Protein 7CU9 (pdb70)

Sequence (384 aa):
RPSDPGVVSYYAVMPKGSVSNIVGAPIRWESEFTAPFQAFSVDNPVCNNWADIGLPEVFNDPDLASFGGATAQTAAGDATHLVKQAVGVFATVVDAADRAYHRVVDRTVGCAGQTTAMHLDNFHTEVWTFTGGPAGPADADWVKQEAGTDRRCFNTTRKRENVLLQAKVCQSGNGGPAVNVLAGAMQNTLGQLLRPSDPGVVSYYAVMPKGSVSNIVGAPIRWESEFTAPFQAFSVDNPVCNNWADIGLPEVFNDPDLASFGGATAQTAAGDATHLVKQAVGVFATVDAADRAYHRVVDRTVGCAGQTTAMHLDNFHTEVWTFTGGPAGPADADWVKQEAGTDRRCFNTTRKRENVLLQAKVCQSGNGGPAVNNVLAGAMQNTLGQLLEH

InterPro domains:
  IPR026954 PknH-like extracellular domain [PF14032] (31-213)
  IPR038232 PknH-like extracellular domain superfamily [G3DSA:3.40.1000.70] (31-214)

Foldseek 3Di:
DAFDQCLQVPLEDDQVVLCVLQVAAWPDKDKDWAQDDQWDKPDQLCRLVVDPSHCLLQPDPFFPTKMKMWIDNDVVGRLKIKIKIKTFGNFLVSLQVSVCSNQVSNVVLAQDWIWIQGNVRDIWIWHKHFDHADSFKGWIKIDTPPDQKIKIKMWGRDGRMIMMMIIIHRDDCNSSRVVSNVSSVVSRPPD/DAFDQCLLVPLEDDQVVLCVLQVAAWPDKDKDWAQDDFKDKPDQLCRLVVDPSHCLLAPDPFFPTKMKMWIANDDPGRQKIKIKIKTFGNFLVSLQVSVCSNQVSNVVLAQDWIWIQGNVRDIWIWHKHFDHADSFKGWIKIDTPPDQKIKIKIWGRDGRMIMIMIIIHHDDCNSSRVVSNVSSVVSRPVPPD

Secondary structure (DSSP, 8-state):
-PPPGGGHHHHSPPHHHHHHHHTS---EEEEESS----EEESSGGGHHHH-SS-HHHH-STTEEEEEEEEEEEETTEEEEEEEEEEEEESSHHHHHHHHHHHHHTTTT-TT-EEEEEETTS-EEEEEEE-----SSEEEEEEEETTSS-EEEEEEEEETTEEEEEEEEESS--HHHHHHHHHHHHTTS---/-PPPGGGHHHHS--HHHHHHHHTS---EEEEESS----EEESSGGGHHHH-SS-HHHH-STTEEEEEEEEEEEETTEEEEEEEEEEEEESSHHHHHHHHHHHHTTTTT-TT-EEEEEETTS-EEEEEEE-----SSEEEEEEEETTSS-EEEEEEEEETTEEEEEEEEESS--HHHHHHHHHHHHTTS-----

B-factor: mean 17.73, std 10.04, range [8.21, 75.29]

Solvent-accessible surface area: 16251 Å² total; per-residue (Å²): 166,81,8,84,2,8,22,6,64,132,0,28,24,72,82,42,38,1,27,132,39,22,70,16,70,9,168,86,45,52,134,30,71,57,17,76,55,46,10,70,21,93,36,103,49,0,23,2,18,0,21,0,0,2,40,73,1,0,75,30,91,32,13,2,6,10,8,3,2,24,2,26,26,34,78,91,54,36,85,41,26,1,8,1,0,0,0,0,1,33,62,58,97,1,0,55,118,0,0,65,36,0,16,86,120,4,120,50,0,49,61,71,75,9,17,9,77,42,93,95,196,117,82,50,59,10,47,0,71,30,52,140,45,28,124,28,60,5,83,3,26,6,67,41,54,93,61,95,50,73,2,28,2,0,0,29,25,66,66,6,0,0,0,2,0,15,0,3,24,60,47,82,0,10,87,11,5,76,89,1,0,22,29,0,44,134,45,4,51,26,194,136,68,7,90,68,44,8,22,102,129,0,27,24,70,84,44,37,1,24,79,19,1,4,7,43,9,170,82,45,53,131,31,119,57,18,76,63,40,16,59,19,94,41,103,50,0,21,2,17,0,21,0,0,2,40,72,1,0,79,38,136,47,40,56,22,17,8,3,2,24,2,28,26,35,80,86,55,36,83,23,27,2,8,2,0,0,0,1,1,71,63,57,91,0,0,52,115,0,0,67,36,0,15,88,117,5,119,48,0,48,61,71,74,10,17,7,73,40,98,93,194,118,81,49,60,10,46,0,70,29,51,142,46,29,128,28,59,4,78,3,24,8,66,40,54,92,61,96,48,49,2,29,2,0,0,34,34,48,58,6,0,0,0,2,0,15,0,4,6,58,9,15,0,9,36,1,5,74,48,1,0,25,26,0,60,130,32,1,56,25,164,112,209

CATH classification: 3.40.1000.70

Radius of gyration: 23.78 Å; Cα contacts (8 Å, |Δi|>4): 963; chains: 2; bounding box: 47×76×44 Å

Structure (mmCIF, N/CA/C/O backbone):
data_7CU9
#
_entry.id   7CU9
#
_cell.length_a   137.495
_cell.length_b   137.495
_cell.length_c   66.249
_cell.angle_alpha   90.000
_cell.angle_beta   90.000
_cell.angle_gamma   90.000
#
_symmetry.space_group_name_H-M   'I 4'
#
loop_
_entity.id
_entity.type
_entity.pdbx_description
1 polymer 'Tube-forming protein in Mycobacterial Envelpe, TiME'
2 non-polymer 'MAGNESIUM ION'
3 non-polymer GLYCEROL
4 water water
#
loop_
_atom_site.group_PDB
_atom_site.id
_atom_site.type_symbol
_atom_site.label_atom_id
_atom_site.label_alt_id
_atom_site.label_comp_id
_atom_site.label_asym_id
_atom_site.label_entity_id
_atom_site.label_seq_id
_atom_site.pdbx_PDB_ins_code
_atom_site.Cartn_x
_atom_site.Cartn_y
_atom_site.Cartn_z
_atom_site.occupancy
_atom_site.B_iso_or_equiv
_atom_site.auth_seq_id
_atom_site.auth_comp_id
_atom_site.auth_asym_id
_atom_site.auth_atom_id
_atom_site.pdbx_PDB_model_num
ATOM 1 N N . ARG A 1 1 ? 37.930 -14.275 -14.551 1.00 26.44 28 ARG A N 1
ATOM 2 C CA . ARG A 1 1 ? 38.747 -13.228 -13.883 1.00 25.93 28 ARG A CA 1
ATOM 3 C C . ARG A 1 1 ? 38.976 -13.630 -12.428 1.00 23.22 28 ARG A C 1
ATOM 4 O O . ARG A 1 1 ? 38.196 -14.396 -11.868 1.00 22.16 28 ARG A O 1
ATOM 12 N N . PRO A 1 2 ? 40.038 -13.118 -11.766 1.00 21.33 29 PRO A N 1
ATOM 13 C CA . PRO A 1 2 ? 40.282 -13.432 -10.360 1.00 19.50 29 PRO A CA 1
ATOM 14 C C . PRO A 1 2 ? 39.213 -12.834 -9.435 1.00 17.91 29 PRO A C 1
ATOM 15 O O . PRO A 1 2 ? 38.572 -11.862 -9.794 1.00 17.19 29 PRO A O 1
ATOM 19 N N . SER A 1 3 ? 39.046 -13.446 -8.264 1.00 15.27 30 SER A N 1
ATOM 20 C CA . SER A 1 3 ? 38.115 -13.002 -7.199 1.00 14.54 30 SER A CA 1
ATOM 21 C C . SER A 1 3 ? 38.759 -11.886 -6.378 1.00 13.82 30 SER A C 1
ATOM 22 O O . SER A 1 3 ? 39.973 -11.958 -6.095 1.00 13.47 30 SER A O 1
ATOM 25 N N . ASP A 1 4 ? 37.945 -10.922 -5.960 1.00 13.93 31 ASP A N 1
ATOM 26 C CA . ASP A 1 4 ? 38.337 -9.917 -4.942 1.00 14.08 31 ASP A CA 1
ATOM 27 C C . ASP A 1 4 ? 38.322 -10.602 -3.579 1.00 13.23 31 ASP A C 1
ATOM 28 O O . ASP A 1 4 ? 37.605 -11.584 -3.380 1.00 13.00 31 ASP A O 1
ATOM 33 N N . PRO A 1 5 ? 39.105 -10.115 -2.591 1.00 12.75 32 PRO A N 1
ATOM 34 C CA . PRO A 1 5 ? 39.143 -10.743 -1.270 1.00 12.49 32 PRO A CA 1
ATOM 35 C C . PRO A 1 5 ? 37.774 -10.815 -0.576 1.00 12.67 32 PRO A C 1
ATOM 36 O O . PRO A 1 5 ? 37.551 -11.721 0.230 1.00 11.75 32 PRO A O 1
ATOM 40 N N . GLY A 1 6 ? 36.876 -9.882 -0.898 1.00 12.79 33 GLY A N 1
ATOM 41 C CA . GLY A 1 6 ? 35.546 -9.791 -0.273 1.00 13.31 33 GLY A CA 1
ATOM 42 C C . GLY A 1 6 ? 34.690 -11.027 -0.507 1.00 13.76 33 GLY A C 1
ATOM 43 O O . GLY A 1 6 ? 33.707 -11.196 0.235 1.00 14.58 33 GLY A O 1
ATOM 44 N N . VAL A 1 7 ? 35.002 -11.861 -1.501 1.00 13.86 34 VAL A N 1
ATOM 45 C CA . VAL A 1 7 ? 34.086 -12.985 -1.871 1.00 14.12 34 VAL A CA 1
ATOM 46 C C . VAL A 1 7 ? 33.959 -13.960 -0.696 1.00 14.72 34 VAL A C 1
ATOM 47 O O . VAL A 1 7 ? 32.948 -14.673 -0.653 1.00 14.42 34 VAL A O 1
ATOM 51 N N . VAL A 1 8 ? 34.927 -14.011 0.225 1.00 14.85 35 VAL A N 1
ATOM 52 C CA . VAL A 1 8 ? 34.889 -15.001 1.346 1.00 16.41 35 VAL A CA 1
ATOM 53 C C . VAL A 1 8 ? 33.653 -14.749 2.221 1.00 17.65 35 VAL A C 1
ATOM 54 O O . VAL A 1 8 ? 33.166 -15.723 2.829 1.00 20.47 35 VAL A O 1
ATOM 58 N N . SER A 1 9 ? 33.157 -13.510 2.272 1.00 18.68 36 SER A N 1
ATOM 59 C CA . SER A 1 9 ? 31.981 -13.105 3.089 1.00 20.14 36 SER A CA 1
ATOM 60 C C . SER A 1 9 ? 30.678 -13.692 2.531 1.00 20.10 36 SER A C 1
ATOM 61 O O . SER A 1 9 ? 29.664 -13.649 3.269 1.00 22.83 36 SER A O 1
ATOM 64 N N A TYR A 1 10 ? 30.716 -14.180 1.280 0.50 18.73 37 TYR A N 1
ATOM 65 N N B TYR A 1 10 ? 30.654 -14.209 1.300 0.50 19.30 37 TYR A N 1
ATOM 66 C CA A TYR A 1 10 ? 29.557 -14.669 0.479 0.50 18.13 37 TYR A CA 1
ATOM 67 C CA B TYR A 1 10 ? 29.418 -14.827 0.750 0.50 18.99 37 TYR A CA 1
ATOM 68 C C A TYR A 1 10 ? 29.691 -16.157 0.124 0.50 17.03 37 TYR A C 1
ATOM 69 C C B TYR A 1 10 ? 29.703 -16.122 -0.023 0.50 17.60 37 TYR A C 1
ATOM 70 O O A TYR A 1 10 ? 28.649 -16.814 -0.067 0.50 16.18 37 TYR A O 1
ATOM 71 O O B TYR A 1 10 ? 28.745 -16.638 -0.624 0.50 17.41 37 TYR A O 1
ATOM 88 N N . ALA A 1 11 ? 30.920 -16.678 0.042 1.00 16.17 38 ALA A N 1
ATOM 89 C CA . ALA A 1 11 ? 31.226 -18.016 -0.518 1.00 15.31 38 ALA A CA 1
ATOM 90 C C . ALA A 1 11 ? 30.956 -19.112 0.521 1.00 14.31 38 ALA A C 1
ATOM 91 O O . ALA A 1 11 ? 30.858 -20.282 0.125 1.00 14.63 38 ALA A O 1
ATOM 93 N N . VAL A 1 12 ? 30.846 -18.752 1.802 1.00 13.44 39 VAL A N 1
ATOM 94 C CA . VAL A 1 12 ? 30.568 -19.720 2.902 1.00 13.25 39 VAL A CA 1
ATOM 95 C C . VAL A 1 12 ? 29.052 -19.791 3.095 1.00 13.23 39 VAL A C 1
ATOM 96 O O . VAL A 1 12 ? 28.441 -18.763 3.443 1.00 14.24 39 VAL A O 1
ATOM 100 N N . MET A 1 13 ? 28.461 -20.959 2.848 1.00 12.93 40 MET A N 1
ATOM 101 C CA . MET A 1 13 ? 26.996 -21.160 2.926 1.00 13.20 40 MET A CA 1
ATOM 102 C C . MET A 1 13 ? 26.590 -21.202 4.396 1.00 12.89 40 MET A C 1
ATOM 103 O O . MET A 1 13 ? 27.223 -21.884 5.203 1.00 12.83 40 MET A O 1
ATOM 108 N N . PRO A 1 14 ? 25.523 -20.470 4.783 1.00 12.92 41 PRO A N 1
ATOM 109 C CA . PRO A 1 14 ? 25.041 -20.476 6.163 1.00 13.06 41 PRO A CA 1
ATOM 110 C C . PRO A 1 14 ? 24.296 -21.777 6.490 1.00 13.19 41 PRO A C 1
ATOM 111 O O . PRO A 1 14 ? 23.955 -22.501 5.579 1.00 12.73 41 PRO A O 1
ATOM 115 N N . LYS A 1 15 ? 24.044 -22.036 7.773 1.00 13.55 42 LYS A N 1
ATOM 116 C CA . LYS A 1 15 ? 23.502 -23.344 8.231 1.00 13.93 42 LYS A CA 1
ATOM 117 C C . LYS A 1 15 ? 22.180 -23.666 7.520 1.00 13.39 42 LYS A C 1
ATOM 118 O O . LYS A 1 15 ? 21.946 -24.855 7.240 1.00 13.22 42 LYS A O 1
ATOM 124 N N . GLY A 1 16 ? 21.336 -22.667 7.244 1.00 13.31 43 GLY A N 1
ATOM 125 C CA . GLY A 1 16 ? 20.057 -22.886 6.546 1.00 13.36 43 GLY A CA 1
ATOM 126 C C . GLY A 1 16 ? 20.279 -23.492 5.171 1.00 13.24 43 GLY A C 1
ATOM 127 O O . GLY A 1 16 ? 19.552 -24.439 4.784 1.00 13.27 43 GLY A O 1
ATOM 128 N N . SER A 1 17 ? 21.242 -22.947 4.431 1.00 12.86 44 SER A N 1
ATOM 129 C CA . SER A 1 17 ? 21.611 -23.428 3.080 1.00 13.01 44 SER A CA 1
ATOM 130 C C . SER A 1 17 ? 22.221 -24.823 3.205 1.00 12.22 44 SER A C 1
ATOM 131 O O . SER A 1 17 ? 21.901 -25.685 2.382 1.00 12.63 44 SER A O 1
ATOM 134 N N . VAL A 1 18 ? 23.059 -25.034 4.216 1.00 11.62 45 VAL A N 1
ATOM 135 C CA . VAL A 1 18 ? 23.715 -26.352 4.446 1.00 11.09 45 VAL A CA 1
ATOM 136 C C . VAL A 1 18 ? 22.624 -27.397 4.719 1.00 11.34 45 VAL A C 1
ATOM 137 O O . VAL A 1 18 ? 22.695 -28.483 4.120 1.00 11.10 45 VAL A O 1
ATOM 141 N N . SER A 1 19 ? 21.643 -27.082 5.568 1.00 11.30 46 SER A N 1
ATOM 142 C CA . SER A 1 19 ? 20.483 -27.974 5.844 1.00 11.83 46 SER A CA 1
ATOM 143 C C . SER A 1 19 ? 19.792 -28.352 4.527 1.00 12.14 46 SER A C 1
ATOM 144 O O . SER A 1 19 ? 19.467 -29.537 4.329 1.00 11.83 46 SER A O 1
ATOM 147 N N . ASN A 1 20 ? 19.571 -27.374 3.650 1.00 12.88 47 ASN A N 1
ATOM 148 C CA . ASN A 1 20 ? 18.865 -27.580 2.359 1.00 13.90 47 ASN A CA 1
ATOM 149 C C . ASN A 1 20 ? 19.700 -28.474 1.443 1.00 13.73 47 ASN A C 1
ATOM 150 O O . ASN A 1 20 ? 19.111 -29.158 0.606 1.00 14.64 47 ASN A O 1
ATOM 155 N N . ILE A 1 21 ? 21.023 -28.466 1.591 1.00 12.80 48 ILE A N 1
ATOM 156 C CA . ILE A 1 21 ? 21.937 -29.280 0.738 1.00 12.71 48 ILE A CA 1
ATOM 157 C C . ILE A 1 21 ? 22.031 -30.715 1.277 1.00 12.87 48 ILE A C 1
ATOM 158 O O . ILE A 1 21 ? 21.969 -31.642 0.456 1.00 12.81 48 ILE A O 1
ATOM 163 N N . VAL A 1 22 ? 22.204 -30.914 2.586 1.00 13.02 49 VAL A N 1
ATOM 164 C CA . VAL A 1 22 ? 22.412 -32.284 3.152 1.00 13.69 49 VAL A CA 1
ATOM 165 C C . VAL A 1 22 ? 21.073 -33.008 3.323 1.00 13.90 49 VAL A C 1
ATOM 166 O O . VAL A 1 22 ? 21.106 -34.245 3.428 1.00 14.56 49 VAL A O 1
ATOM 170 N N . GLY A 1 23 ? 19.945 -32.294 3.357 1.00 13.09 50 GLY A N 1
ATOM 171 C CA . GLY A 1 23 ? 18.616 -32.905 3.569 1.00 13.15 50 GLY A CA 1
ATOM 172 C C . GLY A 1 23 ? 18.432 -33.364 5.007 1.00 13.35 50 GLY A C 1
ATOM 173 O O . GLY A 1 23 ? 17.878 -34.450 5.234 1.00 13.51 50 GLY A O 1
ATOM 174 N N . ALA A 1 24 ? 18.905 -32.574 5.964 1.00 13.26 51 ALA A N 1
ATOM 175 C CA . ALA A 1 24 ? 18.793 -32.875 7.405 1.00 13.33 51 ALA A CA 1
ATOM 176 C C . ALA A 1 24 ? 18.824 -31.567 8.180 1.00 13.48 51 ALA A C 1
ATOM 177 O O . ALA A 1 24 ? 19.365 -30.572 7.699 1.00 12.84 51 ALA A O 1
ATOM 179 N N . PRO A 1 25 ? 18.247 -31.535 9.398 1.00 13.85 52 PRO A N 1
ATOM 180 C CA . PRO A 1 25 ? 18.329 -30.349 10.244 1.00 14.10 52 PRO A CA 1
ATOM 181 C C . PRO A 1 25 ? 19.788 -29.991 10.564 1.00 13.45 52 PRO A C 1
ATOM 182 O O . PRO A 1 25 ? 20.572 -30.861 10.890 1.00 13.28 52 PRO A O 1
ATOM 186 N N . ILE A 1 26 ? 20.126 -28.712 10.420 1.00 13.33 53 ILE A N 1
ATOM 187 C CA . ILE A 1 26 ? 21.462 -28.154 10.769 1.00 13.31 53 ILE A CA 1
ATOM 188 C C . ILE A 1 26 ? 21.199 -26.879 11.569 1.00 14.15 53 ILE A C 1
ATOM 189 O O . ILE A 1 26 ? 20.965 -25.834 10.949 1.00 14.58 53 ILE A O 1
ATOM 194 N N . ARG A 1 27 ? 21.160 -26.987 12.897 1.00 15.11 54 ARG A N 1
ATOM 195 C CA . ARG A 1 27 ? 20.645 -25.903 13.773 1.00 16.78 54 ARG A CA 1
ATOM 196 C C . ARG A 1 27 ? 21.796 -25.120 14.407 1.00 16.12 54 ARG A C 1
ATOM 197 O O . ARG A 1 27 ? 21.509 -24.091 15.044 1.00 16.81 54 ARG A O 1
ATOM 205 N N . TRP A 1 28 ? 23.043 -25.558 14.235 1.00 15.23 55 TRP A N 1
ATOM 206 C CA . TRP A 1 28 ? 24.221 -24.952 14.907 1.00 15.31 55 TRP A CA 1
ATOM 207 C C . TRP A 1 28 ? 25.299 -24.647 13.872 1.00 14.93 55 TRP A C 1
ATOM 208 O O . TRP A 1 28 ? 25.551 -25.500 13.009 1.00 13.26 55 TRP A O 1
ATOM 219 N N . GLU A 1 29 ? 25.932 -23.483 13.972 1.00 14.85 56 GLU A N 1
ATOM 220 C CA . GLU A 1 29 ? 27.179 -23.236 13.216 1.00 15.68 56 GLU A CA 1
ATOM 221 C C . GLU A 1 29 ? 28.099 -22.303 14.004 1.00 15.24 56 GLU A C 1
ATOM 222 O O . GLU A 1 29 ? 27.626 -21.569 14.903 1.00 15.04 56 GLU A O 1
ATOM 228 N N . SER A 1 30 ? 29.382 -22.390 13.673 1.00 14.99 57 SER A N 1
ATOM 229 C CA . SER A 1 30 ? 30.467 -21.527 14.189 1.00 15.51 57 SER A CA 1
ATOM 230 C C . SER A 1 30 ? 31.310 -21.065 13.002 1.00 15.41 57 SER A C 1
ATOM 231 O O . SER A 1 30 ? 31.893 -21.925 12.322 1.00 14.65 57 SER A O 1
ATOM 234 N N . GLU A 1 31 ? 31.350 -19.758 12.758 1.00 15.30 58 GLU A N 1
ATOM 235 C CA . GLU A 1 31 ? 32.174 -19.160 11.681 1.00 15.89 58 GLU A CA 1
ATOM 236 C C . GLU A 1 31 ? 33.599 -18.956 12.195 1.00 15.07 58 GLU A C 1
ATOM 237 O O . GLU A 1 31 ? 33.787 -18.742 13.412 1.00 15.27 58 GLU A O 1
ATOM 243 N N . PHE A 1 32 ? 34.575 -19.021 11.296 1.00 13.62 59 PHE A N 1
ATOM 244 C CA . PHE A 1 32 ? 35.986 -18.697 11.607 1.00 13.21 59 PHE A CA 1
ATOM 245 C C . PHE A 1 32 ? 36.571 -17.861 10.467 1.00 13.63 59 PHE A C 1
ATOM 246 O O . PHE A 1 32 ? 36.100 -17.945 9.318 1.00 13.38 59 PHE A O 1
ATOM 254 N N . THR A 1 33 ? 37.551 -17.029 10.809 1.00 13.96 60 THR A N 1
ATOM 255 C CA . THR A 1 33 ? 38.116 -15.996 9.906 1.00 14.56 60 THR A CA 1
ATOM 256 C C . THR A 1 33 ? 39.617 -16.221 9.709 1.00 13.81 60 THR A C 1
ATOM 257 O O . THR A 1 33 ? 40.256 -15.379 9.070 1.00 14.80 60 THR A O 1
ATOM 261 N N . ALA A 1 34 ? 40.172 -17.308 10.242 1.00 13.39 61 ALA A N 1
ATOM 262 C CA . ALA A 1 34 ? 41.599 -17.651 10.086 1.00 13.04 61 ALA A CA 1
ATOM 263 C C . ALA A 1 34 ? 41.743 -19.164 9.998 1.00 12.40 61 ALA A C 1
ATOM 264 O O . ALA A 1 34 ? 41.000 -19.906 10.642 1.00 11.99 61 ALA A O 1
ATOM 266 N N . PRO A 1 35 ? 42.697 -19.655 9.182 1.00 12.09 62 PRO A N 1
ATOM 267 C CA . PRO A 1 35 ? 42.985 -21.083 9.135 1.00 12.06 62 PRO A CA 1
ATOM 268 C C . PRO A 1 35 ? 43.321 -21.556 10.553 1.00 11.91 62 PRO A C 1
ATOM 269 O O . PRO A 1 35 ? 43.889 -20.801 11.335 1.00 12.21 62 PRO A O 1
ATOM 273 N N . PHE A 1 36 ? 42.970 -22.795 10.866 1.00 11.61 63 PHE A N 1
ATOM 274 C CA . PHE A 1 36 ? 43.324 -23.405 12.168 1.00 11.26 63 PHE A CA 1
ATOM 275 C C . PHE A 1 36 ? 43.443 -24.915 12.005 1.00 11.21 63 PHE A C 1
ATOM 276 O O . PHE A 1 36 ? 42.794 -25.510 11.129 1.00 11.13 63 PHE A O 1
ATOM 284 N N . GLN A 1 37 ? 44.278 -25.505 12.852 1.00 11.14 64 GLN A N 1
ATOM 285 C CA . GLN A 1 37 ? 44.432 -26.970 12.959 1.00 11.18 64 GLN A CA 1
ATOM 286 C C . GLN A 1 37 ? 44.314 -27.325 14.436 1.00 11.32 64 GLN A C 1
ATOM 287 O O . GLN A 1 37 ? 45.155 -26.849 15.225 1.00 11.83 64 GLN A O 1
ATOM 293 N N . ALA A 1 38 ? 43.287 -28.091 14.790 1.00 11.38 65 ALA A N 1
ATOM 294 C CA . ALA A 1 38 ? 42.922 -28.383 16.193 1.00 11.31 65 ALA A CA 1
ATOM 295 C C . ALA A 1 38 ? 43.258 -29.840 16.537 1.00 11.31 65 ALA A C 1
ATOM 296 O O . ALA A 1 38 ? 42.583 -30.429 17.407 1.00 11.71 65 ALA A O 1
ATOM 298 N N . PHE A 1 39 ? 44.285 -30.403 15.909 1.00 11.17 66 PHE A N 1
ATOM 299 C CA . PHE A 1 39 ? 44.669 -31.821 16.100 1.00 11.21 66 PHE A CA 1
ATOM 300 C C . PHE A 1 39 ? 46.121 -32.019 15.670 1.00 11.05 66 PHE A C 1
ATOM 301 O O . PHE A 1 39 ? 46.678 -31.163 14.971 1.00 10.75 66 PHE A O 1
ATOM 309 N N . SER A 1 40 ? 46.688 -33.153 16.069 1.00 11.48 67 SER A N 1
ATOM 310 C CA . SER A 1 40 ? 47.941 -33.727 15.526 1.00 12.14 67 SER A CA 1
ATOM 311 C C . SER A 1 40 ? 47.631 -35.147 15.059 1.00 12.55 67 SER A C 1
ATOM 312 O O . SER A 1 40 ? 46.834 -35.814 15.724 1.00 12.83 67 SER A O 1
ATOM 315 N N . VAL A 1 41 ? 48.196 -35.574 13.937 1.00 12.99 68 VAL A N 1
ATOM 316 C CA . VAL A 1 41 ? 47.996 -36.952 13.417 1.00 13.97 68 VAL A CA 1
ATOM 317 C C . VAL A 1 41 ? 49.323 -37.705 13.526 1.00 14.08 68 VAL A C 1
ATOM 318 O O . VAL A 1 41 ? 50.388 -37.075 13.390 1.00 14.02 68 VAL A O 1
ATOM 322 N N . ASP A 1 42 ? 49.264 -39.008 13.792 1.00 14.32 69 ASP A N 1
ATOM 323 C CA . ASP A 1 42 ? 50.484 -39.836 13.984 1.00 15.20 69 ASP A CA 1
ATOM 324 C C . ASP A 1 42 ? 51.227 -39.970 12.656 1.00 15.30 69 ASP A C 1
ATOM 325 O O . ASP A 1 42 ? 52.462 -39.827 12.653 1.00 16.22 69 ASP A O 1
ATOM 330 N N . ASN A 1 43 ? 50.511 -40.251 11.567 1.00 14.76 70 ASN A N 1
ATOM 331 C CA . ASN A 1 43 ? 51.122 -40.417 10.227 1.00 14.85 70 ASN A CA 1
ATOM 332 C C . ASN A 1 43 ? 51.150 -39.061 9.530 1.00 14.74 70 ASN A C 1
ATOM 333 O O . ASN A 1 43 ? 50.105 -38.559 9.123 1.00 14.26 70 ASN A O 1
ATOM 338 N N . PRO A 1 44 ? 52.334 -38.433 9.350 1.00 14.80 71 PRO A N 1
ATOM 339 C CA . PRO A 1 44 ? 52.404 -37.069 8.826 1.00 14.95 71 PRO A CA 1
ATOM 340 C C . PRO A 1 44 ? 51.819 -36.892 7.417 1.00 14.74 71 PRO A C 1
ATOM 341 O O . PRO A 1 44 ? 51.356 -35.810 7.115 1.00 14.33 71 PRO A O 1
ATOM 345 N N . VAL A 1 45 ? 51.859 -37.935 6.587 1.00 14.32 72 VAL A N 1
ATOM 346 C CA . VAL A 1 45 ? 51.381 -37.854 5.178 1.00 14.53 72 VAL A CA 1
ATOM 347 C C . VAL A 1 45 ? 49.867 -37.613 5.167 1.00 13.91 72 VAL A C 1
ATOM 348 O O . VAL A 1 45 ? 49.358 -37.172 4.133 1.00 14.13 72 VAL A O 1
ATOM 352 N N . CYS A 1 46 ? 49.158 -37.877 6.265 1.00 13.21 73 CYS A N 1
ATOM 353 C CA . CYS A 1 46 ? 47.683 -37.716 6.307 1.00 12.90 73 CYS A CA 1
ATOM 354 C C . CYS A 1 46 ? 47.273 -36.358 6.884 1.00 12.05 73 CYS A C 1
ATOM 355 O O . CYS A 1 46 ? 46.067 -36.096 6.920 1.00 11.61 73 CYS A O 1
ATOM 358 N N . ASN A 1 47 ? 48.218 -35.503 7.283 1.00 11.26 74 ASN A N 1
ATOM 359 C CA . ASN A 1 47 ? 47.884 -34.207 7.929 1.00 10.86 74 ASN A CA 1
ATOM 360 C C . ASN A 1 47 ? 46.871 -33.438 7.071 1.00 10.18 74 ASN A C 1
ATOM 361 O O . ASN A 1 47 ? 45.843 -32.999 7.610 1.00 9.68 74 ASN A O 1
ATOM 366 N N . ASN A 1 48 ? 47.143 -33.282 5.775 1.00 10.05 75 ASN A N 1
ATOM 367 C CA . ASN A 1 48 ? 46.379 -32.324 4.933 1.00 9.82 75 ASN A CA 1
ATOM 368 C C . ASN A 1 48 ? 45.149 -33.014 4.328 1.00 9.65 75 ASN A C 1
ATOM 369 O O . ASN A 1 48 ? 44.447 -32.357 3.550 1.00 9.99 75 ASN A O 1
ATOM 374 N N . TRP A 1 49 ? 44.867 -34.263 4.718 1.00 9.45 76 TRP A N 1
ATOM 375 C CA . TRP A 1 49 ? 43.566 -34.937 4.461 1.00 9.36 76 TRP A CA 1
ATOM 376 C C . TRP A 1 49 ? 42.727 -35.001 5.746 1.00 9.16 76 TRP A C 1
ATOM 377 O O . TRP A 1 49 ? 41.509 -35.228 5.644 1.00 9.11 76 TRP A O 1
ATOM 388 N N . ALA A 1 50 ? 43.332 -34.832 6.923 1.00 9.42 77 ALA A N 1
ATOM 389 C CA . ALA A 1 50 ? 42.665 -35.101 8.220 1.00 9.48 77 ALA A CA 1
ATOM 390 C C . ALA A 1 50 ? 41.619 -34.023 8.542 1.00 9.71 77 ALA A C 1
ATOM 391 O O . ALA A 1 50 ? 40.683 -34.300 9.310 1.00 9.54 77 ALA A O 1
ATOM 393 N N . ASP A 1 51 ? 41.746 -32.836 7.958 1.00 9.88 78 ASP A N 1
ATOM 394 C CA . ASP A 1 51 ? 40.709 -31.780 8.050 1.00 10.33 78 ASP A CA 1
ATOM 395 C C . ASP A 1 51 ? 40.978 -30.771 6.938 1.00 9.98 78 ASP A C 1
ATOM 396 O O . ASP A 1 51 ? 41.938 -30.963 6.171 1.00 10.02 78 ASP A O 1
ATOM 401 N N . ILE A 1 52 ? 40.125 -29.762 6.851 1.00 9.54 79 ILE A N 1
ATOM 402 C CA . ILE A 1 52 ? 40.222 -28.669 5.846 1.00 9.36 79 ILE A CA 1
ATOM 403 C C . ILE A 1 52 ? 40.440 -27.340 6.578 1.00 9.36 79 ILE A C 1
ATOM 404 O O . ILE A 1 52 ? 40.273 -27.289 7.817 1.00 9.20 79 ILE A O 1
ATOM 409 N N . GLY A 1 53 ? 40.788 -26.296 5.828 1.00 9.40 80 GLY A N 1
ATOM 410 C CA . GLY A 1 53 ? 41.035 -24.951 6.377 1.00 9.46 80 GLY A CA 1
ATOM 411 C C . GLY A 1 53 ? 42.299 -24.908 7.220 1.00 9.42 80 GLY A C 1
ATOM 412 O O . GLY A 1 53 ? 42.321 -24.130 8.179 1.00 9.68 80 GLY A O 1
ATOM 413 N N . LEU A 1 54 ? 43.328 -25.680 6.859 1.00 9.56 81 LEU A N 1
ATOM 414 C CA . LEU 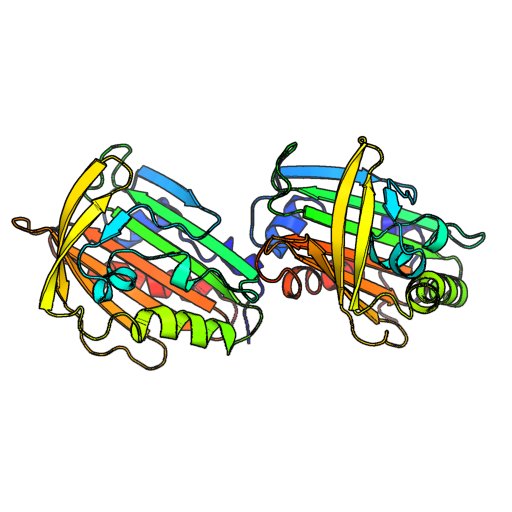A 1 54 ? 44.544 -25.847 7.703 1.00 9.71 81 LEU A CA 1
ATOM 415 C C . LEU A 1 54 ? 45.531 -24.710 7.463 1.00 9.88 81 LEU A C 1
ATOM 416 O O . LEU A 1 54 ? 45.736 -24.279 6.329 1.00 9.97 81 LEU A O 1
ATOM 421 N N . PRO A 1 55 ? 46.220 -24.234 8.522 1.00 10.15 82 PRO A N 1
ATOM 422 C CA . PRO A 1 55 ? 47.263 -23.218 8.374 1.00 10.46 82 PRO A CA 1
ATOM 423 C C . PRO A 1 55 ? 48.377 -23.583 7.381 1.00 10.83 82 PRO A C 1
ATOM 424 O O . PRO A 1 55 ? 48.750 -22.735 6.591 1.00 10.95 82 PRO A O 1
ATOM 428 N N . GLU A 1 56 ? 48.882 -24.819 7.387 1.00 11.65 83 GLU A N 1
ATOM 429 C CA . GLU A 1 56 ? 50.033 -25.147 6.504 1.00 12.52 83 GLU A CA 1
ATOM 430 C C . GLU A 1 56 ? 49.574 -25.076 5.043 1.00 11.77 83 GLU A C 1
ATOM 431 O O . GLU A 1 56 ? 50.429 -24.824 4.181 1.00 12.22 83 GLU A O 1
ATOM 437 N N . VAL A 1 57 ? 48.281 -25.262 4.771 1.00 11.18 84 VAL A N 1
ATOM 438 C CA . VAL A 1 57 ? 47.737 -25.137 3.388 1.00 10.92 84 VAL A CA 1
ATOM 439 C C . VAL A 1 57 ? 47.536 -23.655 3.056 1.00 11.15 84 VAL A C 1
ATOM 440 O O . VAL A 1 57 ? 48.078 -23.204 2.029 1.00 11.40 84 VAL A O 1
ATOM 444 N N . PHE A 1 58 ? 46.783 -22.927 3.880 1.00 10.82 85 PHE A N 1
ATOM 445 C CA . PHE A 1 58 ? 46.269 -21.577 3.529 1.00 10.95 85 PHE A CA 1
ATOM 446 C C . PHE A 1 58 ? 47.227 -20.457 3.938 1.00 11.87 85 PHE A C 1
ATOM 447 O O . PHE A 1 58 ? 47.341 -19.502 3.158 1.00 12.10 85 PHE A O 1
ATOM 455 N N . ASN A 1 59 ? 47.843 -20.519 5.116 1.00 12.87 86 ASN A N 1
ATOM 456 C CA . ASN A 1 59 ? 48.670 -19.380 5.589 1.00 13.69 86 ASN A CA 1
ATOM 457 C C . ASN A 1 59 ? 49.837 -19.206 4.621 1.00 13.41 86 ASN A C 1
ATOM 458 O O . ASN A 1 59 ? 50.487 -20.201 4.258 1.00 13.91 86 ASN A O 1
ATOM 463 N N . ASP A 1 60 ? 50.057 -17.970 4.183 1.00 12.79 87 ASP A N 1
ATOM 464 C CA . ASP A 1 60 ? 50.973 -17.677 3.060 1.00 12.96 87 ASP A CA 1
ATOM 465 C C . ASP A 1 60 ? 51.121 -16.169 2.947 1.00 12.69 87 ASP A C 1
ATOM 466 O O . ASP A 1 60 ? 50.171 -15.443 3.222 1.00 11.68 87 ASP A O 1
ATOM 471 N N . PRO A 1 61 ? 52.296 -15.648 2.535 1.00 12.56 88 PRO A N 1
ATOM 472 C CA . PRO A 1 61 ? 52.422 -14.211 2.293 1.00 12.57 88 PRO A CA 1
ATOM 473 C C . PRO A 1 61 ? 51.327 -13.662 1.371 1.00 12.49 88 PRO A C 1
ATOM 474 O O . PRO A 1 61 ? 50.968 -12.509 1.528 1.00 12.66 88 PRO A O 1
ATOM 478 N N . ASP A 1 62 ? 50.807 -14.483 0.452 1.00 11.99 89 ASP A N 1
ATOM 479 C CA . ASP A 1 62 ? 49.849 -14.032 -0.591 1.00 11.99 89 ASP A CA 1
ATOM 480 C C . ASP A 1 62 ? 48.408 -14.425 -0.242 1.00 11.38 89 ASP A C 1
ATOM 481 O O . ASP A 1 62 ? 47.538 -14.224 -1.105 1.00 11.59 89 ASP A O 1
ATOM 486 N N . LEU A 1 63 ? 48.131 -14.908 0.973 1.00 10.91 90 LEU A N 1
ATOM 487 C CA . LEU A 1 63 ? 46.723 -15.114 1.409 1.00 10.67 90 LEU A CA 1
ATOM 488 C C . LEU A 1 63 ? 46.098 -13.739 1.675 1.00 10.58 90 LEU A C 1
ATOM 489 O O . LEU A 1 63 ? 46.514 -13.057 2.628 1.00 10.61 90 LEU A O 1
ATOM 494 N N . ALA A 1 64 ? 45.143 -13.335 0.839 1.00 10.10 91 ALA A N 1
ATOM 495 C CA . ALA A 1 64 ? 44.486 -12.009 0.934 1.00 10.14 91 ALA A CA 1
ATOM 496 C C . ALA A 1 64 ? 43.350 -12.060 1.954 1.00 10.23 91 ALA A C 1
ATOM 497 O O . ALA A 1 64 ? 43.186 -11.113 2.752 1.00 10.74 91 ALA A O 1
ATOM 499 N N . SER A 1 65 ? 42.534 -13.111 1.907 1.00 9.85 92 SER A N 1
ATOM 500 C CA . SER A 1 65 ? 41.355 -13.237 2.792 1.00 9.89 92 SER A CA 1
ATOM 501 C C . SER A 1 65 ? 41.026 -14.708 2.990 1.00 9.90 92 SER A C 1
ATOM 502 O O . SER A 1 65 ? 41.449 -15.552 2.193 1.00 9.54 92 SER A O 1
ATOM 505 N N . PHE A 1 66 ? 40.294 -14.984 4.050 1.00 10.02 93 PHE A N 1
ATOM 506 C CA . PHE A 1 66 ? 39.961 -16.366 4.434 1.00 10.14 93 PHE A CA 1
ATOM 507 C C . PHE A 1 66 ? 38.707 -16.343 5.288 1.00 10.17 93 PHE A C 1
ATOM 508 O O . PHE A 1 66 ? 38.597 -15.495 6.188 1.00 10.65 93 PHE A O 1
ATOM 516 N N . GLY A 1 67 ? 37.802 -17.275 5.014 1.00 10.00 94 GLY A N 1
ATOM 517 C CA . GLY A 1 67 ? 36.615 -17.496 5.848 1.00 10.28 94 GLY A CA 1
ATOM 518 C C . GLY A 1 67 ? 36.199 -18.945 5.803 1.00 10.28 94 GLY A C 1
ATOM 519 O O . GLY A 1 67 ? 36.468 -19.626 4.802 1.00 10.13 94 GLY A O 1
ATOM 520 N N . GLY A 1 68 ? 35.545 -19.402 6.860 1.00 10.32 95 GLY A N 1
ATOM 521 C CA . GLY A 1 68 ? 35.013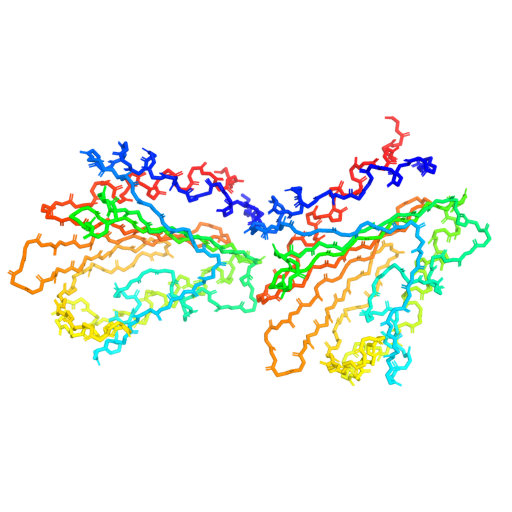 -20.768 6.891 1.00 10.26 95 GLY A CA 1
ATOM 522 C C . GLY A 1 68 ? 33.907 -20.876 7.905 1.00 9.92 95 GLY A C 1
ATOM 523 O O . GLY A 1 68 ? 33.601 -19.877 8.589 1.00 9.94 95 GLY A O 1
ATOM 524 N N . ALA A 1 69 ? 33.299 -22.046 7.988 1.00 10.05 96 ALA A N 1
ATOM 525 C CA . ALA A 1 69 ? 32.281 -22.342 9.012 1.00 10.16 96 ALA A CA 1
ATOM 526 C C . ALA A 1 69 ? 32.268 -23.844 9.255 1.00 10.52 96 ALA A C 1
ATOM 527 O O . ALA A 1 69 ? 32.588 -24.617 8.337 1.00 10.31 96 ALA A O 1
ATOM 529 N N . THR A 1 70 ? 31.914 -24.221 10.476 1.00 10.90 97 THR A N 1
ATOM 530 C CA . THR A 1 70 ? 31.520 -25.598 10.843 1.00 11.12 97 THR A CA 1
ATOM 531 C C . THR A 1 70 ? 30.051 -25.556 11.248 1.00 11.31 97 THR A C 1
ATOM 532 O O . THR A 1 70 ? 29.691 -24.671 12.046 1.00 11.86 97 THR A O 1
ATOM 536 N N . ALA A 1 71 ? 29.232 -26.439 10.682 1.00 11.31 98 ALA A N 1
ATOM 537 C CA . ALA A 1 71 ? 27.786 -26.521 10.965 1.00 11.62 98 ALA A CA 1
ATOM 538 C C . ALA A 1 71 ? 27.453 -27.955 11.371 1.00 11.85 98 ALA A C 1
ATOM 539 O O . ALA A 1 71 ? 28.107 -28.891 10.882 1.00 11.62 98 ALA A O 1
ATOM 541 N N . GLN A 1 72 ? 26.490 -28.106 12.273 1.00 12.28 99 GLN A N 1
ATOM 542 C CA . GLN A 1 72 ? 26.144 -29.409 12.882 1.00 13.08 99 GLN A CA 1
ATOM 543 C C . GLN A 1 72 ? 24.636 -29.507 13.078 1.00 12.38 99 GLN A C 1
ATOM 544 O O . GLN A 1 72 ? 23.959 -28.472 13.153 1.00 11.63 99 GLN A O 1
ATOM 550 N N . THR A 1 73 ? 24.154 -30.734 13.218 1.00 11.96 100 THR A N 1
ATOM 551 C CA . THR A 1 73 ? 22.768 -31.050 13.630 1.00 11.90 100 THR A CA 1
ATOM 552 C C . THR A 1 73 ? 22.317 -30.061 14.709 1.00 12.18 100 THR A C 1
ATOM 553 O O . THR A 1 73 ? 21.260 -29.439 14.548 1.00 12.30 100 THR A O 1
ATOM 557 N N . ALA A 1 74 ? 23.085 -29.957 15.787 1.00 12.75 101 ALA A N 1
ATOM 558 C CA . ALA A 1 74 ? 22.773 -29.064 16.922 1.00 13.15 101 ALA A CA 1
ATOM 559 C C . ALA A 1 74 ? 24.036 -28.837 17.744 1.00 13.59 101 ALA A C 1
ATOM 560 O O . ALA A 1 74 ? 25.022 -29.558 17.541 1.00 12.85 101 ALA A O 1
ATOM 562 N N . ALA A 1 75 ? 23.991 -27.891 18.683 1.00 14.89 102 ALA A N 1
ATOM 563 C CA . ALA A 1 75 ? 25.040 -27.758 19.712 1.00 15.73 102 ALA A CA 1
ATOM 564 C C . ALA A 1 75 ? 25.182 -29.124 20.393 1.00 15.45 102 ALA A C 1
ATOM 565 O O . ALA A 1 75 ? 24.143 -29.690 20.785 1.00 17.43 102 ALA A O 1
ATOM 567 N N . GLY A 1 76 ? 26.402 -29.654 20.446 1.00 15.49 103 GLY A N 1
ATOM 568 C CA . GLY A 1 76 ? 26.724 -30.941 21.088 1.00 15.13 103 GLY A CA 1
ATOM 569 C C . GLY A 1 76 ? 26.387 -32.152 20.226 1.00 14.43 103 GLY A C 1
ATOM 570 O O . GLY A 1 76 ? 26.641 -33.274 20.694 1.00 14.74 103 GLY A O 1
ATOM 571 N N . ASP A 1 77 ? 25.859 -31.964 19.009 1.00 13.43 104 ASP A N 1
ATOM 572 C CA . ASP A 1 77 ? 25.387 -33.083 18.145 1.00 12.93 104 ASP A CA 1
ATOM 573 C C . ASP A 1 77 ? 25.964 -32.928 16.735 1.00 12.32 104 ASP A C 1
ATOM 574 O O . ASP A 1 77 ? 25.449 -32.088 15.990 1.00 12.29 104 ASP A O 1
ATOM 579 N N . ALA A 1 78 ? 26.963 -33.739 16.386 1.00 12.03 105 ALA A N 1
ATOM 580 C CA . ALA A 1 78 ? 27.619 -33.717 15.056 1.00 11.74 105 ALA A CA 1
ATOM 581 C C . ALA A 1 78 ? 27.120 -34.874 14.181 1.00 11.64 105 ALA A C 1
ATOM 582 O O . ALA A 1 78 ? 27.852 -35.267 13.261 1.00 11.27 105 ALA A O 1
ATOM 584 N N . THR A 1 79 ? 25.919 -35.410 14.431 1.00 11.78 106 THR A N 1
ATOM 585 C CA . THR A 1 79 ? 25.367 -36.540 13.634 1.00 12.37 106 THR A CA 1
ATOM 586 C C . THR A 1 79 ? 25.572 -36.217 12.150 1.00 12.27 106 THR A C 1
ATOM 587 O O . THR A 1 79 ? 26.093 -37.076 11.407 1.00 11.87 106 THR A O 1
ATOM 591 N N . HIS A 1 80 ? 25.171 -35.012 11.749 1.00 12.43 107 HIS A N 1
ATOM 592 C CA . HIS A 1 80 ? 25.610 -34.366 10.489 1.00 13.21 107 HIS A CA 1
ATOM 593 C C . HIS A 1 80 ? 26.587 -33.253 10.861 1.00 12.97 107 HIS A C 1
ATOM 594 O O . HIS A 1 80 ? 26.278 -32.478 11.781 1.00 12.72 107 HIS A O 1
ATOM 601 N N . LEU A 1 81 ? 27.750 -33.215 10.214 1.00 12.36 108 LEU A N 1
ATOM 602 C CA . LEU A 1 81 ? 28.731 -32.116 10.388 1.00 12.48 108 LEU A CA 1
ATOM 603 C C . LEU A 1 81 ? 29.216 -31.704 9.003 1.00 11.73 108 LEU A C 1
ATOM 604 O O . LEU A 1 81 ? 29.536 -32.585 8.179 1.00 11.96 108 LEU A O 1
ATOM 609 N N . VAL A 1 82 ? 29.237 -30.403 8.758 1.00 10.65 109 VAL A N 1
ATOM 610 C CA . VAL A 1 82 ? 29.622 -29.831 7.443 1.00 10.19 109 VAL A CA 1
ATOM 611 C C . VAL A 1 82 ? 30.618 -28.712 7.710 1.00 9.73 109 VAL A C 1
ATOM 612 O O . VAL A 1 82 ? 30.335 -27.860 8.563 1.00 10.37 109 VAL A O 1
ATOM 616 N N . LYS A 1 83 ? 31.730 -28.710 6.992 1.00 9.39 110 LYS A N 1
ATOM 617 C CA . LYS A 1 83 ? 32.765 -27.666 7.155 1.00 9.27 110 LYS A CA 1
ATOM 618 C C . LYS A 1 83 ? 33.089 -27.089 5.780 1.00 9.05 110 LYS A C 1
ATOM 619 O O . LYS A 1 83 ? 33.050 -27.832 4.778 1.00 8.85 110 LYS A O 1
ATOM 625 N N . GLN A 1 84 ? 33.390 -25.795 5.764 1.00 8.82 111 GLN A N 1
ATOM 626 C CA . GLN A 1 84 ? 33.749 -25.023 4.556 1.00 8.70 111 GLN A CA 1
ATOM 627 C C . GLN A 1 84 ? 34.964 -24.162 4.882 1.00 8.66 111 GLN A C 1
ATOM 628 O O . GLN A 1 84 ? 35.041 -23.647 6.006 1.00 8.84 111 GLN A O 1
ATOM 634 N N . ALA A 1 85 ? 35.852 -23.991 3.910 1.00 8.57 112 ALA A N 1
ATOM 635 C CA . ALA A 1 85 ? 37.015 -23.091 4.019 1.00 8.53 112 ALA A CA 1
ATOM 636 C C . ALA A 1 85 ? 37.241 -22.472 2.650 1.00 8.73 112 ALA A C 1
ATOM 637 O O . ALA A 1 85 ? 37.250 -23.216 1.660 1.00 8.77 112 ALA A O 1
ATOM 639 N N . VAL A 1 86 ? 37.376 -21.152 2.601 1.00 8.78 113 VAL A N 1
ATOM 640 C CA . VAL A 1 86 ? 37.606 -20.419 1.328 1.00 9.12 113 VAL A CA 1
ATOM 641 C C . VAL A 1 86 ? 38.757 -19.448 1.551 1.00 9.04 113 VAL A C 1
ATOM 642 O O . VAL A 1 86 ? 38.665 -18.634 2.480 1.00 9.06 113 VAL A O 1
ATOM 646 N N . GLY A 1 87 ? 39.791 -19.552 0.721 1.00 9.02 114 GLY A N 1
ATOM 647 C CA . GLY A 1 87 ? 40.940 -18.634 0.735 1.00 9.12 114 GLY A CA 1
ATOM 648 C C . GLY A 1 87 ? 41.055 -17.912 -0.587 1.00 9.30 114 GLY A C 1
ATOM 649 O O . GLY A 1 87 ? 41.008 -18.574 -1.644 1.00 9.16 114 GLY A O 1
ATOM 650 N N . VAL A 1 88 ? 41.186 -16.587 -0.539 1.00 9.53 115 VAL A N 1
ATOM 651 C CA . VAL A 1 88 ? 41.470 -15.765 -1.743 1.00 9.72 115 VAL A CA 1
ATOM 652 C C . VAL A 1 88 ? 42.938 -15.359 -1.676 1.00 9.61 115 VAL A C 1
ATOM 653 O O . VAL A 1 88 ? 43.344 -14.784 -0.655 1.00 9.39 115 VAL A O 1
ATOM 657 N N . PHE A 1 89 ? 43.697 -15.679 -2.719 1.00 10.12 116 PHE A N 1
ATOM 658 C CA . PHE A 1 89 ? 45.139 -15.355 -2.814 1.00 10.48 116 PHE A CA 1
ATOM 659 C C . PHE A 1 89 ? 45.346 -14.155 -3.743 1.00 11.16 116 PHE A C 1
ATOM 660 O O . PHE A 1 89 ? 44.525 -13.891 -4.628 1.00 11.45 116 PHE A O 1
ATOM 668 N N . ALA A 1 90 ? 46.447 -13.438 -3.530 1.00 11.85 117 ALA A N 1
ATOM 669 C CA . ALA A 1 90 ? 46.800 -12.227 -4.306 1.00 12.37 117 ALA A CA 1
ATOM 670 C C . ALA A 1 90 ? 47.106 -12.604 -5.758 1.00 13.23 117 ALA A C 1
ATOM 671 O O . ALA A 1 90 ? 46.926 -11.749 -6.642 1.00 14.05 117 ALA A O 1
ATOM 673 N N . THR A 1 91 ? 47.548 -13.836 -6.004 1.00 13.58 118 THR A N 1
ATOM 674 C CA . THR A 1 91 ? 47.912 -14.314 -7.359 1.00 13.82 118 THR A CA 1
ATOM 675 C C . THR A 1 91 ? 47.349 -15.710 -7.596 1.00 14.09 118 THR A C 1
ATOM 676 O O . THR A 1 91 ? 47.122 -16.454 -6.625 1.00 13.99 118 THR A O 1
ATOM 680 N N . VAL A 1 92 ? 47.156 -16.051 -8.861 1.00 14.32 119 VAL A N 1
ATOM 681 C CA A VAL A 1 92 ? 46.711 -17.406 -9.292 0.50 14.70 119 VAL A CA 1
ATOM 682 C CA B VAL A 1 92 ? 46.694 -17.414 -9.256 0.50 14.57 119 VAL A CA 1
ATOM 683 C C . VAL A 1 92 ? 47.788 -18.422 -8.885 1.00 14.99 119 VAL A C 1
ATOM 684 O O . VAL A 1 92 ? 47.425 -19.511 -8.402 1.00 14.58 119 VAL A O 1
ATOM 691 N N . ASP A 1 93 ? 49.067 -18.066 -9.062 1.00 15.65 120 ASP A N 1
ATOM 692 C CA . ASP A 1 93 ? 50.218 -18.944 -8.713 1.00 16.61 120 ASP A CA 1
ATOM 693 C C . ASP A 1 93 ? 50.177 -19.304 -7.220 1.00 14.82 120 ASP A C 1
ATOM 694 O O . ASP A 1 93 ? 50.466 -20.462 -6.884 1.00 14.43 120 ASP A O 1
ATOM 699 N N . ALA A 1 94 ? 49.872 -18.346 -6.341 1.00 13.51 121 ALA A N 1
ATOM 700 C CA . ALA A 1 94 ? 49.830 -18.582 -4.880 1.00 12.44 121 ALA A CA 1
ATOM 701 C C . ALA A 1 94 ? 48.699 -19.568 -4.559 1.00 11.87 121 ALA A C 1
ATOM 702 O O . ALA A 1 94 ? 48.911 -20.453 -3.707 1.00 11.55 121 ALA A O 1
ATOM 704 N N . ALA A 1 95 ? 47.541 -19.432 -5.204 1.00 11.71 122 ALA A N 1
ATOM 705 C CA . ALA A 1 95 ? 46.422 -20.387 -5.013 1.00 11.46 122 ALA A CA 1
ATOM 706 C C . ALA A 1 95 ? 46.866 -21.778 -5.489 1.00 11.41 122 ALA A C 1
ATOM 707 O O . ALA A 1 95 ? 46.521 -22.770 -4.826 1.00 10.95 122 ALA A O 1
ATOM 709 N N . ASP A 1 96 ? 47.609 -21.861 -6.595 1.00 11.78 123 ASP A N 1
ATOM 710 C CA . ASP A 1 96 ? 48.125 -23.156 -7.113 1.00 12.49 123 ASP A CA 1
ATOM 711 C C . ASP A 1 96 ? 49.093 -23.769 -6.095 1.00 11.95 123 ASP A C 1
ATOM 712 O O . ASP A 1 96 ? 49.009 -24.979 -5.844 1.00 11.51 123 ASP A O 1
ATOM 717 N N . ARG A 1 97 ? 49.994 -22.974 -5.514 1.00 11.56 124 ARG A N 1
ATOM 718 C CA . ARG A 1 97 ? 50.938 -23.496 -4.494 1.00 11.60 124 ARG A CA 1
ATOM 719 C C . ARG A 1 97 ? 50.146 -24.025 -3.291 1.00 10.96 124 ARG A C 1
ATOM 720 O O . ARG A 1 97 ? 50.508 -25.092 -2.767 1.00 10.94 124 ARG A O 1
ATOM 728 N N . ALA A 1 98 ? 49.102 -23.316 -2.859 1.00 10.56 125 ALA A N 1
ATOM 729 C CA . ALA A 1 98 ? 48.269 -23.755 -1.717 1.00 10.27 125 ALA A CA 1
ATOM 730 C C . ALA A 1 98 ? 47.602 -25.091 -2.065 1.00 10.04 125 ALA A C 1
ATOM 731 O O . ALA A 1 98 ? 47.631 -26.032 -1.244 1.00 10.18 125 ALA A O 1
ATOM 733 N N . TYR A 1 99 ? 47.045 -25.192 -3.267 1.00 10.08 126 TYR A N 1
ATOM 734 C CA . TYR A 1 99 ? 46.422 -26.444 -3.762 1.00 10.09 126 TYR A CA 1
ATOM 735 C C . TYR A 1 99 ? 47.441 -27.589 -3.673 1.00 10.29 126 TYR A C 1
ATOM 736 O O . TYR A 1 99 ? 47.118 -28.685 -3.177 1.00 9.93 126 TYR A O 1
ATOM 745 N N . HIS A 1 100 ? 48.674 -27.340 -4.110 1.00 10.84 127 HIS A N 1
ATOM 746 C CA . HIS A 1 100 ? 49.748 -28.362 -4.125 1.00 11.16 127 HIS A CA 1
ATOM 747 C C . HIS A 1 100 ? 50.216 -28.690 -2.706 1.00 11.05 127 HIS A C 1
ATOM 748 O O . HIS A 1 100 ? 50.673 -29.818 -2.502 1.00 11.54 127 HIS A O 1
ATOM 755 N N . ARG A 1 101 ? 50.062 -27.784 -1.740 1.00 10.91 128 ARG A N 1
ATOM 756 C CA . ARG A 1 101 ? 50.362 -28.138 -0.327 1.00 10.94 128 ARG A CA 1
ATOM 757 C C . ARG A 1 101 ? 49.340 -29.176 0.156 1.00 11.03 128 ARG A C 1
ATOM 758 O O . ARG A 1 101 ? 49.720 -30.021 0.980 1.00 11.75 128 ARG A O 1
ATOM 766 N N . VAL A 1 102 ? 48.109 -29.161 -0.358 1.00 11.06 129 VAL A N 1
ATOM 767 C CA . VAL A 1 102 ? 47.119 -30.236 -0.044 1.00 11.11 129 VAL A CA 1
ATOM 768 C C . VAL A 1 102 ? 47.570 -31.527 -0.730 1.00 11.76 129 VAL A C 1
ATOM 769 O O . VAL A 1 102 ? 47.725 -32.549 -0.040 1.00 12.48 129 VAL A O 1
ATOM 773 N N . VAL A 1 103 ? 47.746 -31.491 -2.050 1.00 12.16 130 VAL A N 1
ATOM 774 C CA . VAL A 1 103 ? 47.754 -32.739 -2.865 1.00 12.45 130 VAL A CA 1
ATOM 775 C C . VAL A 1 103 ? 49.163 -33.337 -2.926 1.00 13.08 130 VAL A C 1
ATOM 776 O O . VAL A 1 103 ? 49.252 -34.568 -3.012 1.00 14.17 130 VAL A O 1
ATOM 780 N N . ASP A 1 104 ? 50.228 -32.541 -2.852 1.00 13.22 131 ASP A N 1
ATOM 781 C CA . ASP A 1 104 ? 51.607 -33.099 -2.905 1.00 13.69 131 ASP A CA 1
ATOM 782 C C . ASP A 1 104 ? 51.927 -33.812 -1.586 1.00 13.70 131 ASP A C 1
ATOM 783 O O . ASP A 1 104 ? 52.593 -34.865 -1.629 1.00 15.20 131 ASP A O 1
ATOM 788 N N . ARG A 1 105 ? 51.471 -33.270 -0.455 1.00 13.09 132 ARG A N 1
ATOM 789 C CA . ARG A 1 105 ? 51.961 -33.670 0.891 1.00 12.86 132 ARG A CA 1
ATOM 790 C C . ARG A 1 105 ? 51.157 -34.853 1.429 1.00 12.71 132 ARG A C 1
ATOM 791 O O . ARG A 1 105 ? 51.535 -35.365 2.499 1.00 13.01 132 ARG A O 1
ATOM 799 N N . THR A 1 106 ? 50.127 -35.293 0.701 1.00 12.37 133 THR A N 1
ATOM 800 C CA . THR A 1 106 ? 49.225 -36.394 1.124 1.00 12.24 133 THR A CA 1
ATOM 801 C C . THR A 1 106 ? 49.384 -37.608 0.207 1.00 13.18 133 THR A C 1
ATOM 802 O O . THR A 1 106 ? 48.597 -38.550 0.350 1.00 13.11 133 THR A O 1
ATOM 806 N N . VAL A 1 107 ? 50.363 -37.604 -0.699 1.00 14.45 134 VAL A N 1
ATOM 807 C CA . VAL A 1 107 ? 50.663 -38.806 -1.526 1.00 16.24 134 VAL A CA 1
ATOM 808 C C . VAL A 1 107 ? 51.144 -39.893 -0.562 1.00 16.54 134 VAL A C 1
ATOM 809 O O . VAL A 1 107 ? 52.127 -39.647 0.152 1.00 19.46 134 VAL A O 1
ATOM 813 N N . GLY A 1 108 ? 50.429 -41.017 -0.496 1.00 16.40 135 GLY A N 1
ATOM 814 C CA . GLY A 1 108 ? 50.726 -42.112 0.444 1.00 15.59 135 GLY A CA 1
ATOM 815 C C . GLY A 1 108 ? 49.731 -42.196 1.590 1.00 15.09 135 GLY A C 1
ATOM 816 O O . GLY A 1 108 ? 49.768 -43.197 2.324 1.00 15.65 135 GLY A O 1
ATOM 817 N N . CYS A 1 109 ? 48.867 -41.195 1.770 1.00 13.64 136 CYS A N 1
ATOM 818 C CA . CYS A 1 109 ? 47.829 -41.238 2.834 1.00 13.19 136 CYS A CA 1
ATOM 819 C C . CYS A 1 109 ? 46.757 -42.281 2.489 1.00 12.87 136 CYS A C 1
ATOM 820 O O . CYS A 1 109 ? 46.274 -42.973 3.413 1.00 13.21 136 CYS A O 1
ATOM 823 N N . ALA A 1 110 ? 46.376 -42.401 1.217 1.00 13.18 137 ALA A N 1
ATOM 824 C CA . ALA A 1 110 ? 45.323 -43.350 0.786 1.00 13.28 137 ALA A CA 1
ATOM 825 C C . ALA A 1 110 ? 45.700 -44.761 1.253 1.00 13.64 137 ALA A C 1
ATOM 826 O O . ALA A 1 110 ? 46.843 -45.200 0.986 1.00 14.12 137 ALA A O 1
ATOM 828 N N . GLY A 1 111 ? 44.774 -45.422 1.946 1.00 14.20 138 GLY A N 1
ATOM 829 C CA . GLY A 1 111 ? 44.931 -46.795 2.463 1.00 15.01 138 GLY A CA 1
ATOM 830 C C . GLY A 1 111 ? 45.466 -46.828 3.882 1.00 15.74 138 GLY A C 1
ATOM 831 O O . GLY A 1 111 ? 45.537 -47.941 4.455 1.00 17.00 138 GLY A O 1
ATOM 832 N N . GLN A 1 112 ? 45.820 -45.673 4.455 1.00 15.39 139 GLN A N 1
ATOM 833 C CA . GLN A 1 112 ? 46.420 -45.599 5.811 1.00 15.01 139 GLN A CA 1
ATOM 834 C C . GLN A 1 112 ? 45.326 -45.397 6.862 1.00 14.09 139 GLN A C 1
ATOM 835 O O . GLN A 1 112 ? 44.341 -44.676 6.596 1.00 13.65 139 GLN A O 1
ATOM 841 N N . THR A 1 113 ? 45.515 -46.025 8.018 1.00 13.91 140 THR A N 1
ATOM 842 C CA . THR A 1 113 ? 44.734 -45.803 9.257 1.00 13.55 140 THR A CA 1
ATOM 843 C C . THR A 1 113 ? 45.669 -45.111 10.248 1.00 13.81 140 THR A C 1
ATOM 844 O O . THR A 1 113 ? 46.816 -45.578 10.402 1.00 15.03 140 THR A O 1
ATOM 848 N N . THR A 1 114 ? 45.229 -44.021 10.867 1.00 13.32 141 THR A N 1
ATOM 849 C CA . THR A 1 114 ? 46.088 -43.258 11.803 1.00 13.45 141 THR A CA 1
ATOM 850 C C . THR A 1 114 ? 45.237 -42.606 12.889 1.00 13.36 141 THR A C 1
ATOM 851 O O . THR A 1 114 ? 44.044 -42.326 12.654 1.00 13.50 141 THR A O 1
ATOM 855 N N . ALA A 1 115 ? 45.849 -42.370 14.047 1.00 13.75 142 ALA A N 1
ATOM 856 C CA . ALA A 1 115 ? 45.210 -41.692 15.190 1.00 14.17 142 ALA A CA 1
ATOM 857 C C . ALA A 1 115 ? 45.294 -40.175 14.988 1.00 14.53 142 ALA A C 1
ATOM 858 O O . ALA A 1 115 ? 46.373 -39.676 14.591 1.00 14.55 142 ALA A O 1
ATOM 860 N N . MET A 1 116 ? 44.170 -39.493 15.210 1.00 14.64 143 MET A N 1
ATOM 861 C CA . MET A 1 116 ? 44.063 -38.019 15.311 1.00 15.46 143 MET A CA 1
ATOM 862 C C . MET A 1 116 ? 43.945 -37.683 16.795 1.00 14.66 143 MET A C 1
ATOM 863 O O . MET A 1 116 ? 42.952 -38.099 17.414 1.00 14.11 143 MET A O 1
ATOM 868 N N . HIS A 1 117 ? 44.955 -37.011 17.344 1.00 13.96 144 HIS A N 1
ATOM 869 C CA . HIS A 1 117 ? 44.955 -36.505 18.735 1.00 13.92 144 HIS A CA 1
ATOM 870 C C . HIS A 1 117 ? 44.379 -35.094 18.714 1.00 13.31 144 HIS A C 1
ATOM 871 O O . HIS A 1 117 ? 45.087 -34.183 18.266 1.00 12.41 144 HIS A O 1
ATOM 878 N N . LEU A 1 118 ? 43.125 -34.941 19.131 1.00 13.31 145 LEU A N 1
ATOM 879 C CA . LEU A 1 118 ? 42.433 -33.630 19.100 1.00 13.55 145 LEU A CA 1
ATOM 880 C C . LEU A 1 118 ? 42.965 -32.785 20.257 1.00 13.45 145 LEU A C 1
ATOM 881 O O . LEU A 1 118 ? 43.344 -33.351 21.300 1.00 13.17 145 LEU A O 1
ATOM 886 N N . ASP A 1 119 ? 42.968 -31.468 20.083 1.00 13.58 146 ASP A N 1
ATOM 887 C CA . ASP A 1 119 ? 43.517 -30.526 21.089 1.00 13.96 146 ASP A CA 1
ATOM 888 C C . ASP A 1 119 ? 42.655 -30.544 22.359 1.00 14.09 146 ASP A C 1
ATOM 889 O O . ASP A 1 119 ? 43.157 -30.075 23.387 1.00 14.52 146 ASP A O 1
ATOM 894 N N . ASN A 1 120 ? 41.437 -31.088 22.301 1.00 14.35 147 ASN A N 1
ATOM 895 C CA . ASN A 1 120 ? 40.542 -31.229 23.484 1.00 14.79 147 ASN A CA 1
ATOM 896 C C . ASN A 1 120 ? 40.837 -32.535 24.239 1.00 14.60 147 ASN A C 1
ATOM 897 O O . ASN A 1 120 ? 40.044 -32.868 25.137 1.00 15.24 147 ASN A O 1
ATOM 902 N N . PHE A 1 121 ? 41.912 -33.251 23.888 1.00 13.48 148 PHE A N 1
ATOM 903 C CA . PHE A 1 121 ? 42.421 -34.466 24.587 1.00 13.47 148 PHE A CA 1
ATOM 904 C C . PHE A 1 121 ? 41.510 -35.676 24.337 1.00 13.77 148 PHE A C 1
ATOM 905 O O . PHE A 1 121 ? 41.595 -36.660 25.097 1.00 14.60 148 PHE A O 1
ATOM 913 N N . HIS A 1 122 ? 40.687 -35.625 23.288 1.00 14.30 149 HIS A N 1
ATOM 914 C CA . HIS A 1 122 ? 40.067 -36.823 22.667 1.00 14.62 149 HIS A CA 1
ATOM 915 C C . HIS A 1 122 ? 41.021 -37.379 21.614 1.00 15.28 149 HIS A C 1
ATOM 916 O O . HIS A 1 122 ? 41.766 -36.579 21.008 1.00 15.80 149 HIS A O 1
ATOM 923 N N . THR A 1 123 ? 40.994 -38.692 21.411 1.00 15.17 150 THR A N 1
ATOM 924 C CA . THR A 1 123 ? 41.728 -39.377 20.324 1.00 15.92 150 THR A CA 1
ATOM 925 C C . THR A 1 123 ? 40.711 -40.107 19.451 1.00 15.65 150 THR A C 1
ATOM 926 O O . THR A 1 123 ? 39.850 -40.814 19.999 1.00 16.46 150 THR A O 1
ATOM 930 N N . GLU A 1 124 ? 40.814 -39.921 18.138 1.00 15.24 151 GLU A N 1
ATOM 931 C CA . GLU A 1 124 ? 39.996 -40.644 17.137 1.00 15.28 151 GLU A CA 1
ATOM 932 C C . GLU A 1 124 ? 40.942 -41.421 16.228 1.00 14.69 151 GLU A C 1
ATOM 933 O O . GLU A 1 124 ? 42.110 -41.021 16.107 1.00 15.26 151 GLU A O 1
ATOM 939 N N . VAL A 1 125 ? 40.447 -42.488 15.612 1.00 13.94 152 VAL A N 1
ATOM 940 C CA . VAL A 1 125 ? 41.207 -43.282 14.607 1.00 13.32 152 VAL A CA 1
ATOM 941 C C . VAL A 1 125 ? 40.427 -43.229 13.294 1.00 13.00 152 VAL A C 1
ATOM 942 O O . VAL A 1 125 ? 39.220 -43.507 13.314 1.00 12.64 152 VAL A O 1
ATOM 946 N N . TRP A 1 126 ? 41.101 -42.842 12.214 1.00 11.91 153 TRP A N 1
ATOM 947 C CA . TRP A 1 126 ? 40.486 -42.664 10.877 1.00 11.87 153 TRP A CA 1
ATOM 948 C C . TRP A 1 126 ? 41.262 -43.456 9.836 1.00 11.60 153 TRP A C 1
ATOM 949 O O . TRP A 1 126 ? 42.496 -43.524 9.926 1.00 12.14 153 TRP A O 1
ATOM 960 N N . THR A 1 127 ? 40.532 -44.004 8.868 1.00 11.28 154 THR A N 1
ATOM 961 C CA . THR A 1 127 ? 41.076 -44.689 7.675 1.00 11.40 154 THR A CA 1
ATOM 962 C C . THR A 1 127 ? 40.799 -43.815 6.455 1.00 10.92 154 THR A C 1
ATOM 963 O O . THR A 1 127 ? 39.628 -43.420 6.255 1.00 11.14 154 THR A O 1
ATOM 967 N N . PHE A 1 128 ? 41.844 -43.523 5.690 1.00 10.97 155 PHE A N 1
ATOM 968 C CA . PHE A 1 128 ? 41.806 -42.585 4.547 1.00 10.92 155 PHE A CA 1
ATOM 969 C C . PHE A 1 128 ? 41.781 -43.367 3.240 1.00 11.64 155 PHE A C 1
ATOM 970 O O . PHE A 1 128 ? 42.526 -44.354 3.092 1.00 12.10 155 PHE A O 1
ATOM 978 N N . THR A 1 129 ? 40.963 -42.898 2.306 1.00 11.88 156 THR A N 1
ATOM 979 C CA . THR A 1 129 ? 40.914 -43.401 0.914 1.00 12.64 156 THR A CA 1
ATOM 980 C C . THR A 1 129 ? 40.809 -42.204 -0.029 1.00 12.82 156 THR A C 1
ATOM 981 O O . THR A 1 129 ? 40.252 -41.162 0.360 1.00 12.51 156 THR A O 1
ATOM 985 N N . GLY A 1 130 ? 41.351 -42.340 -1.230 1.00 13.36 157 GLY A N 1
ATOM 986 C CA . GLY A 1 130 ? 41.197 -41.309 -2.265 1.00 14.34 157 GLY A CA 1
ATOM 987 C C . GLY A 1 130 ? 42.035 -41.647 -3.471 1.00 15.56 157 GLY A C 1
ATOM 988 O O . GLY A 1 130 ? 43.141 -42.196 -3.287 1.00 17.64 157 GLY A O 1
ATOM 989 N N . GLY A 1 131 ? 41.507 -41.356 -4.656 1.00 15.91 158 GLY A N 1
ATOM 990 C CA . GLY A 1 131 ? 42.245 -41.509 -5.919 1.00 15.78 158 GLY A CA 1
ATOM 991 C C . GLY A 1 131 ? 43.255 -40.382 -6.079 1.00 16.26 158 GLY A C 1
ATOM 992 O O . GLY A 1 131 ? 43.343 -39.481 -5.240 1.00 16.17 158 GLY A O 1
ATOM 993 N N . PRO A 1 132 ? 44.056 -40.408 -7.162 1.00 16.19 159 PRO A N 1
ATOM 994 C CA . PRO A 1 132 ? 44.972 -39.315 -7.464 1.00 16.31 159 PRO A CA 1
ATOM 995 C C . PRO A 1 132 ? 44.222 -37.985 -7.608 1.00 15.77 159 PRO A C 1
ATOM 996 O O . PRO A 1 132 ? 43.136 -37.966 -8.161 1.00 17.03 159 PRO A O 1
ATOM 1000 N N . ALA A 1 133 ? 44.828 -36.911 -7.108 1.00 15.33 160 ALA A N 1
ATOM 1001 C CA . ALA A 1 133 ? 44.323 -35.530 -7.263 1.00 15.00 160 ALA A CA 1
ATOM 1002 C C . ALA A 1 133 ? 44.440 -35.119 -8.734 1.00 14.38 160 ALA A C 1
ATOM 1003 O O . ALA A 1 133 ? 45.376 -35.589 -9.414 1.00 15.01 160 ALA A O 1
ATOM 1005 N N . GLY A 1 134 ? 43.521 -34.273 -9.195 1.00 14.13 161 GLY A N 1
ATOM 1006 C CA . GLY A 1 134 ? 43.579 -33.640 -10.521 1.00 13.95 161 GLY A CA 1
ATOM 1007 C C . GLY A 1 134 ? 44.406 -32.362 -10.476 1.00 13.93 161 GLY A C 1
ATOM 1008 O O . GLY A 1 134 ? 44.945 -32.002 -9.428 1.00 13.65 161 GLY A O 1
ATOM 1009 N N . PRO A 1 135 ? 44.546 -31.656 -11.615 1.00 13.98 162 PRO A N 1
ATOM 1010 C CA . PRO A 1 135 ? 45.257 -30.379 -11.653 1.00 13.95 162 PRO A CA 1
ATOM 1011 C C . PRO A 1 135 ? 44.661 -29.293 -10.740 1.00 13.17 162 PRO A C 1
ATOM 1012 O O . PRO A 1 135 ? 45.413 -28.440 -10.291 1.00 13.40 162 PRO A O 1
ATOM 1016 N N . ALA A 1 136 ? 43.349 -29.316 -10.495 1.00 12.59 163 ALA A N 1
ATOM 1017 C CA . ALA A 1 136 ? 42.655 -28.239 -9.744 1.00 12.13 163 ALA A CA 1
ATOM 1018 C C . ALA A 1 136 ? 41.497 -28.781 -8.900 1.00 11.73 163 ALA A C 1
ATOM 1019 O O . ALA A 1 136 ? 40.696 -27.970 -8.411 1.00 11.54 163 ALA A O 1
ATOM 1021 N N . ASP A 1 137 ? 41.399 -30.100 -8.749 1.00 11.68 164 ASP A N 1
ATOM 1022 C CA . ASP A 1 137 ? 40.264 -30.770 -8.065 1.00 12.02 164 ASP A CA 1
ATOM 1023 C C . ASP A 1 137 ? 40.805 -32.017 -7.374 1.00 11.61 164 ASP A C 1
ATOM 1024 O O . ASP A 1 137 ? 41.469 -32.819 -8.044 1.00 11.17 164 ASP A O 1
ATOM 1029 N N . ALA A 1 138 ? 40.550 -32.165 -6.075 1.00 11.21 165 ALA A N 1
ATOM 1030 C CA . ALA A 1 138 ? 40.990 -33.337 -5.290 1.00 11.49 165 ALA A CA 1
ATOM 1031 C C . ALA A 1 138 ? 39.861 -33.758 -4.354 1.00 11.58 165 ALA A C 1
ATOM 1032 O O . ALA A 1 138 ? 39.305 -32.892 -3.651 1.00 11.73 165 ALA A O 1
ATOM 1034 N N . ASP A 1 139 ? 39.542 -35.048 -4.354 1.00 11.38 166 ASP A N 1
ATOM 1035 C CA . ASP A 1 139 ? 38.519 -35.641 -3.460 1.00 11.69 166 ASP A CA 1
ATOM 1036 C C . ASP A 1 139 ? 39.203 -36.693 -2.591 1.00 10.77 166 ASP A C 1
ATOM 1037 O O . ASP A 1 139 ? 40.134 -37.370 -3.074 1.00 11.32 166 ASP A O 1
ATOM 1042 N N . TRP A 1 140 ? 38.736 -36.857 -1.361 1.00 10.32 167 TRP A N 1
ATOM 1043 C CA . TRP A 1 140 ? 39.158 -37.993 -0.511 1.00 10.10 167 TRP A CA 1
ATOM 1044 C C . TRP A 1 140 ? 38.105 -38.230 0.563 1.00 9.87 167 TRP A C 1
ATOM 1045 O O . TRP A 1 140 ? 37.235 -37.368 0.769 1.00 9.35 167 TRP A O 1
ATOM 1056 N N . VAL A 1 141 ? 38.221 -39.369 1.229 1.00 9.95 168 VAL A N 1
ATOM 1057 C CA . VAL A 1 141 ? 37.248 -39.813 2.256 1.00 10.19 168 VAL A CA 1
ATOM 1058 C C . VAL A 1 141 ? 38.042 -40.268 3.475 1.00 10.43 168 VAL A C 1
ATOM 1059 O O . VAL A 1 141 ? 39.117 -40.864 3.292 1.00 10.64 168 VAL A O 1
ATOM 1063 N N . LYS A 1 142 ? 37.540 -39.985 4.671 1.00 10.60 169 LYS A N 1
ATOM 1064 C CA . LYS A 1 142 ? 38.056 -40.650 5.891 1.00 11.02 169 LYS A CA 1
ATOM 1065 C C . LYS A 1 142 ? 36.884 -41.318 6.607 1.00 10.81 169 LYS A C 1
ATOM 1066 O O . LYS A 1 142 ? 35.771 -40.763 6.614 1.00 10.45 169 LYS A O 1
ATOM 1072 N N . GLN A 1 143 ? 37.137 -42.500 7.162 1.00 11.05 170 GLN A N 1
ATOM 1073 C CA . GLN A 1 143 ? 36.125 -43.303 7.888 1.00 11.64 170 GLN A CA 1
ATOM 1074 C C . GLN A 1 143 ? 36.601 -43.521 9.323 1.00 11.88 170 GLN A C 1
ATOM 1075 O O . GLN A 1 143 ? 37.770 -43.918 9.512 1.00 12.12 170 GLN A O 1
ATOM 1081 N N . GLU A 1 144 ? 35.727 -43.274 10.292 1.00 12.36 171 GLU A N 1
ATOM 1082 C CA . GLU A 1 144 ? 36.089 -43.446 11.719 1.00 13.40 171 GLU A CA 1
ATOM 1083 C C . GLU A 1 144 ? 36.079 -44.945 12.047 1.00 14.11 171 GLU A C 1
ATOM 1084 O O . GLU A 1 144 ? 35.076 -45.621 11.751 1.00 13.75 171 GLU A O 1
ATOM 1090 N N . ALA A 1 145 ? 37.165 -45.442 12.639 1.00 14.91 172 ALA A N 1
ATOM 1091 C CA . ALA A 1 145 ? 37.363 -46.875 12.961 1.00 16.00 172 ALA A CA 1
ATOM 1092 C C . ALA A 1 145 ? 36.168 -47.405 13.756 1.00 16.54 172 ALA A C 1
ATOM 1093 O O . ALA A 1 145 ? 35.745 -46.738 14.717 1.00 16.96 172 ALA A O 1
ATOM 1095 N N . GLY A 1 146 ? 35.624 -48.548 13.326 1.00 18.01 173 GLY A N 1
ATOM 1096 C CA . GLY A 1 146 ? 34.536 -49.264 14.019 1.00 18.33 173 GLY A CA 1
ATOM 1097 C C . GLY A 1 146 ? 33.190 -48.572 13.875 1.00 18.61 173 GLY A C 1
ATOM 1098 O O . GLY A 1 146 ? 32.264 -48.917 14.636 1.00 19.86 173 GLY A O 1
ATOM 1099 N N . THR A 1 147 ? 33.068 -47.619 12.942 1.00 17.49 174 THR A N 1
ATOM 1100 C CA . THR A 1 147 ? 31.802 -46.895 12.668 1.00 16.46 174 THR A CA 1
ATOM 1101 C C . THR A 1 147 ? 31.515 -46.902 11.166 1.00 15.27 174 THR A C 1
ATOM 1102 O O . THR A 1 147 ? 32.407 -47.252 10.369 1.00 14.41 174 THR A O 1
ATOM 1106 N N . ASP A 1 148 ? 30.303 -46.481 10.808 1.00 15.08 175 ASP A N 1
ATOM 1107 C CA . ASP A 1 148 ? 29.909 -46.207 9.406 1.00 14.83 175 ASP A CA 1
ATOM 1108 C C . ASP A 1 148 ? 29.973 -44.695 9.158 1.00 13.68 175 ASP A C 1
ATOM 1109 O O . ASP A 1 148 ? 29.369 -44.236 8.182 1.00 13.62 175 ASP A O 1
ATOM 1114 N N . ARG A 1 149 ? 30.683 -43.941 10.000 1.00 12.46 176 ARG A N 1
ATOM 1115 C CA . ARG A 1 149 ? 30.810 -42.474 9.818 1.00 11.97 176 ARG A CA 1
ATOM 1116 C C . ARG A 1 149 ? 31.927 -42.205 8.807 1.00 11.17 176 ARG A C 1
ATOM 1117 O O . ARG A 1 149 ? 33.073 -42.609 9.054 1.00 10.87 176 ARG A O 1
ATOM 1125 N N . ARG A 1 150 ? 31.595 -41.541 7.699 1.00 10.67 177 ARG A N 1
ATOM 1126 C CA . ARG A 1 150 ? 32.590 -41.129 6.689 1.00 10.45 177 ARG A CA 1
ATOM 1127 C C . ARG A 1 150 ? 32.474 -39.626 6.456 1.00 10.10 177 ARG A C 1
ATOM 1128 O O . ARG A 1 150 ? 31.344 -39.084 6.455 1.00 9.89 177 ARG A O 1
ATOM 1136 N N . CYS A 1 151 ? 33.628 -38.982 6.309 1.00 10.19 178 CYS A N 1
ATOM 1137 C CA . CYS A 1 151 ? 33.744 -37.562 5.915 1.00 10.56 178 CYS A CA 1
ATOM 1138 C C . CYS A 1 151 ? 34.192 -37.527 4.458 1.00 9.87 178 CYS A C 1
ATOM 1139 O O . CYS A 1 151 ? 35.292 -38.030 4.162 1.00 9.59 178 CYS A O 1
ATOM 1142 N N . PHE A 1 152 ? 33.344 -36.994 3.579 1.00 9.41 179 PHE A N 1
ATOM 1143 C CA . PHE A 1 152 ? 33.649 -36.786 2.146 1.00 9.30 179 PHE A CA 1
ATOM 1144 C C . PHE A 1 152 ? 34.203 -35.369 1.994 1.00 9.13 179 PHE A C 1
ATOM 1145 O O . PHE A 1 152 ? 33.544 -34.411 2.422 1.00 9.37 179 PHE A O 1
ATOM 1153 N N . ASN A 1 153 ? 35.400 -35.272 1.426 1.00 9.16 180 ASN A N 1
ATOM 1154 C CA . ASN A 1 153 ? 36.163 -34.007 1.311 1.00 9.48 180 ASN A CA 1
ATOM 1155 C C . ASN A 1 153 ? 36.354 -33.666 -0.161 1.00 9.54 180 ASN A C 1
ATOM 1156 O O . ASN A 1 153 ? 36.598 -34.576 -0.968 1.00 9.18 180 ASN A O 1
ATOM 1161 N N . THR A 1 154 ? 36.284 -32.382 -0.494 1.00 9.89 181 THR A N 1
ATOM 1162 C CA . THR A 1 154 ? 36.651 -31.913 -1.845 1.00 10.37 181 THR A CA 1
ATOM 1163 C C . THR A 1 154 ? 37.444 -30.615 -1.712 1.00 10.31 181 THR A C 1
ATOM 1164 O O . THR A 1 154 ? 37.124 -29.793 -0.824 1.00 10.47 181 THR A O 1
ATOM 1168 N N . THR A 1 155 ? 38.475 -30.494 -2.540 1.00 10.34 182 THR A N 1
ATOM 1169 C CA . THR A 1 155 ? 39.341 -29.297 -2.651 1.00 10.29 182 THR A CA 1
ATOM 1170 C C . THR A 1 155 ? 39.286 -28.810 -4.098 1.00 10.51 182 THR A C 1
ATOM 1171 O O . THR A 1 155 ? 39.498 -29.640 -5.003 1.00 10.61 182 THR A O 1
ATOM 1175 N N . ARG A 1 156 ? 39.032 -27.520 -4.286 1.00 10.65 183 ARG A N 1
ATOM 1176 C CA . ARG A 1 156 ? 38.828 -26.894 -5.617 1.00 11.15 183 ARG A CA 1
ATOM 1177 C C . ARG A 1 156 ? 39.731 -25.666 -5.721 1.00 10.90 183 ARG A C 1
ATOM 1178 O O . ARG A 1 156 ? 39.635 -24.788 -4.857 1.00 10.62 183 ARG A O 1
ATOM 1186 N N . LYS A 1 157 ? 40.559 -25.609 -6.759 1.00 11.04 184 LYS A N 1
ATOM 1187 C CA . LYS A 1 157 ? 41.395 -24.427 -7.081 1.00 11.66 184 LYS A CA 1
ATOM 1188 C C . LYS A 1 157 ? 40.749 -23.745 -8.288 1.00 11.58 184 LYS A C 1
ATOM 1189 O O . LYS A 1 157 ? 40.610 -24.402 -9.330 1.00 11.51 184 LYS A O 1
ATOM 1195 N N . ARG A 1 158 ? 40.317 -22.498 -8.124 1.00 11.90 185 ARG A N 1
ATOM 1196 C CA . ARG A 1 158 ? 39.621 -21.738 -9.189 1.00 12.46 185 ARG A CA 1
ATOM 1197 C C . ARG A 1 158 ? 40.261 -20.356 -9.261 1.00 12.56 185 ARG A C 1
ATOM 1198 O O . ARG A 1 158 ? 40.045 -19.564 -8.337 1.00 12.35 185 ARG A O 1
ATOM 1206 N N . GLU A 1 159 ? 41.049 -20.110 -10.313 1.00 13.25 186 GLU A N 1
ATOM 1207 C CA . GLU A 1 159 ? 41.828 -18.857 -10.475 1.00 13.97 186 GLU A CA 1
ATOM 1208 C C . GLU A 1 159 ? 42.672 -18.633 -9.212 1.00 12.61 186 GLU A C 1
ATOM 1209 O O . GLU A 1 159 ? 43.546 -19.466 -8.925 1.00 12.73 186 GLU A O 1
ATOM 1215 N N . ASN A 1 160 ? 42.400 -17.568 -8.455 1.00 12.00 187 ASN A N 1
ATOM 1216 C CA . ASN A 1 160 ? 43.189 -17.193 -7.255 1.00 11.40 187 ASN A CA 1
ATOM 1217 C C . ASN A 1 160 ? 42.495 -17.674 -5.973 1.00 11.04 187 ASN A C 1
ATOM 1218 O O . ASN A 1 160 ? 42.853 -17.183 -4.900 1.00 11.06 187 ASN A O 1
ATOM 1223 N N . VAL A 1 161 ? 41.541 -18.598 -6.075 1.00 10.64 188 VAL A N 1
ATOM 1224 C CA . VAL A 1 161 ? 40.767 -19.085 -4.898 1.00 10.63 188 VAL A CA 1
ATOM 1225 C C . VAL A 1 161 ? 41.078 -20.562 -4.663 1.00 10.52 188 VAL A C 1
ATOM 1226 O O . VAL A 1 161 ? 41.097 -21.338 -5.627 1.00 11.10 188 VAL A O 1
ATOM 1230 N N . LEU A 1 162 ? 41.297 -20.929 -3.403 1.00 10.09 189 LEU A N 1
ATOM 1231 C CA . LEU A 1 162 ? 41.285 -22.347 -2.970 1.00 10.06 189 LEU A CA 1
ATOM 1232 C C . LEU A 1 162 ? 40.093 -22.522 -2.034 1.00 10.05 189 LEU A C 1
ATOM 1233 O O . LEU A 1 162 ? 39.978 -21.767 -1.042 1.00 10.05 189 LEU A O 1
ATOM 1238 N N . LEU A 1 163 ? 39.192 -23.443 -2.351 1.00 10.19 190 LEU A N 1
ATOM 1239 C CA . LEU A 1 163 ? 38.098 -23.722 -1.397 1.00 10.63 190 LEU A CA 1
ATOM 1240 C C . LEU A 1 163 ? 38.037 -25.211 -1.106 1.00 9.67 190 LEU A C 1
ATOM 1241 O O . LEU A 1 163 ? 38.494 -26.043 -1.921 1.00 9.29 190 LEU A O 1
ATOM 1246 N N . GLN A 1 164 ? 37.534 -25.504 0.083 1.00 8.93 191 GLN A N 1
ATOM 1247 C CA . GLN A 1 164 ? 37.402 -26.889 0.566 1.00 8.71 191 GLN A CA 1
ATOM 1248 C C . GLN A 1 164 ? 36.049 -27.035 1.234 1.00 8.44 191 GLN A C 1
ATOM 1249 O O . GLN A 1 164 ? 35.556 -26.072 1.854 1.00 8.24 191 GLN A O 1
ATOM 1255 N N . ALA A 1 165 ? 35.490 -28.226 1.116 1.00 8.44 192 ALA A N 1
ATOM 1256 C CA . ALA A 1 165 ? 34.242 -28.589 1.804 1.00 8.64 192 ALA A CA 1
ATOM 1257 C C . ALA A 1 165 ? 34.366 -30.019 2.315 1.00 8.62 192 ALA A C 1
ATOM 1258 O O . ALA A 1 165 ? 35.055 -30.840 1.683 1.00 8.55 192 ALA A O 1
ATOM 1260 N N . LYS A 1 166 ? 33.699 -30.286 3.427 1.00 9.09 193 LYS A N 1
ATOM 1261 C CA . LYS A 1 166 ? 33.693 -31.607 4.094 1.00 9.72 193 LYS A CA 1
ATOM 1262 C C . LYS A 1 166 ? 32.273 -31.873 4.586 1.00 9.38 193 LYS A C 1
ATOM 1263 O O . LYS A 1 166 ? 31.699 -31.004 5.260 1.00 9.18 193 LYS A O 1
ATOM 1269 N N . VAL A 1 167 ? 31.718 -33.031 4.243 1.00 9.05 194 VAL A N 1
ATOM 1270 C CA . VAL A 1 167 ? 30.408 -33.483 4.780 1.00 9.41 194 VAL A CA 1
ATOM 1271 C C . VAL A 1 167 ? 30.624 -34.809 5.506 1.00 9.43 194 VAL A C 1
ATOM 1272 O O . VAL A 1 167 ? 31.076 -35.768 4.865 1.00 9.76 194 VAL A O 1
ATOM 1276 N N . CYS A 1 168 ? 30.322 -34.833 6.805 1.00 10.03 195 CYS A N 1
ATOM 1277 C CA . CYS A 1 168 ? 30.496 -36.013 7.685 1.00 10.70 195 CYS A CA 1
ATOM 1278 C C . CYS A 1 168 ? 29.116 -36.537 8.087 1.00 10.35 195 CYS A C 1
ATOM 1279 O O . CYS A 1 168 ? 28.259 -35.730 8.483 1.00 10.66 195 CYS A O 1
ATOM 1282 N N . GLN A 1 169 ? 28.922 -37.846 7.981 1.00 9.66 196 GLN A N 1
ATOM 1283 C CA . GLN A 1 169 ? 27.643 -38.519 8.303 1.00 9.54 196 GLN A CA 1
ATOM 1284 C C . GLN A 1 169 ? 27.846 -40.020 8.122 1.00 9.43 196 GLN A C 1
ATOM 1285 O O . GLN A 1 169 ? 28.839 -40.429 7.505 1.00 9.34 196 GLN A O 1
ATOM 1291 N N . SER A 1 170 ? 26.902 -40.819 8.605 1.00 9.79 197 SER A N 1
ATOM 1292 C CA . SER A 1 170 ? 26.753 -42.217 8.147 1.00 10.25 197 SER A CA 1
ATOM 1293 C C . SER A 1 170 ? 26.311 -42.186 6.678 1.00 9.84 197 SER A C 1
ATOM 1294 O O . SER A 1 170 ? 26.057 -41.083 6.130 1.00 9.82 197 SER A O 1
ATOM 1297 N N . GLY A 1 171 ? 26.238 -43.339 6.024 1.00 9.64 198 GLY A N 1
ATOM 1298 C CA . GLY A 1 171 ? 25.894 -43.377 4.594 1.00 9.30 198 GLY A CA 1
ATOM 1299 C C . GLY A 1 171 ? 26.914 -42.608 3.774 1.00 9.17 198 GLY A C 1
ATOM 1300 O O . GLY A 1 171 ? 28.119 -42.773 4.010 1.00 9.31 198 GLY A O 1
ATOM 1301 N N . ASN A 1 172 ? 26.458 -41.772 2.849 1.00 9.07 199 ASN A N 1
ATOM 1302 C CA . ASN A 1 172 ? 27.339 -41.192 1.804 1.00 9.13 199 ASN A CA 1
ATOM 1303 C C . ASN A 1 172 ? 27.116 -39.683 1.734 1.00 8.97 199 ASN A C 1
ATOM 1304 O O . ASN A 1 172 ? 26.107 -39.265 1.141 1.00 8.81 199 ASN A O 1
ATOM 1309 N N . GLY A 1 173 ? 28.051 -38.903 2.285 1.00 8.83 200 GLY A N 1
ATOM 1310 C CA . GLY A 1 173 ? 28.022 -37.430 2.220 1.00 8.90 200 GLY A CA 1
ATOM 1311 C C . GLY A 1 173 ? 28.596 -36.886 0.918 1.00 8.87 200 GLY A C 1
ATOM 1312 O O . GLY A 1 173 ? 28.633 -35.648 0.775 1.00 8.96 200 GLY A O 1
ATOM 1313 N N . GLY A 1 174 ? 29.001 -37.752 -0.013 1.00 8.97 201 GLY A N 1
ATOM 1314 C CA . GLY A 1 174 ? 29.639 -37.344 -1.282 1.00 8.86 201 GLY A CA 1
ATOM 1315 C C . GLY A 1 174 ? 28.733 -36.461 -2.140 1.00 8.94 201 GLY A C 1
ATOM 1316 O O . GLY A 1 174 ? 29.139 -35.396 -2.603 1.00 9.13 201 GLY A O 1
ATOM 1317 N N . PRO A 1 175 ? 27.482 -36.879 -2.432 1.00 8.80 202 PRO A N 1
ATOM 1318 C CA . PRO A 1 175 ? 26.582 -36.028 -3.208 1.00 8.83 202 PRO A CA 1
ATOM 1319 C C . PRO A 1 175 ? 26.455 -34.621 -2.611 1.00 9.08 202 PRO A C 1
ATOM 1320 O O . PRO A 1 175 ? 26.589 -33.648 -3.337 1.00 9.02 202 PRO A O 1
ATOM 1324 N N . ALA A 1 176 ? 26.221 -34.530 -1.303 1.00 8.93 203 ALA A N 1
ATOM 1325 C CA . ALA A 1 176 ? 26.059 -33.242 -0.593 1.00 9.18 203 ALA A CA 1
ATOM 1326 C C . ALA A 1 176 ? 27.336 -32.400 -0.718 1.00 9.22 203 ALA A C 1
ATOM 1327 O O . ALA A 1 176 ? 27.219 -31.192 -0.969 1.00 9.39 203 ALA A O 1
ATOM 1329 N N . VAL A 1 177 ? 28.519 -32.986 -0.533 1.00 9.10 204 VAL A N 1
ATOM 1330 C CA . VAL A 1 177 ? 29.766 -32.166 -0.567 1.00 9.17 204 VAL A CA 1
ATOM 1331 C C . VAL A 1 177 ? 29.942 -31.608 -1.987 1.00 9.55 204 VAL A C 1
ATOM 1332 O O . VAL A 1 177 ? 30.439 -30.485 -2.125 1.00 9.56 204 VAL A O 1
ATOM 1336 N N . ASN A 1 178 ? 29.533 -32.352 -3.015 1.00 9.62 205 ASN A N 1
ATOM 1337 C CA . ASN A 1 178 ? 29.652 -31.889 -4.420 1.00 9.92 205 ASN A CA 1
ATOM 1338 C C . ASN A 1 178 ? 28.646 -30.765 -4.671 1.00 9.89 205 ASN A C 1
ATOM 1339 O O . ASN A 1 178 ? 29.013 -29.761 -5.304 1.00 9.74 205 ASN A O 1
ATOM 1344 N N . VAL A 1 179 ? 27.411 -30.921 -4.201 1.00 9.47 206 VAL A N 1
ATOM 1345 C CA . VAL A 1 179 ? 26.391 -29.842 -4.329 1.00 9.68 206 VAL A CA 1
ATOM 1346 C C . VAL A 1 179 ? 26.919 -28.602 -3.591 1.00 9.59 206 VAL A C 1
ATOM 1347 O O . VAL A 1 179 ? 26.832 -27.489 -4.151 1.00 9.85 206 VAL A O 1
ATOM 1351 N N . LEU A 1 180 ? 27.477 -28.782 -2.394 1.00 9.67 207 LEU A N 1
ATOM 1352 C CA . LEU A 1 180 ? 27.953 -27.653 -1.551 1.00 9.86 207 LEU A CA 1
ATOM 1353 C C . LEU A 1 180 ? 29.120 -26.947 -2.251 1.00 9.89 207 LEU A C 1
ATOM 1354 O O . LEU A 1 180 ? 29.083 -25.710 -2.347 1.00 10.10 207 LEU A O 1
ATOM 1359 N N . ALA A 1 181 ? 30.122 -27.687 -2.722 1.00 9.97 208 ALA A N 1
ATOM 1360 C CA . ALA A 1 181 ? 31.295 -27.089 -3.401 1.00 10.18 208 ALA A CA 1
ATOM 1361 C C . ALA A 1 181 ? 30.817 -26.324 -4.638 1.00 10.31 208 ALA A C 1
ATOM 1362 O O . ALA A 1 181 ? 31.354 -25.237 -4.908 1.00 10.58 208 ALA A O 1
ATOM 1364 N N . GLY A 1 182 ? 29.840 -26.864 -5.365 1.00 10.38 209 GLY A N 1
ATOM 1365 C CA . GLY A 1 182 ? 29.239 -26.156 -6.512 1.00 10.70 209 GLY A CA 1
ATOM 1366 C C . GLY A 1 182 ? 28.637 -24.826 -6.094 1.00 11.06 209 GLY A C 1
ATOM 1367 O O . GLY A 1 182 ? 28.878 -23.818 -6.781 1.00 11.84 209 GLY A O 1
ATOM 1368 N N . ALA A 1 183 ? 27.879 -24.810 -4.996 1.00 10.99 210 ALA A N 1
ATOM 1369 C CA . ALA A 1 183 ? 27.198 -23.605 -4.473 1.00 11.29 210 ALA A CA 1
ATOM 1370 C C . ALA A 1 183 ? 28.255 -22.574 -4.067 1.00 11.59 210 ALA A C 1
ATOM 1371 O O . ALA A 1 183 ? 28.054 -21.379 -4.341 1.00 12.49 210 ALA A O 1
ATOM 1373 N N . MET A 1 184 ? 29.354 -23.015 -3.453 1.00 11.18 211 MET A N 1
ATOM 1374 C CA . MET A 1 184 ? 30.452 -22.108 -3.022 1.00 11.37 211 MET A CA 1
ATOM 1375 C C . MET A 1 184 ? 31.099 -21.489 -4.266 1.00 11.94 211 MET A C 1
ATOM 1376 O O . MET A 1 184 ? 31.282 -20.256 -4.304 1.00 12.02 211 MET A O 1
ATOM 1381 N N . GLN A 1 185 ? 31.407 -22.312 -5.265 1.00 12.92 212 GLN A N 1
ATOM 1382 C CA . GLN A 1 185 ? 32.085 -21.868 -6.512 1.00 14.11 212 GLN A CA 1
ATOM 1383 C C . GLN A 1 185 ? 31.210 -20.834 -7.230 1.00 14.86 212 GLN A C 1
ATOM 1384 O O . GLN A 1 185 ? 31.769 -19.903 -7.849 1.00 14.51 212 GLN A O 1
ATOM 1390 N N . ASN A 1 186 ? 29.887 -20.989 -7.160 1.00 15.48 213 ASN A N 1
ATOM 1391 C CA . ASN A 1 186 ? 28.931 -20.150 -7.935 1.00 17.01 213 ASN A CA 1
ATOM 1392 C C . ASN A 1 186 ? 28.967 -18.699 -7.437 1.00 17.04 213 ASN A C 1
ATOM 1393 O O . ASN A 1 186 ? 28.466 -17.826 -8.170 1.00 17.42 213 ASN A O 1
ATOM 1398 N N . THR A 1 187 ? 29.561 -18.432 -6.267 1.00 16.25 214 THR A N 1
ATOM 1399 C CA . THR A 1 187 ? 29.627 -17.075 -5.651 1.00 16.61 214 THR A CA 1
ATOM 1400 C C . THR A 1 187 ? 30.923 -16.331 -6.010 1.00 17.35 214 THR A C 1
ATOM 1401 O O . THR A 1 187 ? 31.044 -15.165 -5.591 1.00 18.49 214 THR A O 1
ATOM 1405 N N . LEU A 1 188 ? 31.872 -16.942 -6.722 1.00 16.89 215 LEU A N 1
ATOM 1406 C CA . LEU A 1 188 ? 33.275 -16.433 -6.769 1.00 17.31 215 LEU A CA 1
ATOM 1407 C C . LEU A 1 188 ? 33.435 -15.244 -7.729 1.00 18.77 215 LEU A C 1
ATOM 1408 O O . LEU A 1 188 ? 34.484 -14.574 -7.641 1.00 18.89 215 LEU A O 1
ATOM 1413 N N . GLY A 1 189 ? 32.442 -14.979 -8.580 1.00 19.52 216 GLY A N 1
ATOM 1414 C CA . GLY A 1 189 ? 32.441 -13.833 -9.512 1.00 20.31 216 GLY A CA 1
ATOM 1415 C C . GLY A 1 189 ? 33.566 -13.906 -10.532 1.00 21.09 216 GLY A C 1
ATOM 1416 O O . GLY A 1 189 ? 34.064 -12.838 -10.936 1.00 21.71 216 GLY A O 1
ATOM 1417 N N . GLN A 1 190 ? 33.944 -15.114 -10.960 1.00 21.27 217 GLN A N 1
ATOM 1418 C CA . GLN A 1 190 ? 35.074 -15.337 -11.897 1.00 22.23 217 GLN A CA 1
ATOM 1419 C C . GLN A 1 190 ? 34.553 -15.459 -13.333 1.00 25.00 217 GLN A C 1
ATOM 1420 O O . GLN A 1 190 ? 35.369 -15.258 -14.245 1.00 26.04 217 GLN A O 1
ATOM 1426 N N . LEU A 1 191 ? 33.249 -15.733 -13.494 1.00 28.60 218 LEU A N 1
ATOM 1427 C CA A LEU A 1 191 ? 32.565 -16.017 -14.789 0.50 30.46 218 LEU A CA 1
ATOM 1428 C CA B LEU A 1 191 ? 32.589 -15.988 -14.804 0.50 30.25 218 LEU A CA 1
ATOM 1429 C C . LEU A 1 191 ? 33.368 -17.066 -15.566 1.00 32.19 218 LEU A C 1
ATOM 1430 O O . LEU A 1 191 ? 33.010 -18.247 -15.524 1.00 36.15 218 LEU A O 1
ATOM 1439 N N . ARG B 1 1 ? 37.456 16.032 -14.150 1.00 16.14 28 ARG B N 1
ATOM 1440 C CA . ARG B 1 1 ? 36.944 17.261 -13.481 1.00 16.50 28 ARG B CA 1
ATOM 1441 C C . ARG B 1 1 ? 37.412 17.252 -12.030 1.00 15.08 28 ARG B C 1
ATOM 1442 O O . ARG B 1 1 ? 37.395 16.201 -11.397 1.00 14.78 28 ARG B O 1
ATOM 1450 N N . PRO B 1 2 ? 37.858 18.397 -11.465 1.00 13.69 29 PRO B N 1
ATOM 1451 C CA . PRO B 1 2 ? 38.152 18.480 -10.037 1.00 13.26 29 PRO B CA 1
ATOM 1452 C C . PRO B 1 2 ? 36.928 18.188 -9.162 1.00 12.51 29 PRO B C 1
ATOM 1453 O O . PRO B 1 2 ? 35.798 18.396 -9.593 1.00 12.71 29 PRO B O 1
ATOM 1457 N N . SER B 1 3 ? 37.195 17.709 -7.951 1.00 11.48 30 SER B N 1
ATOM 1458 C CA . SER B 1 3 ? 36.180 17.418 -6.912 1.00 11.47 30 SER B CA 1
ATOM 1459 C C . SER B 1 3 ? 35.829 18.694 -6.154 1.00 11.20 30 SER B C 1
ATOM 1460 O O . SER B 1 3 ? 36.740 19.451 -5.795 1.00 11.17 30 SER B O 1
ATOM 1463 N N . ASP B 1 4 ? 34.551 18.860 -5.832 1.00 11.88 31 ASP B N 1
ATOM 1464 C CA . ASP B 1 4 ? 34.112 19.867 -4.837 1.00 12.26 31 ASP B CA 1
ATOM 1465 C C . ASP B 1 4 ? 34.587 19.404 -3.463 1.00 11.68 31 ASP B C 1
ATOM 1466 O O . ASP B 1 4 ? 34.744 18.211 -3.218 1.00 10.94 31 ASP B O 1
ATOM 1471 N N . PRO B 1 5 ? 34.829 20.332 -2.515 1.00 11.17 32 PRO B N 1
ATOM 1472 C CA . PRO B 1 5 ? 35.281 19.950 -1.176 1.00 11.14 32 PRO B CA 1
ATOM 1473 C C . PRO B 1 5 ? 34.332 18.979 -0.457 1.00 11.12 32 PRO B C 1
ATOM 1474 O O . PRO B 1 5 ? 34.778 18.187 0.366 1.00 10.62 32 PRO B O 1
ATOM 1478 N N . GLY B 1 6 ? 33.043 19.032 -0.793 1.00 11.18 33 GLY B N 1
ATOM 1479 C CA . GLY B 1 6 ? 32.002 18.217 -0.146 1.00 11.60 33 GLY B CA 1
ATOM 1480 C C . GLY B 1 6 ? 32.213 16.720 -0.314 1.00 12.03 33 GLY B C 1
ATOM 1481 O O . GLY B 1 6 ? 31.602 15.961 0.450 1.00 12.73 33 GLY B O 1
ATOM 1482 N N . VAL B 1 7 ? 33.036 16.270 -1.266 1.00 12.09 34 VAL B N 1
ATOM 1483 C CA . VAL B 1 7 ? 33.165 14.808 -1.551 1.00 12.58 34 VAL B CA 1
ATOM 1484 C C . VAL B 1 7 ? 33.756 14.085 -0.334 1.00 13.25 34 VAL B C 1
ATOM 1485 O O . VAL B 1 7 ? 33.548 12.867 -0.230 1.00 13.49 34 VAL B O 1
ATOM 1489 N N . VAL B 1 8 ? 34.489 14.772 0.547 1.00 13.53 35 VAL B N 1
ATOM 1490 C CA . VAL B 1 8 ? 35.139 14.087 1.705 1.00 15.14 35 VAL B CA 1
ATOM 1491 C C . VAL B 1 8 ? 34.046 13.532 2.630 1.00 15.92 35 VAL B C 1
ATOM 1492 O O . VAL B 1 8 ? 34.333 12.562 3.346 1.00 18.30 35 VAL B O 1
ATOM 1496 N N . SER B 1 9 ? 32.838 14.104 2.595 1.00 17.17 36 SER B N 1
ATOM 1497 C CA . SER B 1 9 ? 31.675 13.663 3.414 1.00 17.79 36 SER B CA 1
ATOM 1498 C C . SER B 1 9 ? 31.202 12.255 3.021 1.00 18.47 36 SER B C 1
ATOM 1499 O O . SER B 1 9 ? 30.438 11.662 3.809 1.00 19.32 36 SER B O 1
ATOM 1502 N N A TYR B 1 10 ? 31.584 11.734 1.848 0.50 17.93 37 TYR B N 1
ATOM 1503 N N B TYR B 1 10 ? 31.639 11.742 1.862 0.50 18.31 37 TYR B N 1
ATOM 1504 C CA A TYR B 1 10 ? 31.164 10.374 1.412 0.50 18.23 37 TYR B CA 1
ATOM 1505 C CA B TYR B 1 10 ? 31.138 10.469 1.277 0.50 18.82 37 TYR B CA 1
ATOM 1506 C C A TYR B 1 10 ? 32.270 9.624 0.654 0.50 17.36 37 TYR B C 1
ATOM 1507 C C B TYR B 1 10 ? 32.279 9.602 0.713 0.50 17.60 37 TYR B C 1
ATOM 1508 O O A TYR B 1 10 ? 31.949 8.557 0.101 0.50 17.60 37 TYR B O 1
ATOM 1509 O O B TYR B 1 10 ? 32.005 8.431 0.389 0.50 17.37 37 TYR B O 1
ATOM 1526 N N . ALA B 1 11 ? 33.522 10.099 0.671 1.00 16.42 38 ALA B N 1
ATOM 1527 C CA . ALA B 1 11 ? 34.666 9.397 0.040 1.00 15.59 38 ALA B CA 1
ATOM 1528 C C . ALA B 1 11 ? 35.300 8.392 1.015 1.00 14.94 38 ALA B C 1
ATOM 1529 O O . ALA B 1 11 ? 36.066 7.528 0.559 1.00 14.91 38 ALA B O 1
ATOM 1531 N N . VAL B 1 12 ? 35.007 8.499 2.309 1.00 14.00 39 VAL B N 1
ATOM 1532 C CA . VAL B 1 12 ? 35.576 7.595 3.353 1.00 14.18 39 VAL B CA 1
ATOM 1533 C C . VAL B 1 12 ? 34.596 6.441 3.560 1.00 14.00 39 VAL B C 1
ATOM 1534 O O . VAL B 1 12 ? 33.458 6.702 3.994 1.00 15.02 39 VAL B O 1
ATOM 1538 N N . MET B 1 13 ? 35.016 5.216 3.238 1.00 13.86 40 MET B N 1
ATOM 1539 C CA . MET B 1 13 ? 34.153 4.012 3.324 1.00 14.33 40 MET B CA 1
ATOM 1540 C C . MET B 1 13 ? 33.909 3.687 4.794 1.00 14.30 40 MET B C 1
ATOM 1541 O O . MET B 1 13 ? 34.847 3.634 5.589 1.00 14.38 40 MET B O 1
ATOM 1546 N N . PRO B 1 14 ? 32.637 3.481 5.203 1.00 14.51 41 PRO B N 1
ATOM 1547 C CA . PRO B 1 14 ? 32.327 3.103 6.579 1.00 14.70 41 PRO B CA 1
ATOM 1548 C C . PRO B 1 14 ? 32.706 1.641 6.856 1.00 14.64 41 PRO B C 1
ATOM 1549 O O . PRO B 1 14 ? 32.983 0.916 5.916 1.00 14.01 41 PRO B O 1
ATOM 1553 N N . LYS B 1 15 ? 32.714 1.250 8.133 1.00 15.37 42 LYS B N 1
ATOM 1554 C CA . LYS B 1 15 ? 33.210 -0.083 8.576 1.00 16.10 42 LYS B CA 1
ATOM 1555 C C . LYS B 1 15 ? 32.482 -1.209 7.824 1.00 15.69 42 LYS B C 1
ATOM 1556 O O . LYS B 1 15 ? 33.148 -2.202 7.490 1.00 15.35 42 LYS B O 1
ATOM 1562 N N . GLY B 1 16 ? 31.178 -1.075 7.556 1.00 15.74 43 GLY B N 1
ATOM 1563 C CA . GLY B 1 16 ? 30.403 -2.083 6.803 1.00 15.52 43 GLY B CA 1
ATOM 1564 C C . GLY B 1 16 ? 30.990 -2.333 5.423 1.00 15.31 43 GLY B C 1
ATOM 1565 O O . GLY B 1 16 ? 31.145 -3.500 5.030 1.00 15.27 43 GLY B O 1
ATOM 1566 N N . SER B 1 17 ? 31.318 -1.264 4.699 1.00 14.83 44 SER B N 1
ATOM 1567 C CA . SER B 1 17 ? 31.929 -1.318 3.351 1.00 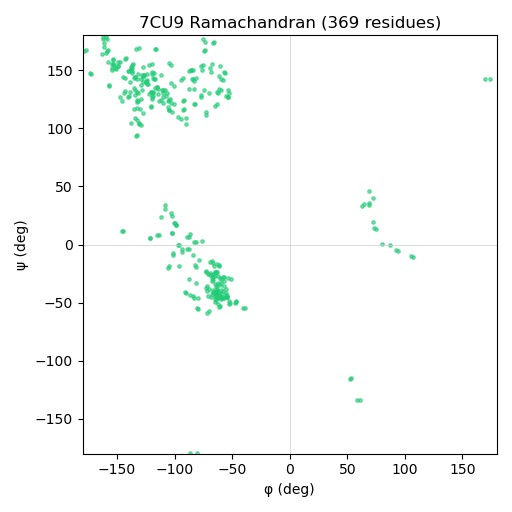14.97 44 SER B CA 1
ATOM 1568 C C . SER B 1 17 ? 33.350 -1.878 3.457 1.00 14.11 44 SER B C 1
ATOM 1569 O O . SER B 1 17 ? 33.719 -2.701 2.617 1.00 14.18 44 SER B O 1
ATOM 1572 N N . VAL B 1 18 ? 34.114 -1.448 4.460 1.00 13.63 45 VAL B N 1
ATOM 1573 C CA . VAL B 1 18 ? 35.502 -1.948 4.685 1.00 13.24 45 VAL B CA 1
ATOM 1574 C C . VAL B 1 18 ? 35.440 -3.464 4.916 1.00 13.40 45 VAL B C 1
ATOM 1575 O O . VAL B 1 18 ? 36.243 -4.186 4.306 1.00 13.09 45 VAL B O 1
ATOM 1579 N N . SER B 1 19 ? 34.499 -3.930 5.737 1.00 13.77 46 SER B N 1
ATOM 1580 C CA . SER B 1 19 ? 34.298 -5.377 6.014 1.00 14.63 46 SER B CA 1
ATOM 1581 C C . SER B 1 19 ? 34.045 -6.132 4.701 1.00 15.26 46 SER B C 1
ATOM 1582 O O . SER B 1 19 ? 34.650 -7.201 4.503 1.00 15.17 46 SER B O 1
ATOM 1585 N N . ASN B 1 20 ? 33.181 -5.599 3.832 1.00 15.76 47 ASN B N 1
ATOM 1586 C CA . ASN B 1 20 ? 32.842 -6.206 2.520 1.00 16.86 47 ASN B CA 1
ATOM 1587 C C . ASN B 1 20 ? 34.085 -6.280 1.628 1.00 16.12 47 ASN B C 1
ATOM 1588 O O . ASN B 1 20 ? 34.173 -7.223 0.823 1.00 17.09 47 ASN B O 1
ATOM 1593 N N . ILE B 1 21 ? 34.996 -5.310 1.742 1.00 15.00 48 ILE B N 1
ATOM 1594 C CA . ILE B 1 21 ? 36.201 -5.215 0.868 1.00 14.82 48 ILE B CA 1
ATOM 1595 C C . ILE B 1 21 ? 37.287 -6.185 1.355 1.00 14.55 48 ILE B C 1
ATOM 1596 O O . ILE B 1 21 ? 37.884 -6.853 0.498 1.00 14.39 48 ILE B O 1
ATOM 1601 N N . VAL B 1 22 ? 37.576 -6.237 2.657 1.00 14.50 49 VAL B N 1
ATOM 1602 C CA . VAL B 1 22 ? 38.681 -7.091 3.197 1.00 15.15 49 VAL B CA 1
ATOM 1603 C C . VAL B 1 22 ? 38.198 -8.536 3.371 1.00 15.75 49 VAL B C 1
ATOM 1604 O O . VAL B 1 22 ? 39.066 -9.423 3.487 1.00 16.43 49 VAL B O 1
ATOM 1608 N N . GLY B 1 23 ? 36.884 -8.770 3.395 1.00 15.64 50 GLY B N 1
ATOM 1609 C CA . GLY B 1 23 ? 36.297 -10.110 3.606 1.00 15.73 50 GLY B CA 1
ATOM 1610 C C . GLY B 1 23 ? 36.533 -10.618 5.016 1.00 16.22 50 GLY B C 1
ATOM 1611 O O . GLY B 1 23 ? 36.963 -11.778 5.175 1.00 16.21 50 GLY B O 1
ATOM 1612 N N . ALA B 1 24 ? 36.296 -9.770 6.015 1.00 16.29 51 ALA B N 1
ATOM 1613 C CA . ALA B 1 24 ? 36.415 -10.111 7.448 1.00 16.71 51 ALA B CA 1
ATOM 1614 C C . ALA B 1 24 ? 35.575 -9.140 8.266 1.00 17.05 51 ALA B C 1
ATOM 1615 O O . ALA B 1 24 ? 35.279 -8.033 7.811 1.00 16.04 51 ALA B O 1
ATOM 1617 N N . PRO B 1 25 ? 35.166 -9.519 9.495 1.00 17.29 52 PRO B N 1
ATOM 1618 C CA . PRO B 1 25 ? 34.414 -8.612 10.360 1.00 17.61 52 PRO B CA 1
ATOM 1619 C C . PRO B 1 25 ? 35.228 -7.352 10.690 1.00 16.97 52 PRO B C 1
ATOM 1620 O O . PRO B 1 25 ? 36.405 -7.454 10.984 1.00 16.67 52 PRO B O 1
ATOM 1624 N N . ILE B 1 26 ? 34.584 -6.191 10.585 1.00 16.43 53 ILE B N 1
ATOM 1625 C CA . ILE B 1 26 ? 35.150 -4.870 10.979 1.00 16.52 53 ILE B CA 1
ATOM 1626 C C . ILE B 1 26 ? 34.074 -4.168 11.808 1.00 17.42 53 ILE B C 1
ATOM 1627 O O . ILE B 1 26 ? 33.174 -3.563 11.202 1.00 17.61 53 ILE B O 1
ATOM 1632 N N . ARG B 1 27 ? 34.135 -4.301 13.134 1.00 18.89 54 ARG B N 1
ATOM 1633 C CA . ARG B 1 27 ? 33.031 -3.895 14.041 1.00 21.28 54 ARG B CA 1
ATOM 1634 C C . ARG B 1 27 ? 33.341 -2.552 14.706 1.00 20.59 54 ARG B C 1
ATOM 1635 O O . ARG B 1 27 ? 32.425 -2.004 15.342 1.00 21.29 54 ARG B O 1
ATOM 1643 N N . TRP B 1 28 ? 34.564 -2.032 14.562 1.00 20.15 55 TRP B N 1
ATOM 1644 C CA . TRP B 1 28 ? 35.011 -0.787 15.238 1.00 19.74 55 TRP B CA 1
ATOM 1645 C C . TRP B 1 28 ? 35.511 0.218 14.202 1.00 19.78 55 TRP B C 1
ATOM 1646 O O . TRP B 1 28 ? 36.234 -0.193 13.276 1.00 17.60 55 TRP B O 1
ATOM 1657 N N . GLU B 1 29 ? 35.154 1.493 14.365 1.00 19.25 56 GLU B N 1
ATOM 1658 C CA . GLU B 1 29 ? 35.779 2.575 13.566 1.00 19.66 56 GLU B CA 1
ATOM 1659 C C . GLU B 1 29 ? 35.755 3.893 14.337 1.00 18.99 56 GLU B C 1
ATOM 1660 O O . GLU B 1 29 ? 34.892 4.081 15.220 1.00 18.26 56 GLU B O 1
ATOM 1666 N N . SER B 1 30 ? 36.703 4.757 13.993 1.00 18.34 57 SER B N 1
ATOM 1667 C CA . SER B 1 30 ? 36.858 6.129 14.525 1.00 18.51 57 SER B CA 1
ATOM 1668 C C . SER B 1 30 ? 37.133 7.063 13.348 1.00 18.33 57 SER B C 1
ATOM 1669 O O . SER B 1 30 ? 38.156 6.868 12.673 1.00 17.44 57 SER B O 1
ATOM 1672 N N . GLU B 1 31 ? 36.233 8.012 13.098 1.00 18.00 58 GLU B N 1
ATOM 1673 C CA . GLU B 1 31 ? 36.371 9.010 12.009 1.00 18.91 58 GLU B CA 1
ATOM 1674 C C . GLU B 1 31 ? 37.199 10.185 12.528 1.00 17.67 58 GLU B C 1
ATOM 1675 O O . GLU B 1 31 ? 37.164 10.444 13.745 1.00 19.07 58 GLU B O 1
ATOM 1681 N N . PHE B 1 32 ? 37.934 10.863 11.645 1.00 15.78 59 PHE B N 1
ATOM 1682 C CA . PHE B 1 32 ? 38.682 12.101 11.971 1.00 15.18 59 PHE B CA 1
ATOM 1683 C C . PHE B 1 32 ? 38.512 13.112 10.832 1.00 15.07 59 PHE B C 1
ATOM 1684 O O . PHE B 1 32 ? 38.241 12.726 9.681 1.00 14.90 59 PHE B O 1
ATOM 1692 N N . THR B 1 33 ? 38.610 14.394 11.177 1.00 15.19 60 THR B N 1
ATOM 1693 C CA . THR B 1 33 ? 38.317 15.537 10.275 1.00 15.57 60 THR B CA 1
ATOM 1694 C C . THR B 1 33 ? 39.547 16.436 10.129 1.00 14.93 60 THR B C 1
ATOM 1695 O O . THR B 1 33 ? 39.433 17.495 9.491 1.00 15.50 60 THR B O 1
ATOM 1699 N N . ALA B 1 34 ? 40.686 16.032 10.692 1.00 14.57 61 ALA B N 1
ATOM 1700 C CA . ALA B 1 34 ? 41.953 16.782 10.598 1.00 14.33 61 ALA B CA 1
ATOM 1701 C C . ALA B 1 34 ? 43.100 15.790 10.480 1.00 13.83 61 ALA B C 1
ATOM 1702 O O . ALA B 1 34 ? 43.071 14.734 11.107 1.00 13.67 61 ALA B O 1
ATOM 1704 N N . PRO B 1 35 ? 44.136 16.111 9.680 1.00 13.66 62 PRO B N 1
ATOM 1705 C CA . PRO B 1 35 ? 45.347 15.301 9.657 1.00 13.63 62 PRO B CA 1
ATOM 1706 C C . PRO B 1 35 ? 45.945 15.221 11.067 1.00 13.91 62 PRO B C 1
ATOM 1707 O O . PRO B 1 35 ? 45.809 16.167 11.833 1.00 14.27 62 PRO B O 1
ATOM 1711 N N . PHE B 1 36 ? 46.594 14.106 11.384 1.00 13.64 63 PHE B N 1
ATOM 1712 C CA . PHE B 1 36 ? 47.262 13.919 12.694 1.00 13.76 63 PHE B CA 1
ATOM 1713 C C . PHE B 1 36 ? 48.441 12.967 12.531 1.00 14.25 63 PHE B C 1
ATOM 1714 O O . PHE B 1 36 ? 48.430 12.113 11.633 1.00 13.54 63 PHE B O 1
ATOM 1722 N N . GLN B 1 37 ? 49.444 13.146 13.383 1.00 14.95 64 GLN B N 1
ATOM 1723 C CA . GLN B 1 37 ? 50.594 12.220 13.478 1.00 15.48 64 GLN B CA 1
ATOM 1724 C C . GLN B 1 37 ? 50.741 11.805 14.941 1.00 16.62 64 GLN B C 1
ATOM 1725 O O . GLN B 1 37 ? 51.057 12.678 15.766 1.00 17.86 64 GLN B O 1
ATOM 1731 N N . ALA B 1 38 ? 50.505 10.525 15.228 1.00 17.53 65 ALA B N 1
ATOM 1732 C CA . ALA B 1 38 ? 50.445 9.957 16.594 1.00 18.29 65 ALA B CA 1
ATOM 1733 C C . ALA B 1 38 ? 51.686 9.095 16.855 1.00 18.52 65 ALA B C 1
ATOM 1734 O O . ALA B 1 38 ? 51.574 8.093 17.593 1.00 19.75 65 ALA B O 1
ATOM 1736 N N . PHE B 1 39 ? 52.831 9.486 16.295 1.00 17.98 66 PHE B N 1
ATOM 1737 C CA . PHE B 1 39 ? 54.109 8.736 16.417 1.00 17.63 66 PHE B CA 1
ATOM 1738 C C . PHE B 1 39 ? 55.296 9.622 16.033 1.00 17.75 66 PHE B C 1
ATOM 1739 O O . PHE B 1 39 ? 55.120 10.665 15.374 1.00 16.71 66 PHE B O 1
ATOM 1747 N N . SER B 1 40 ? 56.496 9.178 16.409 1.00 17.94 67 SER B N 1
ATOM 1748 C CA . SER B 1 40 ? 57.783 9.591 15.803 1.00 18.47 67 SER B CA 1
ATOM 1749 C C . SER B 1 40 ? 58.491 8.338 15.281 1.00 17.97 67 SER B C 1
ATOM 1750 O O . SER B 1 40 ? 58.205 7.238 15.784 1.00 18.29 67 SER B O 1
ATOM 1753 N N . VAL B 1 41 ? 59.351 8.509 14.284 1.00 17.86 68 VAL B N 1
ATOM 1754 C CA . VAL B 1 41 ? 60.184 7.420 13.704 1.00 18.51 68 VAL B CA 1
ATOM 1755 C C . VAL B 1 41 ? 61.654 7.804 13.908 1.00 18.45 68 VAL B C 1
ATOM 1756 O O . VAL B 1 41 ? 61.967 9.000 13.821 1.00 18.69 68 VAL B O 1
ATOM 1760 N N . ASP B 1 42 ? 62.525 6.832 14.189 1.00 18.28 69 ASP B N 1
ATOM 1761 C CA . ASP B 1 42 ? 63.973 7.099 14.399 1.00 18.67 69 ASP B CA 1
ATOM 1762 C C . ASP B 1 42 ? 64.590 7.604 13.093 1.00 18.39 69 ASP B C 1
ATOM 1763 O O . ASP B 1 42 ? 65.378 8.567 13.142 1.00 19.79 69 ASP B O 1
ATOM 1768 N N . ASN B 1 43 ? 64.264 6.964 11.969 1.00 17.81 70 ASN B N 1
ATOM 1769 C CA . ASN B 1 43 ? 64.811 7.324 10.637 1.00 17.40 70 ASN B CA 1
ATOM 1770 C C . ASN B 1 43 ? 63.835 8.271 9.944 1.00 17.42 70 ASN B C 1
ATOM 1771 O O . ASN B 1 43 ? 62.770 7.843 9.506 1.00 16.68 70 ASN B O 1
ATOM 1776 N N . PRO B 1 44 ? 64.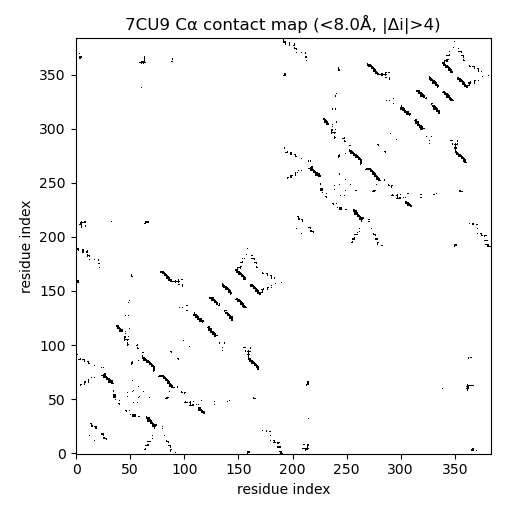165 9.576 9.812 1.00 17.62 71 PRO B N 1
ATOM 1777 C CA . PRO B 1 44 ? 63.195 10.569 9.345 1.00 17.52 71 PRO B CA 1
ATOM 1778 C C . PRO B 1 44 ? 62.701 10.364 7.906 1.00 17.13 71 PRO B C 1
ATOM 1779 O O . PRO B 1 44 ? 61.612 10.818 7.607 1.00 16.29 71 PRO B O 1
ATOM 1783 N N . VAL B 1 45 ? 63.467 9.676 7.054 1.00 16.26 72 VAL B N 1
ATOM 1784 C CA . VAL B 1 45 ? 63.073 9.452 5.631 1.00 16.46 72 VAL B CA 1
ATOM 1785 C C . VAL B 1 45 ? 61.876 8.497 5.574 1.00 15.53 72 VAL B C 1
ATOM 1786 O O . VAL B 1 45 ? 61.241 8.436 4.516 1.00 16.02 72 VAL B O 1
ATOM 1790 N N . CYS B 1 46 ? 61.560 7.784 6.655 1.00 14.65 73 CYS B N 1
ATOM 1791 C CA . CYS B 1 46 ? 60.415 6.837 6.674 1.00 14.37 73 CYS B CA 1
ATOM 1792 C C . CYS B 1 46 ? 59.164 7.482 7.278 1.00 13.52 73 CYS B C 1
ATOM 1793 O O . CYS B 1 46 ? 58.123 6.811 7.299 1.00 13.10 73 CYS B O 1
ATOM 1796 N N . ASN B 1 47 ? 59.232 8.747 7.701 1.00 12.85 74 ASN B N 1
ATOM 1797 C CA . ASN B 1 47 ? 58.086 9.417 8.368 1.00 12.69 74 ASN B CA 1
ATOM 1798 C C . ASN B 1 47 ? 56.823 9.285 7.504 1.00 12.05 74 ASN B C 1
ATOM 1799 O O . ASN B 1 47 ? 55.783 8.847 8.032 1.00 11.88 74 ASN B O 1
ATOM 1804 N N . ASN B 1 48 ? 56.896 9.640 6.223 1.00 11.70 75 ASN B N 1
ATOM 1805 C CA . ASN B 1 48 ? 55.681 9.770 5.377 1.00 11.47 75 ASN B CA 1
ATOM 1806 C C . ASN B 1 48 ? 55.307 8.425 4.746 1.00 11.16 75 ASN B C 1
ATOM 1807 O O . ASN B 1 48 ? 54.357 8.400 3.960 1.00 10.79 75 ASN B O 1
ATOM 1812 N N . TRP B 1 49 ? 55.985 7.336 5.124 1.00 10.82 76 TRP B N 1
ATOM 1813 C CA . TRP B 1 49 ? 55.549 5.946 4.833 1.00 10.79 76 TRP B CA 1
ATOM 1814 C C . TRP B 1 49 ? 54.999 5.281 6.102 1.00 10.59 76 TRP B C 1
ATOM 1815 O O . TRP B 1 49 ? 54.281 4.278 5.979 1.00 10.32 76 TRP B O 1
ATOM 1826 N N . ALA B 1 50 ? 55.337 5.792 7.288 1.00 10.86 77 ALA B N 1
ATOM 1827 C CA . ALA B 1 50 ? 55.037 5.128 8.580 1.00 11.16 77 ALA B CA 1
ATOM 1828 C C . ALA B 1 50 ? 53.530 5.140 8.872 1.00 11.56 77 ALA B C 1
ATOM 1829 O O . ALA B 1 50 ? 53.050 4.254 9.594 1.00 11.70 77 ALA B O 1
ATOM 1831 N N . ASP B 1 51 ? 52.796 6.106 8.326 1.00 12.09 78 ASP B N 1
ATOM 1832 C CA . ASP B 1 51 ? 51.316 6.138 8.419 1.00 12.33 78 ASP B CA 1
ATOM 1833 C C . ASP B 1 51 ? 50.800 7.084 7.338 1.00 11.73 78 ASP B C 1
ATOM 1834 O O . ASP B 1 51 ? 51.617 7.685 6.628 1.00 11.15 78 ASP B O 1
ATOM 1839 N N . ILE B 1 52 ? 49.483 7.179 7.227 1.00 10.93 79 ILE B N 1
ATOM 1840 C CA . ILE B 1 52 ? 48.774 8.048 6.246 1.00 10.55 79 ILE B CA 1
ATOM 1841 C C . ILE B 1 52 ? 47.975 9.120 6.997 1.00 10.45 79 ILE B C 1
ATOM 1842 O O . ILE B 1 52 ? 47.830 9.030 8.232 1.00 10.52 79 ILE B O 1
ATOM 1847 N N . GLY B 1 53 ? 47.485 10.118 6.262 1.00 10.60 80 GLY B N 1
ATOM 1848 C CA . GLY B 1 53 ? 46.715 11.246 6.821 1.00 10.66 80 GLY B CA 1
ATOM 1849 C C . GLY B 1 53 ? 47.570 12.169 7.672 1.00 10.75 80 GLY B C 1
ATOM 1850 O O . GLY B 1 53 ? 47.035 12.709 8.657 1.00 10.90 80 GLY B O 1
ATOM 1851 N N . LEU B 1 54 ? 48.834 12.384 7.301 1.00 10.68 81 LEU B N 1
ATOM 1852 C CA . LEU B 1 54 ? 49.805 13.139 8.141 1.00 10.99 81 LEU B CA 1
ATOM 1853 C C . LEU B 1 54 ? 49.680 14.641 7.911 1.00 11.01 81 LEU B C 1
ATOM 1854 O O . LEU B 1 54 ? 49.505 15.105 6.788 1.00 11.11 81 LEU B O 1
ATOM 1859 N N . PRO B 1 55 ? 49.831 15.453 8.978 1.00 11.82 82 PRO B N 1
ATOM 1860 C CA . PRO B 1 55 ? 49.826 16.909 8.840 1.00 11.91 82 PRO B CA 1
ATOM 1861 C C . PRO B 1 55 ? 50.849 17.466 7.841 1.00 12.21 82 PRO B C 1
ATOM 1862 O O . PRO B 1 55 ? 50.504 18.356 7.087 1.00 12.11 82 PRO B O 1
ATOM 1866 N N . GLU B 1 56 ? 52.080 16.946 7.814 1.00 12.48 83 GLU B N 1
ATOM 1867 C CA . GLU B 1 56 ? 53.128 17.554 6.952 1.00 13.15 83 GLU B CA 1
ATOM 1868 C C . GLU B 1 56 ? 52.772 17.301 5.483 1.00 12.43 83 GLU B C 1
ATOM 1869 O O . GLU B 1 56 ? 53.196 18.081 4.626 1.00 13.14 83 GLU B O 1
ATOM 1875 N N . VAL B 1 57 ? 51.994 16.257 5.211 1.00 11.72 84 VAL B N 1
ATOM 1876 C CA . VAL B 1 57 ? 51.520 15.942 3.836 1.00 11.15 84 VAL B CA 1
ATOM 1877 C C . VAL B 1 57 ? 50.321 16.835 3.491 1.00 11.15 84 VAL B C 1
ATOM 1878 O O . VAL B 1 57 ? 50.388 17.514 2.463 1.00 11.66 84 VAL B O 1
ATOM 1882 N N . PHE B 1 58 ? 49.269 16.832 4.311 1.00 10.93 85 PHE B N 1
ATOM 1883 C CA . PHE B 1 58 ? 47.945 17.400 3.930 1.00 10.90 85 PHE B CA 1
ATOM 1884 C C . PHE B 1 58 ? 47.816 18.876 4.304 1.00 11.43 85 PHE B C 1
ATOM 1885 O O . PHE B 1 58 ? 47.238 19.621 3.502 1.00 11.50 85 PHE B O 1
ATOM 1893 N N . ASN B 1 59 ? 48.291 19.290 5.476 1.00 12.21 86 ASN B N 1
ATOM 1894 C CA . ASN B 1 59 ? 48.089 20.692 5.927 1.00 12.74 86 ASN B CA 1
ATOM 1895 C C . ASN B 1 59 ? 48.791 21.626 4.946 1.00 12.50 86 ASN B C 1
ATOM 1896 O O . ASN B 1 59 ? 49.968 21.401 4.603 1.00 12.99 86 ASN B O 1
ATOM 1901 N N . ASP B 1 60 ? 48.073 22.650 4.494 1.00 11.86 87 ASP B N 1
ATOM 1902 C CA . ASP B 1 60 ? 48.499 23.478 3.347 1.00 11.76 87 ASP B CA 1
ATOM 1903 C C . ASP B 1 60 ? 47.535 24.645 3.223 1.00 11.33 87 ASP B C 1
ATOM 1904 O O . ASP B 1 60 ? 46.357 24.483 3.518 1.00 11.05 87 ASP B O 1
ATOM 1909 N N . PRO B 1 61 ? 47.984 25.830 2.761 1.00 11.15 88 PRO B N 1
ATOM 1910 C CA . PRO B 1 61 ? 47.060 26.931 2.510 1.00 11.21 88 PRO B CA 1
ATOM 1911 C C . PRO B 1 61 ? 45.908 26.533 1.580 1.00 11.35 88 PRO B C 1
ATOM 1912 O O . PRO B 1 61 ? 44.848 27.100 1.726 1.00 11.44 88 PRO B O 1
ATOM 1916 N N . ASP B 1 62 ? 46.121 25.569 0.676 1.00 10.73 89 ASP B N 1
ATOM 1917 C CA . ASP B 1 62 ? 45.125 25.200 -0.362 1.00 10.95 89 ASP B CA 1
ATOM 1918 C C . ASP B 1 62 ? 44.376 23.915 -0.001 1.00 10.25 89 ASP B C 1
ATOM 1919 O O . ASP B 1 62 ? 43.624 23.433 -0.858 1.00 10.12 89 ASP B O 1
ATOM 1924 N N . LEU B 1 63 ? 44.515 23.397 1.219 1.00 9.62 90 LEU B N 1
ATOM 1925 C CA . LEU B 1 63 ? 43.657 22.269 1.666 1.00 9.67 90 LEU B CA 1
ATOM 1926 C C . LEU B 1 63 ? 42.243 22.805 1.917 1.00 9.41 90 LEU B C 1
ATOM 1927 O O . LEU B 1 63 ? 42.061 23.630 2.837 1.00 9.64 90 LEU B O 1
ATOM 1932 N N . ALA B 1 64 ? 41.276 22.371 1.110 1.00 9.16 91 ALA B N 1
ATOM 1933 C CA . ALA B 1 64 ? 39.867 22.826 1.197 1.00 9.05 91 ALA B CA 1
ATOM 1934 C C . ALA B 1 64 ? 39.096 21.969 2.201 1.00 9.18 91 ALA B C 1
ATOM 1935 O O . ALA B 1 64 ? 38.340 22.523 3.008 1.00 9.37 91 ALA B O 1
ATOM 1937 N N . SER B 1 65 ? 39.282 20.653 2.167 1.00 9.14 92 SER B N 1
ATOM 1938 C CA . SER B 1 65 ? 38.550 19.728 3.061 1.00 9.15 92 SER B CA 1
ATOM 1939 C C . SER B 1 65 ? 39.373 18.465 3.274 1.00 9.22 92 SER B C 1
ATOM 1940 O O . SER B 1 65 ? 40.270 18.169 2.464 1.00 9.19 92 SER B O 1
ATOM 1943 N N . PHE B 1 66 ? 39.070 17.775 4.360 1.00 9.24 93 PHE B N 1
ATOM 1944 C CA . PHE B 1 66 ? 39.832 16.582 4.783 1.00 9.36 93 PHE B CA 1
ATOM 1945 C C . PHE B 1 66 ? 38.954 15.709 5.662 1.00 9.67 93 PHE B C 1
ATOM 1946 O O . PHE B 1 66 ? 38.239 16.220 6.524 1.00 10.09 93 PHE B O 1
ATOM 1954 N N . GLY B 1 67 ? 39.025 14.410 5.427 1.00 9.67 94 GLY B N 1
ATOM 1955 C CA . GLY B 1 67 ? 38.352 13.414 6.265 1.00 9.88 94 GLY B CA 1
ATOM 1956 C C . GLY B 1 67 ? 39.077 12.094 6.202 1.00 10.24 94 GLY B C 1
ATOM 1957 O O . GLY B 1 67 ? 39.742 11.812 5.188 1.00 9.91 94 GLY B O 1
ATOM 1958 N N . GLY B 1 68 ? 38.918 11.292 7.240 1.00 10.41 95 GLY B N 1
ATOM 1959 C CA . GLY B 1 68 ? 39.493 9.944 7.256 1.00 10.56 95 GLY B CA 1
ATOM 1960 C C . GLY B 1 68 ? 38.793 9.073 8.262 1.00 10.79 95 GLY B C 1
ATOM 1961 O O . GLY B 1 68 ? 37.875 9.553 8.963 1.00 10.70 95 GLY B O 1
ATOM 1962 N N . ALA B 1 69 ? 39.208 7.821 8.335 1.00 10.88 96 ALA B N 1
ATOM 1963 C CA . ALA B 1 69 ? 38.736 6.893 9.377 1.00 11.43 96 ALA B CA 1
ATOM 1964 C C . ALA B 1 69 ? 39.791 5.820 9.594 1.00 12.10 96 ALA B C 1
ATOM 1965 O O . ALA B 1 69 ? 40.564 5.517 8.665 1.00 11.97 96 ALA B O 1
ATOM 1967 N N . THR B 1 70 ? 39.818 5.289 10.811 1.00 12.28 97 THR B N 1
ATOM 1968 C CA . THR B 1 70 ? 40.522 4.035 11.154 1.00 12.87 97 THR B CA 1
ATOM 1969 C C . THR B 1 70 ? 39.451 3.021 11.546 1.00 13.44 97 THR B C 1
ATOM 1970 O O . THR B 1 70 ? 38.533 3.403 12.289 1.00 13.51 97 THR B O 1
ATOM 1974 N N . ALA B 1 71 ? 39.537 1.797 11.031 1.00 13.45 98 ALA B N 1
ATOM 1975 C CA . ALA B 1 71 ? 38.568 0.721 11.322 1.00 14.03 98 ALA B CA 1
ATOM 1976 C C . ALA B 1 71 ? 39.345 -0.544 11.685 1.00 15.00 98 ALA B C 1
ATOM 1977 O O . ALA B 1 71 ? 40.459 -0.723 11.177 1.00 14.63 98 ALA B O 1
ATOM 1979 N N . GLN B 1 72 ? 38.784 -1.360 12.578 1.00 15.39 99 GLN B N 1
ATOM 1980 C CA . GLN B 1 72 ? 39.447 -2.572 13.121 1.00 16.49 99 GLN B CA 1
ATOM 1981 C C . GLN B 1 72 ? 38.414 -3.686 13.287 1.00 15.84 99 GLN B C 1
ATOM 1982 O O . GLN B 1 72 ? 37.211 -3.386 13.381 1.00 14.93 99 GLN B O 1
ATOM 1988 N N . THR B 1 73 ? 38.895 -4.923 13.381 1.00 15.53 100 THR B N 1
ATOM 1989 C CA . THR B 1 73 ? 38.098 -6.116 13.761 1.00 15.54 100 THR B CA 1
ATOM 1990 C C . THR B 1 73 ? 37.137 -5.739 14.898 1.00 16.15 100 THR B C 1
ATOM 1991 O O . THR B 1 73 ? 35.925 -5.950 14.736 1.00 16.07 100 THR B O 1
ATOM 1995 N N . ALA B 1 74 ? 37.674 -5.197 15.991 1.00 17.49 101 ALA B N 1
ATOM 1996 C CA . ALA B 1 74 ? 36.916 -4.785 17.198 1.00 18.96 101 ALA B CA 1
ATOM 1997 C C . ALA B 1 74 ? 37.745 -3.800 18.029 1.00 20.35 101 ALA B C 1
ATOM 1998 O O . ALA B 1 74 ? 38.919 -3.604 17.711 1.00 20.96 101 ALA B O 1
ATOM 2000 N N . ALA B 1 75 ? 37.147 -3.226 19.080 1.00 22.85 102 ALA B N 1
ATOM 2001 C CA . ALA B 1 75 ? 37.713 -2.123 19.896 1.00 24.89 102 ALA B CA 1
ATOM 2002 C C . ALA B 1 75 ? 39.174 -2.387 20.294 1.00 25.57 102 ALA B C 1
ATOM 2003 O O . ALA B 1 75 ? 39.998 -1.460 20.139 1.00 30.58 102 ALA B O 1
ATOM 2005 N N . GLY B 1 76 ? 39.486 -3.575 20.815 1.00 24.77 103 GLY B N 1
ATOM 2006 C CA . GLY B 1 76 ? 40.840 -3.926 21.294 1.00 23.52 103 GLY B CA 1
ATOM 2007 C C . GLY B 1 76 ? 41.500 -4.977 20.418 1.00 22.27 103 GLY B C 1
ATOM 2008 O O . GLY B 1 76 ? 42.424 -5.665 20.901 1.00 23.13 103 GLY B O 1
ATOM 2009 N N . ASP B 1 77 ? 41.066 -5.083 19.161 1.00 19.74 104 ASP B N 1
ATOM 2010 C CA . ASP B 1 77 ? 41.474 -6.173 18.240 1.00 17.77 104 ASP B CA 1
ATOM 2011 C C . ASP B 1 77 ? 41.750 -5.580 16.857 1.00 15.96 104 ASP B C 1
ATOM 2012 O O . ASP B 1 77 ? 40.785 -5.263 16.149 1.00 15.86 104 ASP B O 1
ATOM 2017 N N . ALA B 1 78 ? 43.027 -5.452 16.498 1.00 15.13 105 ALA B N 1
ATOM 2018 C CA . ALA B 1 78 ? 43.479 -4.881 15.208 1.00 14.49 105 ALA B CA 1
ATOM 2019 C C . ALA B 1 78 ? 43.911 -5.998 14.250 1.00 14.15 105 ALA B C 1
ATOM 2020 O O . ALA B 1 78 ? 44.730 -5.719 13.356 1.00 13.45 105 ALA B O 1
ATOM 2022 N N . THR B 1 79 ? 43.366 -7.212 14.390 1.00 14.17 106 THR B N 1
ATOM 2023 C CA . THR B 1 79 ? 43.713 -8.356 13.503 1.00 14.21 106 THR B CA 1
ATOM 2024 C C . THR B 1 79 ? 43.651 -7.875 12.046 1.00 14.02 106 THR B C 1
ATOM 2025 O O . THR B 1 79 ? 44.618 -8.116 11.286 1.00 13.25 106 THR B O 1
ATOM 2029 N N . HIS B 1 80 ? 42.545 -7.233 11.675 1.00 14.89 107 HIS B N 1
ATOM 2030 C CA . HIS B 1 80 ? 42.436 -6.381 10.463 1.00 16.03 107 HIS B CA 1
ATOM 2031 C C . HIS B 1 80 ? 42.376 -4.932 10.944 1.00 15.91 107 HIS B C 1
ATOM 2032 O O . HIS B 1 80 ? 41.571 -4.650 11.858 1.00 16.21 107 HIS B O 1
ATOM 2039 N N . LEU B 1 81 ? 43.240 -4.067 10.407 1.00 15.30 108 LEU B N 1
ATOM 2040 C CA . LEU B 1 81 ? 43.167 -2.602 10.617 1.00 15.03 108 LEU B CA 1
ATOM 2041 C C . LEU B 1 81 ? 43.207 -1.938 9.243 1.00 14.13 108 LEU B C 1
ATOM 2042 O O . LEU B 1 81 ? 44.053 -2.319 8.410 1.00 14.09 108 LEU B O 1
ATOM 2047 N N . VAL B 1 82 ? 42.299 -0.995 9.023 1.00 12.64 109 VAL B N 1
ATOM 2048 C CA . VAL B 1 82 ? 42.146 -0.293 7.723 1.00 11.88 109 VAL B CA 1
ATOM 2049 C C . VAL B 1 82 ? 42.066 1.202 8.012 1.00 11.40 109 VAL B C 1
ATOM 2050 O O . VAL B 1 82 ? 41.264 1.610 8.866 1.00 11.79 109 VAL B O 1
ATOM 2054 N N . LYS B 1 83 ? 42.865 1.993 7.310 1.00 10.52 110 LYS B N 1
ATOM 2055 C CA . LYS B 1 83 ? 42.855 3.459 7.486 1.00 10.22 110 LYS B CA 1
ATOM 2056 C C . LYS B 1 83 ? 42.657 4.109 6.118 1.00 9.88 110 LYS B C 1
ATOM 2057 O O . LYS B 1 83 ? 43.135 3.575 5.103 1.00 9.80 110 LYS B O 1
ATOM 2063 N N . GLN B 1 84 ? 41.949 5.229 6.119 1.00 9.60 111 GLN B N 1
ATOM 2064 C CA . GLN B 1 84 ? 41.665 6.039 4.914 1.00 9.47 111 GLN B CA 1
ATOM 2065 C C . GLN B 1 84 ? 41.904 7.510 5.240 1.00 9.32 111 GLN B C 1
ATOM 2066 O O . GLN B 1 84 ? 41.591 7.929 6.369 1.00 9.41 111 GLN B O 1
ATOM 2072 N N . ALA B 1 85 ? 42.416 8.268 4.276 1.00 8.96 112 ALA B N 1
ATOM 2073 C CA . ALA B 1 85 ? 42.549 9.735 4.380 1.00 8.90 112 ALA B CA 1
ATOM 2074 C C . ALA B 1 85 ? 42.257 10.331 3.010 1.00 8.73 112 ALA B C 1
ATOM 2075 O O . ALA B 1 85 ? 42.786 9.817 2.016 1.00 9.20 112 ALA B O 1
ATOM 2077 N N . VAL B 1 86 ? 41.420 11.358 2.966 1.00 8.72 113 VAL B N 1
ATOM 2078 C CA . VAL B 1 86 ? 41.051 12.044 1.700 1.00 8.88 113 VAL B CA 1
ATOM 2079 C C . VAL B 1 86 ? 41.201 13.541 1.930 1.00 8.82 113 VAL B C 1
ATOM 2080 O O . VAL B 1 86 ? 40.564 14.072 2.853 1.00 9.00 113 VAL B O 1
ATOM 2084 N N . GLY B 1 87 ? 42.009 14.185 1.097 1.00 8.60 114 GLY B N 1
ATOM 2085 C CA . GLY B 1 87 ? 42.186 15.644 1.093 1.00 8.84 114 GLY B CA 1
ATOM 2086 C C . GLY B 1 87 ? 41.759 16.226 -0.233 1.00 8.83 114 GLY B C 1
ATOM 2087 O O . GLY B 1 87 ? 42.238 15.753 -1.279 1.00 8.91 114 GLY B O 1
ATOM 2088 N N . VAL B 1 88 ? 40.890 17.233 -0.205 1.00 8.87 115 VAL B N 1
ATOM 2089 C CA . VAL B 1 88 ? 40.506 18.001 -1.419 1.00 9.17 115 VAL B CA 1
ATOM 2090 C C . VAL B 1 88 ? 41.227 19.340 -1.351 1.00 8.95 115 VAL B C 1
ATOM 2091 O O . VAL B 1 88 ? 41.088 20.041 -0.329 1.00 9.13 115 VAL B O 1
ATOM 2095 N N . PHE B 1 89 ? 41.973 19.668 -2.396 1.00 9.29 116 PHE B N 1
ATOM 2096 C CA . PHE B 1 89 ? 42.743 20.926 -2.496 1.00 9.39 116 PHE B CA 1
ATOM 2097 C C . PHE B 1 89 ? 42.037 21.886 -3.451 1.00 9.78 116 PHE B C 1
ATOM 2098 O O . PHE B 1 89 ? 41.276 21.450 -4.315 1.00 10.06 116 PHE B O 1
ATOM 2106 N N . ALA B 1 90 ? 42.300 23.180 -3.297 1.00 10.41 117 ALA B N 1
ATOM 2107 C CA . ALA B 1 90 ? 41.683 24.230 -4.139 1.00 10.86 117 ALA B CA 1
ATOM 2108 C C . ALA B 1 90 ? 42.132 24.078 -5.597 1.00 11.31 117 ALA B C 1
ATOM 2109 O O . ALA B 1 90 ? 41.386 24.497 -6.500 1.00 12.20 117 ALA B O 1
ATOM 2111 N N . THR B 1 91 ? 43.318 23.513 -5.836 1.00 11.41 118 THR B N 1
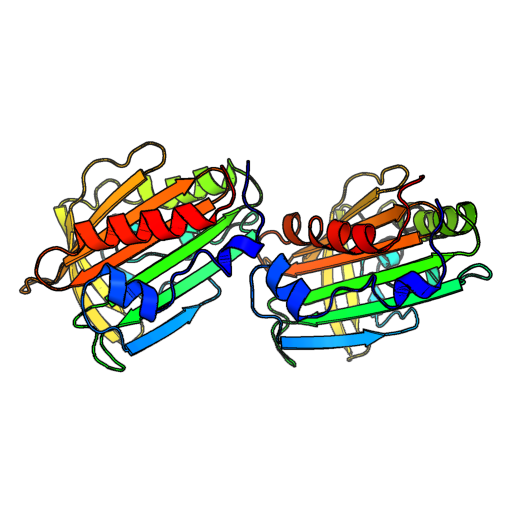ATOM 2112 C CA . THR B 1 91 ? 43.905 23.399 -7.194 1.00 11.38 118 THR B CA 1
ATOM 2113 C C . THR B 1 91 ? 44.515 22.015 -7.395 1.00 11.44 118 THR B C 1
ATOM 2114 O O . THR B 1 91 ? 44.918 21.380 -6.410 1.00 10.88 118 THR B O 1
ATOM 2118 N N . VAL B 1 92 ? 44.591 21.592 -8.650 1.00 11.52 119 VAL B N 1
ATOM 2119 C CA . VAL B 1 92 ? 45.262 20.314 -9.026 1.00 11.83 119 VAL B CA 1
ATOM 2120 C C . VAL B 1 92 ? 46.751 20.414 -8.668 1.00 12.38 119 VAL B C 1
ATOM 2121 O O . VAL B 1 92 ? 47.294 19.407 -8.170 1.00 12.50 119 VAL B O 1
ATOM 2125 N N . ASP B 1 93 ? 47.383 21.575 -8.861 1.00 13.00 120 ASP B N 1
ATOM 2126 C CA . ASP B 1 93 ? 48.821 21.744 -8.516 1.00 14.11 120 ASP B CA 1
ATOM 2127 C C . ASP B 1 93 ? 49.042 21.583 -7.003 1.00 12.83 120 ASP B C 1
ATOM 2128 O O . ASP B 1 93 ? 50.077 21.020 -6.619 1.00 12.35 120 ASP B O 1
ATOM 2133 N N . ALA B 1 94 ? 48.123 22.049 -6.151 1.00 11.55 121 ALA B N 1
ATOM 2134 C CA . ALA B 1 94 ? 48.264 21.909 -4.683 1.00 11.09 121 ALA B CA 1
ATOM 2135 C C . ALA B 1 94 ? 48.182 20.422 -4.305 1.00 10.56 121 ALA B C 1
ATOM 2136 O O . ALA B 1 94 ? 48.926 19.990 -3.416 1.00 10.54 121 ALA B O 1
ATOM 2138 N N . ALA B 1 95 ? 47.298 19.660 -4.950 1.00 10.62 122 ALA B N 1
ATOM 2139 C CA . ALA B 1 95 ? 47.208 18.195 -4.744 1.00 10.43 122 ALA B CA 1
ATOM 2140 C C . ALA B 1 95 ? 48.528 17.548 -5.185 1.00 10.84 122 ALA B C 1
ATOM 2141 O O . ALA B 1 95 ? 49.004 16.637 -4.489 1.00 10.24 122 ALA B O 1
ATOM 2143 N N . ASP B 1 96 ? 49.117 18.014 -6.288 1.00 11.64 123 ASP B N 1
ATOM 2144 C CA . ASP B 1 96 ? 50.412 17.474 -6.779 1.00 12.30 123 ASP B CA 1
ATOM 2145 C C . ASP B 1 96 ? 51.510 17.755 -5.745 1.00 11.69 123 ASP B C 1
ATOM 2146 O O . ASP B 1 96 ? 52.334 16.859 -5.482 1.00 11.47 123 ASP B O 1
ATOM 2151 N N . ARG B 1 97 ? 51.535 18.949 -5.151 1.00 11.41 124 ARG B N 1
ATOM 2152 C CA . ARG B 1 97 ? 52.566 19.291 -4.143 1.00 11.63 124 ARG B CA 1
ATOM 2153 C C . ARG B 1 97 ? 52.389 18.372 -2.929 1.00 11.10 124 ARG B C 1
ATOM 2154 O O . ARG B 1 97 ? 53.403 17.908 -2.393 1.00 11.63 124 ARG B O 1
ATOM 2162 N N . ALA B 1 98 ? 51.151 18.099 -2.514 1.00 10.56 125 ALA B N 1
ATOM 2163 C CA . ALA B 1 98 ? 50.876 17.203 -1.368 1.00 10.20 125 ALA B CA 1
ATOM 2164 C C . ALA B 1 98 ? 51.351 15.787 -1.707 1.00 10.11 125 ALA B C 1
ATOM 2165 O O . ALA B 1 98 ? 52.006 15.154 -0.853 1.00 9.83 125 ALA B O 1
ATOM 2167 N N . TYR B 1 99 ? 51.064 15.311 -2.918 1.00 10.12 126 TYR B N 1
ATOM 2168 C CA . TYR B 1 99 ? 51.547 13.997 -3.408 1.00 10.24 126 TYR B CA 1
ATOM 2169 C C . TYR B 1 99 ? 53.075 13.950 -3.281 1.00 10.66 126 TYR B C 1
ATOM 2170 O O . TYR B 1 99 ? 53.625 12.950 -2.795 1.00 10.40 126 TYR B O 1
ATOM 2179 N N . HIS B 1 100 ? 53.754 15.019 -3.690 1.00 11.12 127 HIS B N 1
ATOM 2180 C CA . HIS B 1 100 ? 55.240 15.070 -3.682 1.00 11.75 127 HIS B CA 1
ATOM 2181 C C . HIS B 1 100 ? 55.782 15.200 -2.257 1.00 11.93 127 HIS B C 1
ATOM 2182 O O . HIS B 1 100 ? 56.919 14.753 -2.028 1.00 12.42 127 HIS B O 1
ATOM 2189 N N . ARG B 1 101 ? 55.013 15.716 -1.300 1.00 11.63 128 ARG B N 1
ATOM 2190 C CA . ARG B 1 101 ? 55.463 15.702 0.118 1.00 11.72 128 ARG B CA 1
ATOM 2191 C C . ARG B 1 101 ? 55.501 14.251 0.622 1.00 11.84 128 ARG B C 1
ATOM 2192 O O . ARG B 1 101 ? 56.335 13.956 1.487 1.00 12.70 128 ARG B O 1
ATOM 2200 N N . VAL B 1 102 ? 54.659 13.364 0.092 1.00 11.71 129 VAL B N 1
ATOM 2201 C CA . VAL B 1 102 ? 54.763 11.907 0.400 1.00 12.12 129 VAL B CA 1
ATOM 2202 C C . VAL B 1 102 ? 56.005 11.342 -0.296 1.00 12.67 129 VAL B C 1
ATOM 2203 O O . VAL B 1 102 ? 56.880 10.789 0.403 1.00 13.41 129 VAL B O 1
ATOM 2207 N N . VAL B 1 103 ? 56.079 11.454 -1.620 1.00 13.08 130 VAL B N 1
ATOM 2208 C CA . VAL B 1 103 ? 57.021 10.628 -2.436 1.00 13.72 130 VAL B CA 1
ATOM 2209 C C . VAL B 1 103 ? 58.433 11.227 -2.424 1.00 14.63 130 VAL B C 1
ATOM 2210 O O . VAL B 1 103 ? 59.388 10.428 -2.463 1.00 16.13 130 VAL B O 1
ATOM 2214 N N . ASP B 1 104 ? 58.593 12.549 -2.360 1.00 14.71 131 ASP B N 1
ATOM 2215 C CA . ASP B 1 104 ? 59.943 13.178 -2.382 1.00 15.36 131 ASP B CA 1
ATOM 2216 C C . ASP B 1 104 ? 60.655 12.906 -1.053 1.00 15.89 131 ASP B C 1
ATOM 2217 O O . ASP B 1 104 ? 61.887 12.711 -1.075 1.00 18.36 131 ASP B O 1
ATOM 2222 N N . ARG B 1 105 ? 59.927 12.884 0.065 1.00 14.47 132 ARG B N 1
ATOM 2223 C CA . ARG B 1 105 ? 60.530 12.917 1.424 1.00 14.13 132 ARG B CA 1
ATOM 2224 C C . ARG B 1 105 ? 60.818 11.497 1.926 1.00 13.55 132 ARG B C 1
ATOM 2225 O O . ARG B 1 105 ? 61.400 11.376 3.023 1.00 14.10 132 ARG B O 1
ATOM 2233 N N . THR B 1 106 ? 60.443 10.473 1.156 1.00 13.34 133 THR B N 1
ATOM 2234 C CA . THR B 1 106 ? 60.585 9.046 1.549 1.00 13.18 133 THR B CA 1
ATOM 2235 C C . THR B 1 106 ? 61.567 8.316 0.627 1.00 14.29 133 THR B C 1
ATOM 2236 O O . THR B 1 106 ? 61.680 7.085 0.751 1.00 14.08 133 THR B O 1
ATOM 2240 N N . VAL B 1 107 ? 62.269 9.031 -0.251 1.00 15.51 134 VAL B N 1
ATOM 2241 C CA . VAL B 1 107 ? 63.359 8.420 -1.064 1.00 16.98 134 VAL B CA 1
ATOM 2242 C C . VAL B 1 107 ? 64.437 7.966 -0.076 1.00 17.21 134 VAL B C 1
ATOM 2243 O O . VAL B 1 107 ? 64.904 8.806 0.721 1.00 18.92 134 VAL B O 1
ATOM 2247 N N . GLY B 1 108 ? 64.749 6.670 -0.076 1.00 17.05 135 GLY B N 1
ATOM 2248 C CA . GLY B 1 108 ? 65.712 6.061 0.859 1.00 16.38 135 GLY B CA 1
ATOM 2249 C C . GLY B 1 108 ? 65.046 5.244 1.953 1.00 15.83 135 GLY B C 1
ATOM 2250 O O . GLY B 1 108 ? 65.771 4.540 2.676 1.00 16.19 135 GLY B O 1
ATOM 2251 N N . CYS B 1 109 ? 63.721 5.314 2.104 1.00 14.28 136 CYS B N 1
ATOM 2252 C CA . CYS B 1 109 ? 63.006 4.531 3.143 1.00 13.77 136 CYS B CA 1
ATOM 2253 C C . CYS B 1 109 ? 62.986 3.048 2.752 1.00 13.41 136 CYS B C 1
ATOM 2254 O O . CYS B 1 109 ? 63.152 2.203 3.650 1.00 13.06 136 CYS B O 1
ATOM 2257 N N . ALA B 1 110 ? 62.786 2.732 1.469 1.00 13.45 137 ALA B N 1
ATOM 2258 C CA . ALA B 1 110 ? 62.739 1.332 0.983 1.00 13.52 137 ALA B CA 1
ATOM 2259 C C . ALA B 1 110 ? 64.019 0.618 1.434 1.00 13.78 137 ALA B C 1
ATOM 2260 O O . ALA B 1 110 ? 65.120 1.156 1.193 1.00 14.22 137 ALA B O 1
ATOM 2262 N N . GLY B 1 111 ? 63.868 -0.523 2.101 1.00 13.63 138 GLY B N 1
ATOM 2263 C CA . GLY B 1 111 ? 65.000 -1.341 2.573 1.00 13.91 138 GLY B CA 1
ATOM 2264 C C . GLY B 1 111 ? 65.393 -1.028 4.003 1.00 13.95 138 GLY B C 1
ATOM 2265 O O . GLY B 1 111 ? 66.250 -1.753 4.544 1.00 14.88 138 GLY B O 1
ATOM 2266 N N . GLN B 1 112 ? 64.781 -0.014 4.626 1.00 13.54 139 GLN B N 1
ATOM 2267 C CA . GLN B 1 112 ? 65.114 0.405 6.009 1.00 13.91 139 GLN B CA 1
ATOM 2268 C C . GLN B 1 112 ? 64.174 -0.258 7.017 1.00 14.15 139 GLN B C 1
ATOM 2269 O O . GLN B 1 112 ? 62.962 -0.395 6.739 1.00 13.81 139 GLN B O 1
ATOM 2275 N N . THR B 1 113 ? 64.735 -0.640 8.158 1.00 14.94 140 THR B N 1
ATOM 2276 C CA . THR B 1 113 ? 63.999 -1.020 9.381 1.00 16.00 140 THR B CA 1
ATOM 2277 C C . THR B 1 113 ? 64.209 0.106 10.386 1.00 16.06 140 THR B C 1
ATOM 2278 O O . THR B 1 113 ? 65.359 0.557 10.538 1.00 16.30 140 THR B O 1
ATOM 2282 N N . THR B 1 114 ? 63.143 0.568 11.029 1.00 16.22 141 THR B N 1
ATOM 2283 C CA . THR B 1 114 ? 63.230 1.685 12.001 1.00 16.17 141 THR B CA 1
ATOM 2284 C C . THR B 1 114 ? 62.161 1.520 13.076 1.00 16.40 141 THR B C 1
ATOM 2285 O O . THR B 1 114 ? 61.156 0.831 12.831 1.00 16.49 141 THR B O 1
ATOM 2289 N N . ALA B 1 115 ? 62.395 2.140 14.230 1.00 16.87 142 ALA B N 1
ATOM 2290 C CA . ALA B 1 115 ? 61.483 2.110 15.390 1.00 17.43 142 ALA B CA 1
ATOM 2291 C C . ALA B 1 115 ? 60.461 3.242 15.263 1.00 17.92 142 ALA B C 1
ATOM 2292 O O . ALA B 1 115 ? 60.849 4.368 14.895 1.00 17.63 142 ALA B O 1
ATOM 2294 N N . MET B 1 116 ? 59.199 2.902 15.507 1.00 18.74 143 MET B N 1
ATOM 2295 C CA . MET B 1 116 ? 58.078 3.869 15.639 1.00 19.08 143 MET B CA 1
ATOM 2296 C C . MET B 1 116 ? 57.758 4.011 17.128 1.00 19.83 143 MET B C 1
ATOM 2297 O O . MET B 1 116 ? 57.471 2.985 17.767 1.00 20.52 143 MET B O 1
ATOM 2302 N N . HIS B 1 117 ? 57.844 5.234 17.649 1.00 20.43 144 HIS B N 1
ATOM 2303 C CA . HIS B 1 117 ? 57.480 5.567 19.051 1.00 21.90 144 HIS B CA 1
ATOM 2304 C C . HIS B 1 117 ? 56.057 6.123 19.049 1.00 22.90 144 HIS B C 1
ATOM 2305 O O . HIS B 1 117 ? 55.869 7.231 18.519 1.00 22.47 144 HIS B O 1
ATOM 2312 N N . LEU B 1 118 ? 55.100 5.362 19.584 1.00 25.10 145 LEU B N 1
ATOM 2313 C CA . LEU B 1 118 ? 53.652 5.702 19.556 1.00 27.10 145 LEU B CA 1
ATOM 2314 C C . LEU B 1 118 ? 53.321 6.602 20.751 1.00 29.79 145 LEU B C 1
ATOM 2315 O O . LEU B 1 118 ? 53.999 6.481 21.794 1.00 29.40 145 LEU B O 1
ATOM 2320 N N . ASP B 1 119 ? 52.325 7.479 20.587 1.00 32.93 146 ASP B N 1
ATOM 2321 C CA . ASP B 1 119 ? 51.863 8.441 21.625 1.00 35.54 146 ASP B CA 1
ATOM 2322 C C . ASP B 1 119 ? 51.447 7.674 22.887 1.00 37.51 146 ASP B C 1
ATOM 2323 O O . ASP B 1 119 ? 51.624 8.229 23.987 1.00 39.64 146 ASP B O 1
ATOM 2328 N N . ASN B 1 120 ? 50.939 6.445 22.732 1.00 38.63 147 ASN B N 1
ATOM 2329 C CA . ASN B 1 120 ? 50.484 5.566 23.846 1.00 39.55 147 ASN B CA 1
ATOM 2330 C C . ASN B 1 120 ? 51.689 4.946 24.573 1.00 40.41 147 ASN B C 1
ATOM 2331 O O . ASN B 1 120 ? 51.452 4.112 25.469 1.00 41.25 147 ASN B O 1
ATOM 2336 N N . PHE B 1 121 ? 52.918 5.311 24.181 1.00 40.62 148 PHE B N 1
ATOM 2337 C CA . PHE B 1 121 ? 54.205 5.014 24.874 1.00 41.74 148 PHE B CA 1
ATOM 2338 C C . PHE B 1 121 ? 54.769 3.650 24.449 1.00 39.80 148 PHE B C 1
ATOM 2339 O O . PHE B 1 121 ? 55.858 3.289 24.936 1.00 40.01 148 PHE B O 1
ATOM 2347 N N . HIS B 1 122 ? 54.077 2.927 23.563 1.00 37.62 149 HIS B N 1
ATOM 2348 C CA . HIS B 1 122 ? 54.564 1.658 22.962 1.00 35.54 149 HIS B CA 1
ATOM 2349 C C . HIS B 1 122 ? 55.602 1.980 21.881 1.00 32.46 149 HIS B C 1
ATOM 2350 O O . HIS B 1 122 ? 55.562 3.098 21.328 1.00 30.96 149 HIS B O 1
ATOM 2357 N N . THR B 1 123 ? 56.513 1.041 21.623 1.00 29.12 150 THR B N 1
ATOM 2358 C CA . THR B 1 123 ? 57.483 1.084 20.498 1.00 27.83 150 THR B CA 1
ATOM 2359 C C . THR B 1 123 ? 57.194 -0.097 19.572 1.00 25.52 150 THR B C 1
ATOM 2360 O O . THR B 1 123 ? 56.972 -1.206 20.087 1.00 25.56 150 THR B O 1
ATOM 2364 N N . GLU B 1 124 ? 57.177 0.147 18.261 1.00 22.89 151 GLU B N 1
ATOM 2365 C CA . GLU B 1 124 ? 57.052 -0.905 17.2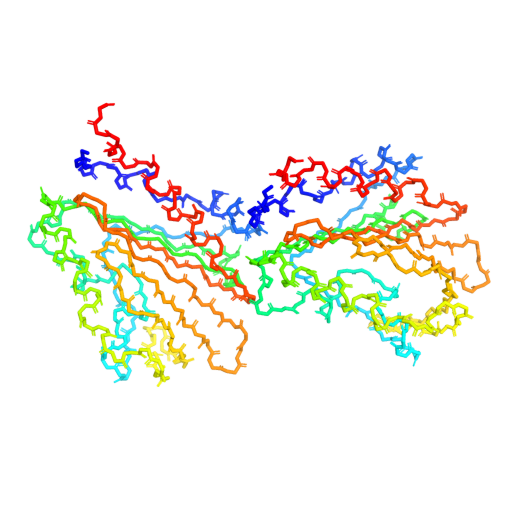22 1.00 21.66 151 GLU B CA 1
ATOM 2366 C C . GLU B 1 124 ? 58.241 -0.776 16.273 1.00 19.59 151 GLU B C 1
ATOM 2367 O O . GLU B 1 124 ? 58.714 0.352 16.071 1.00 20.13 151 GLU B O 1
ATOM 2373 N N . VAL B 1 125 ? 58.718 -1.895 15.735 1.00 17.82 152 VAL B N 1
ATOM 2374 C CA . VAL B 1 125 ? 59.819 -1.909 14.733 1.00 16.65 152 VAL B CA 1
ATOM 2375 C C . VAL B 1 125 ? 59.217 -2.366 13.407 1.00 15.65 152 VAL B C 1
ATOM 2376 O O . VAL B 1 125 ? 58.561 -3.424 13.390 1.00 14.98 152 VAL B O 1
ATOM 2380 N N . TRP B 1 126 ? 59.389 -1.557 12.362 1.00 14.67 153 TRP B N 1
ATOM 2381 C CA . TRP B 1 126 ? 58.797 -1.800 11.024 1.00 14.40 153 TRP B CA 1
ATOM 2382 C C . TRP B 1 126 ? 59.895 -1.814 9.967 1.00 13.92 153 TRP B C 1
ATOM 2383 O O . TRP B 1 126 ? 60.805 -0.968 10.039 1.00 13.80 153 TRP B O 1
ATOM 2394 N N . THR B 1 127 ? 59.771 -2.735 9.014 1.00 13.53 154 THR B N 1
ATOM 2395 C CA . THR B 1 127 ? 60.639 -2.855 7.818 1.00 13.71 154 THR B CA 1
ATOM 2396 C C . THR B 1 127 ? 59.855 -2.366 6.601 1.00 13.12 154 THR B C 1
ATOM 2397 O O . THR B 1 127 ? 58.765 -2.919 6.326 1.00 12.73 154 THR B O 1
ATOM 2401 N N . PHE B 1 128 ? 60.403 -1.384 5.893 1.00 12.56 155 PHE B N 1
ATOM 2402 C CA . PHE B 1 128 ? 59.738 -0.709 4.755 1.00 12.62 155 PHE B CA 1
ATOM 2403 C C . PHE B 1 128 ? 60.268 -1.251 3.431 1.00 12.92 155 PHE B C 1
ATOM 2404 O O . PHE B 1 128 ? 61.494 -1.406 3.274 1.00 13.58 155 PHE B O 1
ATOM 2412 N N . THR B 1 129 ? 59.358 -1.497 2.491 1.00 13.00 156 THR B N 1
ATOM 2413 C CA . THR B 1 129 ? 59.683 -1.878 1.098 1.00 13.87 156 THR B CA 1
ATOM 2414 C C . THR B 1 129 ? 58.755 -1.117 0.153 1.00 14.18 156 THR B C 1
ATOM 2415 O O . THR B 1 129 ? 57.619 -0.799 0.548 1.00 13.43 156 THR B O 1
ATOM 2419 N N . GLY B 1 130 ? 59.224 -0.841 -1.058 1.00 14.83 157 GLY B N 1
ATOM 2420 C CA . GLY B 1 130 ? 58.393 -0.197 -2.087 1.00 15.87 157 GLY B CA 1
ATOM 2421 C C . GLY B 1 130 ? 59.226 0.232 -3.271 1.00 17.18 157 GLY B C 1
ATOM 2422 O O . GLY B 1 130 ? 60.372 0.681 -3.056 1.00 19.21 157 GLY B O 1
ATOM 2423 N N . GLY B 1 131 ? 58.669 0.087 -4.473 1.00 17.97 158 GLY B N 1
ATOM 2424 C CA . GLY B 1 131 ? 59.298 0.540 -5.723 1.00 18.30 158 GLY B CA 1
ATOM 2425 C C . GLY B 1 131 ? 59.237 2.058 -5.824 1.00 18.77 158 GLY B C 1
ATOM 2426 O O . GLY B 1 131 ? 58.631 2.721 -4.981 1.00 17.97 158 GLY B O 1
ATOM 2427 N N . PRO B 1 132 ? 59.866 2.657 -6.855 1.00 18.94 159 PRO B N 1
ATOM 2428 C CA . PRO B 1 132 ? 59.768 4.096 -7.076 1.00 18.78 159 PRO B CA 1
ATOM 2429 C C . PRO B 1 132 ? 58.308 4.513 -7.297 1.00 18.20 159 PRO B C 1
ATOM 2430 O O . PRO B 1 132 ? 57.559 3.772 -7.906 1.00 18.35 159 PRO B O 1
ATOM 2434 N N . ALA B 1 133 ? 57.937 5.680 -6.773 1.00 17.66 160 ALA B N 1
ATOM 2435 C CA . ALA B 1 133 ? 56.599 6.281 -6.952 1.00 17.23 160 ALA B CA 1
ATOM 2436 C C . ALA B 1 133 ? 56.355 6.546 -8.440 1.00 16.75 160 ALA B C 1
ATOM 2437 O O . ALA B 1 133 ? 57.325 6.876 -9.162 1.00 17.05 160 ALA B O 1
ATOM 2439 N N . GLY B 1 134 ? 55.106 6.393 -8.874 1.00 16.00 161 GLY B N 1
ATOM 2440 C CA . GLY B 1 134 ? 54.637 6.833 -10.197 1.00 15.68 161 GLY B CA 1
ATOM 2441 C C . GLY B 1 134 ? 54.330 8.327 -10.192 1.00 15.74 161 GLY B C 1
ATOM 2442 O O . GLY B 1 134 ? 54.522 9.009 -9.183 1.00 15.45 161 GLY B O 1
ATOM 2443 N N . PRO B 1 135 ? 53.873 8.880 -11.337 1.00 15.70 162 PRO B N 1
ATOM 2444 C CA . PRO B 1 135 ? 53.480 10.286 -11.413 1.00 15.45 162 PRO B CA 1
ATOM 2445 C C . PRO B 1 135 ? 52.338 10.665 -10.457 1.00 14.53 162 PRO B C 1
ATOM 2446 O O . PRO B 1 135 ? 52.315 11.801 -9.996 1.00 15.05 162 PRO B O 1
ATOM 2450 N N . ALA B 1 136 ? 51.414 9.734 -10.202 1.00 13.47 163 ALA B N 1
ATOM 2451 C CA . ALA B 1 136 ? 50.171 10.008 -9.442 1.00 12.89 163 ALA B CA 1
ATOM 2452 C C . ALA B 1 136 ? 49.752 8.814 -8.579 1.00 12.37 163 ALA B C 1
ATOM 2453 O O . ALA B 1 136 ? 48.632 8.841 -8.049 1.00 11.46 163 ALA B O 1
ATOM 2455 N N . ASP B 1 137 ? 50.630 7.822 -8.423 1.00 11.95 164 ASP B N 1
ATOM 2456 C CA . ASP B 1 137 ? 50.351 6.584 -7.656 1.00 12.27 164 ASP B CA 1
ATOM 2457 C C . ASP B 1 137 ? 51.641 6.147 -6.972 1.00 12.25 164 ASP B C 1
ATOM 2458 O O . ASP B 1 137 ? 52.639 5.947 -7.678 1.00 11.88 164 ASP B O 1
ATOM 2463 N N . ALA B 1 138 ? 51.616 6.007 -5.650 1.00 12.15 165 ALA B N 1
ATOM 2464 C CA . ALA B 1 138 ? 52.768 5.537 -4.852 1.00 12.40 165 ALA B CA 1
ATOM 2465 C C . ALA B 1 138 ? 52.280 4.456 -3.888 1.00 12.63 165 ALA B C 1
ATOM 2466 O O . ALA B 1 138 ? 51.357 4.727 -3.097 1.00 12.98 165 ALA B O 1
ATOM 2468 N N . ASP B 1 139 ? 52.878 3.273 -3.972 1.00 12.15 166 ASP B N 1
ATOM 2469 C CA . ASP B 1 139 ? 52.535 2.117 -3.111 1.00 12.28 166 ASP B CA 1
ATOM 2470 C C . ASP B 1 139 ? 53.763 1.745 -2.292 1.00 11.45 166 ASP B C 1
ATOM 2471 O O . ASP B 1 139 ? 54.904 1.912 -2.773 1.00 11.48 166 ASP B O 1
ATOM 2476 N N . TRP B 1 140 ? 53.539 1.253 -1.084 1.00 10.68 167 TRP B N 1
ATOM 2477 C CA . TRP B 1 140 ? 54.634 0.714 -0.251 1.00 10.48 167 TRP B CA 1
ATOM 2478 C C . TRP B 1 140 ? 54.043 -0.227 0.788 1.00 10.61 167 TRP B C 1
ATOM 2479 O O . TRP B 1 140 ? 52.809 -0.235 0.975 1.00 10.22 167 TRP B O 1
ATOM 2490 N N . VAL B 1 141 ? 54.920 -0.995 1.417 1.00 10.62 168 VAL B N 1
ATOM 2491 C CA . VAL B 1 141 ? 54.555 -1.992 2.452 1.00 11.06 168 VAL B CA 1
ATOM 2492 C C . VAL B 1 141 ? 55.441 -1.754 3.670 1.00 11.22 168 VAL B C 1
ATOM 2493 O O . VAL B 1 141 ? 56.618 -1.415 3.491 1.00 11.27 168 VAL B O 1
ATOM 2497 N N . LYS B 1 142 ? 54.884 -1.915 4.864 1.00 11.59 169 LYS B N 1
ATOM 2498 C CA . LYS B 1 142 ? 55.695 -2.023 6.099 1.00 12.56 169 LYS B CA 1
ATOM 2499 C C . LYS B 1 142 ? 55.336 -3.342 6.778 1.00 12.65 169 LYS B C 1
ATOM 2500 O O . LYS B 1 142 ? 54.160 -3.732 6.775 1.00 12.15 169 LYS B O 1
ATOM 2506 N N . GLN B 1 143 ? 56.353 -4.028 7.284 1.00 12.98 170 GLN B N 1
ATOM 2507 C CA . GLN B 1 143 ? 56.202 -5.331 7.969 1.00 13.63 170 GLN B CA 1
ATOM 2508 C C . GLN B 1 143 ? 56.688 -5.170 9.405 1.00 13.87 170 GLN B C 1
ATOM 2509 O O . GLN B 1 143 ? 57.789 -4.617 9.599 1.00 13.61 170 GLN B O 1
ATOM 2515 N N . GLU B 1 144 ? 55.897 -5.628 10.373 1.00 14.72 171 GLU B N 1
ATOM 2516 C CA . GLU B 1 144 ? 56.276 -5.522 11.802 1.00 15.90 171 GLU B CA 1
ATOM 2517 C C . GLU B 1 144 ? 57.310 -6.611 12.095 1.00 16.81 171 GLU B C 1
ATOM 2518 O O . GLU B 1 144 ? 57.055 -7.786 11.761 1.00 16.46 171 GLU B O 1
ATOM 2524 N N . ALA B 1 145 ? 58.452 -6.217 12.659 1.00 17.89 172 ALA B N 1
ATOM 2525 C CA . ALA B 1 145 ? 59.609 -7.103 12.919 1.00 19.20 172 ALA B CA 1
ATOM 2526 C C . ALA B 1 145 ? 59.153 -8.320 13.730 1.00 19.57 172 ALA B C 1
ATOM 2527 O O . ALA B 1 145 ? 58.405 -8.135 14.714 1.00 20.55 172 ALA B O 1
ATOM 2529 N N . GLY B 1 146 ? 59.568 -9.516 13.300 1.00 20.71 173 GLY B N 1
ATOM 2530 C CA . GLY B 1 146 ? 59.305 -10.793 13.992 1.00 21.25 173 GLY B CA 1
ATOM 2531 C C . GLY B 1 146 ? 57.875 -11.279 13.824 1.00 21.05 173 GLY B C 1
ATOM 2532 O O . GLY B 1 146 ? 57.479 -12.204 14.563 1.00 22.94 173 GLY B O 1
ATOM 2533 N N . THR B 1 147 ? 57.109 -10.699 12.893 1.00 19.67 174 THR B N 1
ATOM 2534 C CA . THR B 1 147 ? 55.692 -11.071 12.635 1.00 18.32 174 THR B CA 1
ATOM 2535 C C . THR B 1 147 ? 55.465 -11.220 11.130 1.00 17.19 174 THR B C 1
ATOM 2536 O O . THR B 1 147 ? 56.332 -10.788 10.350 1.00 16.91 174 THR B O 1
ATOM 2540 N N . ASP B 1 148 ? 54.314 -11.776 10.756 1.00 16.28 175 ASP B N 1
ATOM 2541 C CA . ASP B 1 148 ? 53.835 -11.825 9.351 1.00 16.16 175 ASP B CA 1
ATOM 2542 C C . ASP B 1 148 ? 52.830 -10.690 9.122 1.00 14.98 175 ASP B C 1
ATOM 2543 O O . ASP B 1 148 ? 52.084 -10.763 8.136 1.00 15.30 175 ASP B O 1
ATOM 2548 N N . ARG B 1 149 ? 52.788 -9.687 10.003 1.00 13.93 176 ARG B N 1
ATOM 2549 C CA . ARG B 1 149 ? 51.847 -8.549 9.852 1.00 13.34 176 ARG B CA 1
ATOM 2550 C C . ARG B 1 149 ? 52.444 -7.532 8.876 1.00 12.31 176 ARG B C 1
ATOM 2551 O O . ARG B 1 149 ? 53.548 -7.007 9.140 1.00 11.80 176 ARG B O 1
ATOM 2559 N N . ARG B 1 150 ? 51.726 -7.252 7.790 1.00 11.60 177 ARG B N 1
ATOM 2560 C CA . ARG B 1 150 ? 52.154 -6.257 6.781 1.00 11.15 177 ARG B CA 1
ATOM 2561 C C . ARG B 1 150 ? 51.015 -5.269 6.551 1.00 10.82 177 ARG B C 1
ATOM 2562 O O . ARG B 1 150 ? 49.844 -5.682 6.545 1.00 10.41 177 ARG B O 1
ATOM 2570 N N . CYS B 1 151 ? 51.379 -3.999 6.422 1.00 10.99 178 CYS B N 1
ATOM 2571 C CA . CYS B 1 151 ? 50.461 -2.906 6.037 1.00 11.38 178 CYS B CA 1
ATOM 2572 C C . CYS B 1 151 ? 50.762 -2.545 4.587 1.00 10.40 178 CYS B C 1
ATOM 2573 O O . CYS B 1 151 ? 51.887 -2.109 4.317 1.00 10.39 178 CYS B O 1
ATOM 2576 N N . PHE B 1 152 ? 49.794 -2.757 3.701 1.00 9.73 179 PHE B N 1
ATOM 2577 C CA . PHE B 1 152 ? 49.856 -2.350 2.279 1.00 9.54 179 PHE B CA 1
ATOM 2578 C C . PHE B 1 152 ? 49.236 -0.960 2.157 1.00 9.39 179 PHE B C 1
ATOM 2579 O O . PHE B 1 152 ? 48.090 -0.749 2.590 1.00 9.45 179 PHE B O 1
ATOM 2587 N N . ASN B 1 153 ? 50.009 -0.034 1.602 1.00 9.38 180 ASN B N 1
ATOM 2588 C CA . ASN B 1 153 ? 49.646 1.401 1.516 1.00 9.66 180 ASN B CA 1
ATOM 2589 C C . ASN B 1 153 ? 49.542 1.791 0.047 1.00 9.73 180 ASN B C 1
ATOM 2590 O O . ASN B 1 153 ? 50.371 1.326 -0.751 1.00 10.28 180 ASN B O 1
ATOM 2595 N N . THR B 1 154 ? 48.576 2.642 -0.284 1.00 9.70 181 THR B N 1
ATOM 2596 C CA . THR B 1 154 ? 48.489 3.276 -1.621 1.00 9.81 181 THR B CA 1
ATOM 2597 C C . THR B 1 154 ? 48.176 4.760 -1.431 1.00 9.84 181 THR B C 1
ATOM 2598 O O . THR B 1 154 ? 47.327 5.101 -0.580 1.00 9.48 181 THR B O 1
ATOM 2602 N N . THR B 1 155 ? 48.896 5.598 -2.168 1.00 9.66 182 THR B N 1
ATOM 2603 C CA . THR B 1 155 ? 48.702 7.064 -2.216 1.00 9.88 182 THR B CA 1
ATOM 2604 C C . THR B 1 155 ? 48.376 7.423 -3.658 1.00 9.90 182 THR B C 1
ATOM 2605 O O . THR B 1 155 ? 49.157 7.051 -4.552 1.00 9.88 182 THR B O 1
ATOM 2609 N N . ARG B 1 156 ? 47.263 8.107 -3.883 1.00 9.82 183 ARG B N 1
ATOM 2610 C CA . ARG B 1 156 ? 46.804 8.378 -5.260 1.00 10.10 183 ARG B CA 1
ATOM 2611 C C . ARG B 1 156 ? 46.397 9.833 -5.377 1.00 9.95 183 ARG B C 1
ATOM 2612 O O . ARG B 1 156 ? 45.622 10.316 -4.544 1.00 9.33 183 ARG B O 1
ATOM 2620 N N . LYS B 1 157 ? 46.943 10.487 -6.393 1.00 10.01 184 LYS B N 1
ATOM 2621 C CA . LYS B 1 157 ? 46.635 11.890 -6.738 1.00 10.59 184 LYS B CA 1
ATOM 2622 C C . LYS B 1 157 ? 45.658 11.839 -7.910 1.00 10.35 184 LYS B C 1
ATOM 2623 O O . LYS B 1 157 ? 45.992 11.223 -8.933 1.00 10.17 184 LYS B O 1
ATOM 2629 N N . ARG B 1 158 ? 44.474 12.419 -7.743 1.00 10.20 185 ARG B N 1
ATOM 2630 C CA . ARG B 1 158 ? 43.405 12.407 -8.769 1.00 10.32 185 ARG B CA 1
ATOM 2631 C C . ARG B 1 158 ? 42.862 13.830 -8.858 1.00 10.36 185 ARG B C 1
ATOM 2632 O O . ARG B 1 158 ? 42.217 14.258 -7.902 1.00 10.28 185 ARG B O 1
ATOM 2640 N N . GLU B 1 159 ? 43.158 14.536 -9.953 1.00 10.49 186 GLU B N 1
ATOM 2641 C CA . GLU B 1 159 ? 42.790 15.965 -10.119 1.00 10.57 186 GLU B CA 1
ATOM 2642 C C . GLU B 1 159 ? 43.298 16.729 -8.888 1.00 10.06 186 GLU B C 1
ATOM 2643 O O . GLU B 1 159 ? 44.520 16.768 -8.669 1.00 10.27 186 GLU B O 1
ATOM 2649 N N . ASN B 1 160 ? 42.389 17.297 -8.093 1.00 9.56 187 ASN B N 1
ATOM 2650 C CA . ASN B 1 160 ? 42.718 18.136 -6.916 1.00 9.19 187 ASN B CA 1
ATOM 2651 C C . ASN B 1 160 ? 42.585 17.339 -5.615 1.00 9.03 187 ASN B C 1
ATOM 2652 O O . ASN B 1 160 ? 42.516 17.964 -4.548 1.00 9.14 187 ASN B O 1
ATOM 2657 N N . VAL B 1 161 ? 42.580 16.009 -5.688 1.00 8.84 188 VAL B N 1
ATOM 2658 C CA . VAL B 1 161 ? 42.401 15.148 -4.489 1.00 8.87 188 VAL B CA 1
ATOM 2659 C C . VAL B 1 161 ? 43.672 14.332 -4.263 1.00 8.77 188 VAL B C 1
ATOM 2660 O O . VAL B 1 161 ? 44.214 13.775 -5.232 1.00 9.14 188 VAL B O 1
ATOM 2664 N N . LEU B 1 162 ? 44.115 14.262 -3.014 1.00 8.52 189 LEU B N 1
ATOM 2665 C CA . LEU B 1 162 ? 45.092 13.242 -2.574 1.00 8.78 189 LEU B CA 1
ATOM 2666 C C . LEU B 1 162 ? 44.349 12.268 -1.669 1.00 8.85 189 LEU B C 1
ATOM 2667 O O . LEU B 1 162 ? 43.759 12.703 -0.651 1.00 8.73 189 LEU B O 1
ATOM 2672 N N . LEU B 1 163 ? 44.348 10.991 -2.033 1.00 9.17 190 LEU B N 1
ATOM 2673 C CA . LEU B 1 163 ? 43.755 9.964 -1.150 1.00 9.75 190 LEU B CA 1
ATOM 2674 C C . LEU B 1 163 ? 44.826 8.949 -0.764 1.00 9.18 190 LEU B C 1
ATOM 2675 O O . LEU B 1 163 ? 45.785 8.711 -1.529 1.00 9.12 190 LEU B O 1
ATOM 2680 N N . GLN B 1 164 ? 44.675 8.406 0.432 1.00 8.51 191 GLN B N 1
ATOM 2681 C CA . GLN B 1 164 ? 45.577 7.363 0.954 1.00 8.41 191 GLN B CA 1
ATOM 2682 C C . GLN B 1 164 ? 44.711 6.284 1.583 1.00 8.48 191 GLN B C 1
ATOM 2683 O O . GLN B 1 164 ? 43.678 6.609 2.189 1.00 8.21 191 GLN B O 1
ATOM 2689 N N . ALA B 1 165 ? 45.133 5.038 1.434 1.00 8.47 192 ALA B N 1
ATOM 2690 C CA . ALA B 1 165 ? 44.500 3.897 2.117 1.00 8.78 192 ALA B CA 1
ATOM 2691 C C . ALA B 1 165 ? 45.591 2.941 2.574 1.00 9.01 192 ALA B C 1
ATOM 2692 O O . ALA B 1 165 ? 46.648 2.861 1.929 1.00 8.71 192 ALA B O 1
ATOM 2694 N N . LYS B 1 166 ? 45.319 2.261 3.680 1.00 9.50 193 LYS B N 1
ATOM 2695 C CA . LYS B 1 166 ? 46.254 1.326 4.334 1.00 10.42 193 LYS B CA 1
ATOM 2696 C C . LYS B 1 166 ? 45.430 0.137 4.817 1.00 10.07 193 LYS B C 1
ATOM 2697 O O . LYS B 1 166 ? 44.416 0.364 5.494 1.00 9.96 193 LYS B O 1
ATOM 2703 N N . VAL B 1 167 ? 45.839 -1.072 4.447 1.00 10.03 194 VAL B N 1
ATOM 2704 C CA . VAL B 1 167 ? 45.223 -2.332 4.947 1.00 10.35 194 VAL B CA 1
ATOM 2705 C C . VAL B 1 167 ? 46.320 -3.134 5.641 1.00 10.74 194 VAL B C 1
ATOM 2706 O O . VAL B 1 167 ? 47.309 -3.473 4.973 1.00 10.60 194 VAL B O 1
ATOM 2710 N N . CYS B 1 168 ? 46.138 -3.381 6.940 1.00 11.48 195 CYS B N 1
ATOM 2711 C CA . CYS B 1 168 ? 47.094 -4.098 7.815 1.00 12.37 195 CYS B CA 1
ATOM 2712 C C . CYS B 1 168 ? 46.488 -5.451 8.184 1.00 11.65 195 CYS B C 1
ATOM 2713 O O . CYS B 1 168 ? 45.305 -5.499 8.565 1.00 11.66 195 CYS B O 1
ATOM 2716 N N . GLN B 1 169 ? 47.277 -6.511 8.062 1.00 10.96 196 GLN B N 1
ATOM 2717 C CA . GLN B 1 169 ? 46.827 -7.898 8.307 1.00 10.65 196 GLN B CA 1
ATOM 2718 C C . GLN B 1 169 ? 48.012 -8.833 8.105 1.00 10.78 196 GLN B C 1
ATOM 2719 O O . GLN B 1 169 ? 49.022 -8.417 7.524 1.00 10.54 196 GLN B O 1
ATOM 2725 N N . SER B 1 170 ? 47.877 -10.079 8.547 1.00 11.17 197 SER B N 1
ATOM 2726 C CA . SER B 1 170 ? 48.749 -11.163 8.055 1.00 11.05 197 SER B CA 1
ATOM 2727 C C . SER B 1 170 ? 48.450 -11.383 6.565 1.00 10.81 197 SER B C 1
ATOM 2728 O O . SER B 1 170 ? 47.534 -10.720 6.017 1.00 10.77 197 SER B O 1
ATOM 2731 N N . GLY B 1 171 ? 49.212 -12.244 5.900 1.00 10.61 198 GLY B N 1
ATOM 2732 C CA . GLY B 1 171 ? 49.045 -12.473 4.457 1.00 10.36 198 GLY B CA 1
ATOM 2733 C C . GLY B 1 171 ? 49.226 -11.180 3.680 1.00 10.21 198 GLY B C 1
ATOM 2734 O O . GLY B 1 171 ? 50.186 -10.445 3.975 1.00 10.38 198 GLY B O 1
ATOM 2735 N N . ASN B 1 172 ? 48.331 -10.896 2.736 1.00 10.16 199 ASN B N 1
ATOM 2736 C CA . ASN B 1 172 ? 48.535 -9.828 1.721 1.00 10.30 199 ASN B CA 1
ATOM 2737 C C . ASN B 1 172 ? 47.312 -8.912 1.673 1.00 10.03 199 ASN B C 1
ATOM 2738 O O . ASN B 1 172 ? 46.312 -9.290 1.038 1.00 10.02 199 ASN B O 1
ATOM 2743 N N . GLY B 1 173 ? 47.422 -7.722 2.271 1.00 9.83 200 GLY B N 1
ATOM 2744 C CA . GLY B 1 173 ? 46.361 -6.701 2.236 1.00 9.79 200 GLY B CA 1
ATOM 2745 C C . GLY B 1 173 ? 46.361 -5.887 0.949 1.00 10.01 200 GLY B C 1
ATOM 2746 O O . GLY B 1 173 ? 45.517 -4.976 0.845 1.00 10.44 200 GLY B O 1
ATOM 2747 N N . GLY B 1 174 ? 47.247 -6.199 -0.002 1.00 10.26 201 GLY B N 1
ATOM 2748 C CA . GLY B 1 174 ? 47.409 -5.442 -1.259 1.00 10.44 201 GLY B CA 1
ATOM 2749 C C . GLY B 1 174 ? 46.136 -5.450 -2.101 1.00 10.49 201 GLY B C 1
ATOM 2750 O O . GLY B 1 174 ? 45.645 -4.399 -2.517 1.00 10.61 201 GLY B O 1
ATOM 2751 N N . PRO B 1 175 ? 45.554 -6.626 -2.426 1.00 10.62 202 PRO B N 1
ATOM 2752 C CA . PRO B 1 175 ? 44.319 -6.649 -3.207 1.00 10.81 202 PRO B CA 1
ATOM 2753 C C . PRO B 1 175 ? 43.212 -5.793 -2.572 1.00 10.78 202 PRO B C 1
ATOM 2754 O O . PRO B 1 175 ? 42.555 -5.041 -3.278 1.00 11.23 202 PRO B O 1
ATOM 2758 N N . ALA B 1 176 ? 43.027 -5.886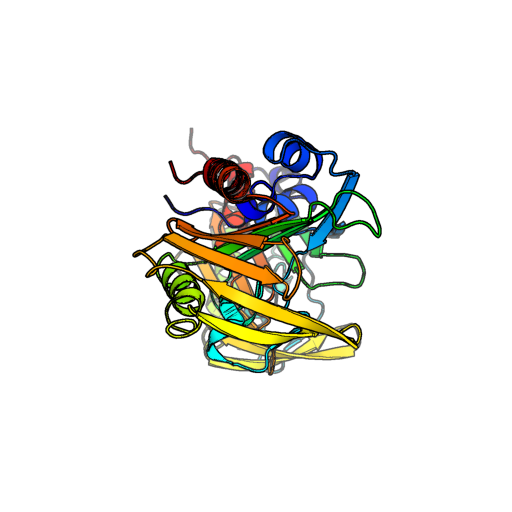 -1.255 1.00 10.80 203 ALA B N 1
ATOM 2759 C CA . ALA B 1 176 ? 41.977 -5.131 -0.531 1.00 10.68 203 ALA B CA 1
ATOM 2760 C C . ALA B 1 176 ? 42.267 -3.628 -0.597 1.00 10.63 203 ALA B C 1
ATOM 2761 O O . ALA B 1 176 ? 41.323 -2.854 -0.823 1.00 10.98 203 ALA B O 1
ATOM 2763 N N . VAL B 1 177 ? 43.517 -3.206 -0.431 1.00 10.36 204 VAL B N 1
ATOM 2764 C CA . VAL B 1 177 ? 43.800 -1.741 -0.403 1.00 10.43 204 VAL B CA 1
ATOM 2765 C C . VAL B 1 177 ? 43.533 -1.168 -1.801 1.00 10.80 204 VAL B C 1
ATOM 2766 O O . VAL B 1 177 ? 43.073 -0.007 -1.900 1.00 10.53 204 VAL B O 1
ATOM 2770 N N . ASN B 1 178 ? 43.742 -1.957 -2.854 1.00 11.18 205 ASN B N 1
ATOM 2771 C CA A ASN B 1 178 ? 43.464 -1.516 -4.248 0.50 11.56 205 ASN B CA 1
ATOM 2772 C CA B ASN B 1 178 ? 43.466 -1.533 -4.253 0.50 11.62 205 ASN B CA 1
ATOM 2773 C C . ASN B 1 178 ? 41.950 -1.420 -4.462 1.00 11.60 205 ASN B C 1
ATOM 2774 O O . ASN B 1 178 ? 41.502 -0.428 -5.061 1.00 11.32 205 ASN B O 1
ATOM 2783 N N . VAL B 1 179 ? 41.178 -2.398 -3.982 1.00 11.33 206 VAL B N 1
ATOM 2784 C CA . VAL B 1 179 ? 39.691 -2.335 -4.093 1.00 11.61 206 VAL B CA 1
ATOM 2785 C C . VAL B 1 179 ? 39.207 -1.096 -3.327 1.00 11.15 206 VAL B C 1
ATOM 2786 O O . VAL B 1 179 ? 38.370 -0.348 -3.860 1.00 11.52 206 VAL B O 1
ATOM 2790 N N . LEU B 1 180 ? 39.732 -0.883 -2.122 1.00 10.86 207 LEU B N 1
ATOM 2791 C CA . LEU B 1 180 ? 39.320 0.232 -1.231 1.00 10.75 207 LEU B CA 1
ATOM 2792 C C . LEU B 1 180 ? 39.632 1.572 -1.907 1.00 10.54 207 LEU B C 1
ATOM 2793 O O . LEU B 1 180 ? 38.736 2.423 -1.956 1.00 10.57 207 LEU B O 1
ATOM 2798 N N . ALA B 1 181 ? 40.858 1.767 -2.391 1.00 10.40 208 ALA B N 1
ATOM 2799 C CA . ALA B 1 181 ? 41.252 3.018 -3.079 1.00 10.50 208 ALA B CA 1
ATOM 2800 C C . ALA B 1 181 ? 40.337 3.246 -4.289 1.00 10.83 208 ALA B C 1
ATOM 2801 O O . ALA B 1 181 ? 39.962 4.405 -4.533 1.00 10.93 208 ALA B O 1
ATOM 2803 N N . GLY B 1 182 ? 39.993 2.185 -5.022 1.00 11.13 209 GLY B N 1
ATOM 2804 C CA . GLY B 1 182 ? 39.038 2.264 -6.144 1.00 11.32 209 GLY B CA 1
ATOM 2805 C C . GLY B 1 182 ? 37.680 2.766 -5.680 1.00 11.56 209 GLY B C 1
ATOM 2806 O O . GLY B 1 182 ? 37.114 3.670 -6.322 1.00 11.91 209 GLY B O 1
ATOM 2807 N N . ALA B 1 183 ? 37.163 2.214 -4.582 1.00 11.63 210 ALA B N 1
ATOM 2808 C CA . ALA B 1 183 ? 35.845 2.575 -4.014 1.00 11.99 210 ALA B CA 1
ATOM 2809 C C . ALA B 1 183 ? 35.854 4.049 -3.596 1.00 12.01 210 ALA B C 1
ATOM 2810 O O . ALA B 1 183 ? 34.859 4.752 -3.843 1.00 13.02 210 ALA B O 1
ATOM 2812 N N . MET B 1 184 ? 36.949 4.507 -2.993 1.00 11.37 211 MET B N 1
ATOM 2813 C CA . MET B 1 184 ? 37.100 5.921 -2.558 1.00 11.12 211 MET B CA 1
ATOM 2814 C C . MET B 1 184 ? 37.079 6.819 -3.799 1.00 11.52 211 MET B C 1
ATOM 2815 O O . MET B 1 184 ? 36.325 7.814 -3.809 1.00 11.39 211 MET B O 1
ATOM 2820 N N . GLN B 1 185 ? 37.846 6.465 -4.826 1.00 12.05 212 GLN B N 1
ATOM 2821 C CA . GLN B 1 185 ? 37.945 7.292 -6.056 1.00 12.97 212 GLN B CA 1
ATOM 2822 C C . GLN B 1 185 ? 36.574 7.359 -6.740 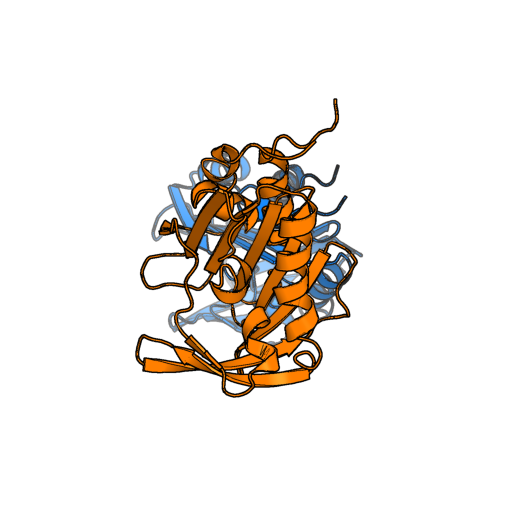1.00 13.36 212 GLN B C 1
ATOM 2823 O O . GLN B 1 185 ? 36.248 8.415 -7.315 1.00 13.28 212 GLN B O 1
ATOM 2829 N N . ASN B 1 186 ? 35.789 6.280 -6.674 1.00 14.34 213 ASN B N 1
ATOM 2830 C CA . ASN B 1 186 ? 34.472 6.188 -7.365 1.00 15.71 213 ASN B CA 1
ATOM 2831 C C . ASN B 1 186 ? 33.486 7.230 -6.817 1.00 15.56 213 ASN B C 1
ATOM 2832 O O . ASN B 1 186 ? 32.491 7.492 -7.512 1.00 16.47 213 ASN B O 1
ATOM 2837 N N . THR B 1 187 ? 33.737 7.819 -5.642 1.00 14.51 214 THR B N 1
ATOM 2838 C CA . THR B 1 187 ? 32.839 8.820 -4.998 1.00 14.55 214 THR B CA 1
ATOM 2839 C C . THR B 1 187 ? 33.226 10.265 -5.354 1.00 14.41 214 THR B C 1
ATOM 2840 O O . THR B 1 187 ? 32.497 11.174 -4.927 1.00 15.27 214 THR B O 1
ATOM 2844 N N . LEU B 1 188 ? 34.338 10.494 -6.056 1.00 13.98 215 LEU B N 1
ATOM 2845 C CA . LEU B 1 188 ? 34.961 11.845 -6.123 1.00 13.88 215 LEU B CA 1
ATOM 2846 C C . LEU B 1 188 ? 34.302 12.716 -7.201 1.00 14.21 215 LEU B C 1
ATOM 2847 O O . LEU B 1 188 ? 34.621 13.917 -7.243 1.00 14.14 215 LEU B O 1
ATOM 2852 N N . GLY B 1 189 ? 33.438 12.146 -8.044 1.00 14.86 216 GLY B N 1
ATOM 2853 C CA . GLY B 1 189 ? 32.702 12.894 -9.080 1.00 15.54 216 GLY B CA 1
ATOM 2854 C C . GLY B 1 189 ? 33.621 13.492 -10.130 1.00 16.36 216 GLY B C 1
ATOM 2855 O O . GLY B 1 189 ? 33.287 14.577 -10.644 1.00 16.04 216 GLY B O 1
ATOM 2856 N N . GLN B 1 190 ? 34.718 12.814 -10.486 1.00 16.40 217 GLN B N 1
ATOM 2857 C CA . GLN B 1 190 ? 35.763 13.403 -11.367 1.00 17.39 217 GLN B CA 1
ATOM 2858 C C . GLN B 1 190 ? 35.592 13.028 -12.844 1.00 20.56 217 GLN B C 1
ATOM 2859 O O . GLN B 1 190 ? 36.305 13.619 -13.671 1.00 20.15 217 GLN B O 1
ATOM 2865 N N A LEU B 1 191 ? 34.703 12.086 -13.175 0.50 23.15 218 LEU B N 1
ATOM 2866 N N B LEU B 1 191 ? 34.694 12.092 -13.170 0.50 23.22 218 LEU B N 1
ATOM 2867 C CA A LEU B 1 191 ? 34.401 11.744 -14.592 0.50 26.16 218 LEU B CA 1
ATOM 2868 C CA B LEU B 1 191 ? 34.324 11.766 -14.576 0.50 26.30 218 LEU B CA 1
ATOM 2869 C C A LEU B 1 191 ? 34.173 13.053 -15.360 0.50 28.01 218 LEU B C 1
ATOM 2870 C C B LEU B 1 191 ? 34.171 13.082 -15.353 0.50 28.02 218 LEU B C 1
ATOM 2871 O O A LEU B 1 191 ? 33.344 13.869 -14.909 0.50 29.79 218 LEU B O 1
ATOM 2872 O O B LEU B 1 191 ? 33.391 13.942 -14.896 0.50 29.46 218 LEU B O 1
ATOM 2881 N N . GLU B 1 192 ? 34.922 13.252 -16.450 1.00 29.78 219 GLU B N 1
ATOM 2882 C CA . GLU B 1 192 ? 35.132 14.578 -17.104 1.00 31.54 219 GLU B CA 1
ATOM 2883 C C . GLU B 1 192 ? 33.806 15.185 -17.591 1.00 34.58 219 GLU B C 1
ATOM 2884 O O . GLU B 1 192 ? 33.644 16.416 -17.441 1.00 34.47 219 GLU B O 1
ATOM 2890 N N . HIS B 1 193 ? 32.906 14.372 -18.157 1.00 38.07 220 HIS B N 1
ATOM 2891 C CA . HIS B 1 193 ? 31.631 14.829 -18.777 1.00 40.33 220 HIS B CA 1
ATOM 2892 C C . HIS B 1 193 ? 30.441 14.126 -18.111 1.00 42.71 220 HIS B C 1
ATOM 2893 O O . HIS B 1 193 ? 30.236 12.925 -18.281 1.00 47.45 220 HIS B O 1
#

Organism: Mycolicibacterium smegmatis (strain ATCC 700084 / mc(2)155) (NCBI:txid246196)

Nearest PDB structures (foldseek):
  7cu9-assembly1_A  TM=1.005E+00  e=1.199E-42  Mycolicibacterium smegmatis MC2 155
  7cu8-assembly1_B  TM=9.954E-01  e=1.239E-33  Mycobacterium tuberculosis H37Rv
  4esq-assembly1_A  TM=8.823E-01  e=1.522E-13  Mycobacterium tuberculosis H37Rv
  3pu2-assembly5_E  TM=5.033E-01  e=5.581E-02  Cereibacter sphaeroides 2.4.1
  1d1j-assembly1_B  TM=6.185E-01  e=5.314E-01  Homo sapiens